Protein AF-A0AAN7KIW9-F1 (afdb_monomer)

Foldseek 3Di:
DVVVVVVVVVVVVVVVVVVVVVVVVVVVVLVVVVFADDLVRVLVLLLLLLVQLLLLVVCCVLVPPVVCSVVSNVVSCVQPVPSLVSLLVLLVLLLVVVVDPDDDPVVVVVVSRPPNPPPGPDRDTVVSVVVSVVSVVVCVVSVSVVVSVVSQVVVVVVVVVPPDDDDDDDDDDDDDDPPFDDDDPSLQSVLSSLLSVLLNLLSLCCVLVHPVVVSVVSNVVSSVCNPDDDTPVSSVVSVVSVVVCVVSVSVVVSVVSSVVVSPDDVVVVVVVVVVVVVVVVDPAAQWAKEWEAEPVQRFIDIDTDRDPQLVVQQAQDFQQDKTQQVSVDPLRAAWIKGFNWAAFPVGATEAHPQNDQAKDWDWDADPHPSHPQPPHDHPDIDTDIHGYGGHDSRTRYIYIYTPDGHDHDDPRHRVHHDDDLDDDQEPVSLCVVVVHDPPDDSPVVQQVNWDWDQDPVRDTDTDTHHRPPDDDPVNVVVVVVVVVVVVVVVVVVVVVVVVVVVVVVVVVVVVVVVVVVVVVVVVVVVVVVPDDPPDD

Organism: Trapa natans (NCBI:txid22666)

Secondary structure (DSSP, 8-state):
-HHHHHHHHHHHHHHHHHHHHHHHHHHHHHHHHHHBPPHHHHHHHHHHHHHHHHHHHHHHHTTTTTTTHHHHHHHHHTT-S-HHHHHHHHHHHHHHHHH--S--HHHHHHHHHHSSSSS--S--BHHHHHHHHHHHHHHHHTTHHHHHHHHHHHHHHHHHTTS-----------S-----PPPPHHHHHHHHHHHHHHHHHHHHHHHTTSSHHHHHHHHHHHHHHTTSPP-HHHHHHHHHHHHHHHHHTHHHHHHHHHHHHHT--HHHHHHHHHHHHHHHSS--PPPEEEEEEETTTTEEEEEEE--HHHHHTTTTPBTT-EEEGGGG-GGGTT-EEEEEEEEETT-PBB-TT---SSEEEEEEETTSTT---TTS-TT-EEEEEEE-SB--TTEEEEEEEEEE--SSPPTTTTSPPPPPS----BHHHHHHHTT--SSS-HHHHHGGG-EEEE-TTS-EEEE-PPPBT---HHHHHHHHHHHHHHHHHHHHHHHHHHHHHHHHHHHHHHHHHHHHHHHHHHHHHHHHHTS-----

pLDDT: mean 81.18, std 17.7, range [27.47, 98.38]

InterPro domains:
  IPR001377 Small ribosomal subunit protein eS6 [PF01092] (288-415)
  IPR001377 Small ribosomal subunit protein eS6 [PTHR11502] (288-527)
  IPR001377 Small ribosomal subunit protein eS6 [SM01405] (288-415)
  IPR018282 Small ribosomal subunit protein eS6, conserved site [PS00578] (339-350)
  IPR020924 Small ribosomal subunit protein eS6, archaea [MF_00512] (31-404)

Sequence (536 aa):
MEDTATLRMEAETAREDASSAMEKLYELQAMNQRATLTPEEKEEVVLKRCWLARYWNPCVEHGIHGEIAQAKSNYWSSFAPCPLEVVLAAGQKVKENNSSNYDNPKRRRERLQSNLTESSSGEMNIESMLQVEKGLRELVSLKVEDAILSAMAQQRQRNTKRSDVPVDEVKLANEGLTEVQELSEEEAEDVNFKQAWLAYFWSRAKNLGLEDDIAEERVMFWIDQTDQPLTSHDAVAVERGLLEMRKLGIETQLWQESRRELGRDPANSKRKQEQHSVRVASSGQPNMKFNIANPTTGCQKKLEIDDDQKLRAFFDKRISQEVSGDALGEEFKGYVFKIMGGCDKQGFPMKQGVLTPGRVRLLLHRGTPCFRGYGRRDGERRRKSVRGCIVSQDLSVLNLVIVKKGENDLPGLTDVEKPRMRGPKRASKIRKLFNLSKEDDVRKYVNTYRRTFTNKSGKKVSKAPKIQRLVTPLTLQRKRGRIAEKKKRIAKSNADAAEYQKLLATRLKEQRERRSESLAKKRSRLSAASKPSVAA

Solvent-accessible surface area (backbone atoms only — not comparable to full-atom values): 30550 Å² total; per-residue (Å²): 117,66,71,65,51,53,56,48,50,52,54,48,52,53,49,54,50,51,51,55,52,50,50,52,50,51,50,51,50,52,50,48,58,69,48,48,55,52,73,70,55,46,51,50,46,51,49,53,32,13,52,50,16,60,60,26,45,56,21,52,79,71,57,44,62,64,94,49,19,57,64,49,20,56,58,29,29,75,75,24,80,57,30,62,62,55,33,40,52,47,20,49,50,50,48,52,59,74,68,58,89,83,73,59,76,69,62,60,58,56,61,68,61,66,80,73,66,83,82,59,97,63,90,68,39,52,66,57,46,53,53,46,55,50,49,54,52,49,42,62,73,69,40,46,70,65,51,49,56,52,48,55,54,51,52,50,57,52,54,62,73,67,63,87,68,85,92,78,88,85,79,88,75,93,75,96,70,84,74,85,54,81,62,52,71,73,54,47,50,52,41,50,41,48,39,17,47,51,25,37,55,28,44,52,30,38,75,70,65,43,61,51,88,53,19,52,59,48,25,52,52,39,51,65,52,72,80,49,86,86,46,57,66,49,52,54,50,45,55,51,49,54,52,46,43,61,74,72,36,47,72,61,50,54,55,52,55,66,53,55,67,77,67,60,54,64,70,57,47,49,53,46,49,49,53,43,50,61,48,66,74,41,95,72,78,87,63,38,30,37,42,40,32,29,77,87,28,64,22,61,42,78,47,79,53,77,56,64,76,41,51,54,76,51,44,77,37,43,53,70,42,76,39,71,25,51,60,75,34,80,72,32,30,69,20,32,32,28,33,75,38,36,24,32,72,86,64,37,41,40,37,82,88,37,94,34,61,58,72,48,77,43,79,42,44,64,72,39,90,99,33,75,54,79,96,57,65,87,90,50,68,48,78,42,73,32,24,18,21,26,36,51,88,68,40,34,33,39,32,33,33,55,78,40,83,34,80,52,82,42,85,63,28,68,71,44,72,53,79,78,93,71,73,68,47,39,43,71,52,40,26,65,73,70,73,48,60,88,86,55,72,64,70,67,66,50,58,79,65,40,48,72,47,67,44,97,84,69,51,78,45,76,50,70,79,78,66,38,86,61,91,44,72,68,58,50,48,53,54,51,48,55,53,49,51,55,52,50,52,52,53,49,54,53,48,55,50,52,51,50,51,53,53,50,51,50,54,54,48,55,50,51,50,55,51,51,51,52,51,51,55,50,50,53,53,52,57,62,70,68,56,77,83,83,83,130

Nearest PDB structures (foldseek):
  8b2l-assembly1_k1  TM=9.674E-01  e=1.181E-34  Nicotiana tabacum
  7qiz-assembly1_FA  TM=9.636E-01  e=2.828E-34  Solanum lycopersicum
  4v7e-assembly1_BG  TM=9.197E-01  e=1.016E-30  Triticum aestivum
  8jiw-assembly1_BG  TM=9.493E-01  e=2.116E-27  Triticum aestivum
  6zj3-assembly1_SG  TM=8.984E-01  e=2.946E-22  Euglena gracilis

Mean predicted aligned error: 19.58 Å

Radius of gyration: 40.55 Å; Cα contacts (8 Å, |Δi|>4): 531; chains: 1; bounding box: 108×101×131 Å

Structure (mmCIF, N/CA/C/O backbone):
data_AF-A0AAN7KIW9-F1
#
_entry.id   AF-A0AAN7KIW9-F1
#
loop_
_atom_site.group_PDB
_atom_site.id
_atom_site.type_symbol
_atom_site.label_atom_id
_atom_site.label_alt_id
_atom_site.label_comp_id
_atom_site.label_asym_id
_atom_site.label_entity_id
_atom_site.label_seq_id
_atom_site.pdbx_PDB_ins_code
_atom_site.Cartn_x
_atom_site.Cartn_y
_atom_site.Cartn_z
_atom_site.occupancy
_atom_site.B_iso_or_equiv
_atom_site.auth_seq_id
_atom_site.auth_comp_id
_atom_site.auth_asym_id
_atom_site.auth_atom_id
_atom_site.pdbx_PDB_model_num
ATOM 1 N N . MET A 1 1 ? -26.443 47.486 55.189 1.00 54.91 1 MET A N 1
ATOM 2 C CA . MET A 1 1 ? -26.699 46.260 54.392 1.00 54.91 1 MET A CA 1
ATOM 3 C C . MET A 1 1 ? -25.921 46.255 53.077 1.00 54.91 1 MET A C 1
ATOM 5 O O . MET A 1 1 ? -25.578 45.171 52.622 1.00 54.91 1 MET A O 1
ATOM 9 N N . GLU A 1 2 ? -25.593 47.414 52.494 1.00 55.94 2 GLU A N 1
ATOM 10 C CA . GLU A 1 2 ? -24.757 47.496 51.281 1.00 55.94 2 GLU A CA 1
ATOM 11 C C . GLU A 1 2 ? -23.303 47.048 51.517 1.00 55.94 2 GLU A C 1
ATOM 13 O O . GLU A 1 2 ? -22.816 46.212 50.761 1.00 55.94 2 GLU A O 1
ATOM 18 N N . ASP A 1 3 ? -22.671 47.445 52.628 1.00 58.62 3 ASP A N 1
ATOM 19 C CA . ASP A 1 3 ? -21.275 47.064 52.939 1.00 58.62 3 ASP A CA 1
ATOM 20 C C . ASP A 1 3 ? -21.044 45.551 53.085 1.00 58.62 3 ASP A C 1
ATOM 22 O O . ASP A 1 3 ? -19.966 45.028 52.823 1.00 58.62 3 ASP A O 1
ATOM 26 N N . THR A 1 4 ? -22.065 44.799 53.500 1.00 66.38 4 THR A N 1
ATOM 27 C CA . THR A 1 4 ? -21.953 43.339 53.630 1.00 66.38 4 THR A CA 1
ATOM 28 C C . THR A 1 4 ? -22.071 42.615 52.292 1.00 66.38 4 THR A C 1
ATOM 30 O O . THR A 1 4 ? -21.609 41.483 52.170 1.00 66.38 4 THR A O 1
ATOM 33 N N . ALA A 1 5 ? -22.716 43.236 51.302 1.00 70.62 5 ALA A N 1
ATOM 34 C CA . ALA A 1 5 ? -22.863 42.672 49.966 1.00 70.62 5 ALA A CA 1
ATOM 35 C C . ALA A 1 5 ? -21.614 42.939 49.116 1.00 70.62 5 ALA A C 1
ATOM 37 O O . ALA A 1 5 ? -21.150 42.032 48.428 1.00 70.62 5 ALA A O 1
ATOM 38 N N . THR A 1 6 ? -21.024 44.133 49.236 1.00 73.19 6 THR A N 1
ATOM 39 C CA . THR A 1 6 ? -19.753 44.483 48.586 1.00 73.19 6 THR A CA 1
ATOM 40 C C . THR A 1 6 ? -18.612 43.597 49.081 1.00 73.19 6 THR A C 1
ATOM 42 O O . THR A 1 6 ? -17.938 42.978 48.265 1.00 73.19 6 THR A O 1
ATOM 45 N N . LEU A 1 7 ? -18.487 43.393 50.399 1.00 74.19 7 LEU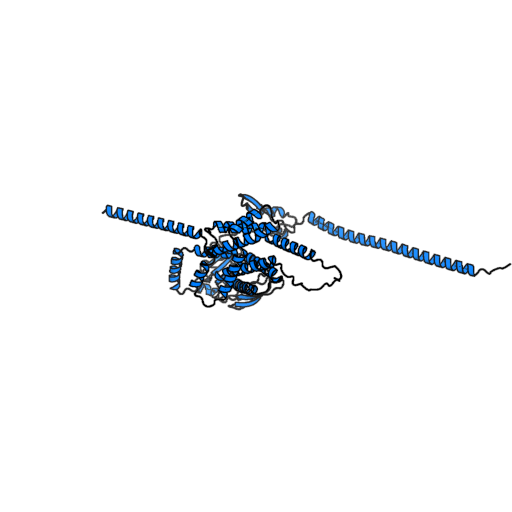 A N 1
ATOM 46 C CA . LEU A 1 7 ? -17.485 42.484 50.975 1.00 74.19 7 LEU A CA 1
ATOM 47 C C . LEU A 1 7 ? -17.662 41.019 50.534 1.00 74.19 7 LEU A C 1
ATOM 49 O O . LEU A 1 7 ? -16.682 40.285 50.414 1.00 74.19 7 LEU A O 1
ATOM 53 N N . ARG A 1 8 ? -18.900 40.565 50.287 1.00 73.44 8 ARG A N 1
ATOM 54 C CA . ARG A 1 8 ? -19.163 39.215 49.753 1.00 73.44 8 ARG A CA 1
ATOM 55 C C . ARG A 1 8 ? -18.755 39.091 48.290 1.00 73.44 8 ARG A C 1
ATOM 57 O O . ARG A 1 8 ? -18.121 38.099 47.947 1.00 73.44 8 ARG A O 1
ATOM 64 N N . MET A 1 9 ? -19.071 40.091 47.468 1.00 78.31 9 MET A N 1
ATOM 65 C CA . MET A 1 9 ? -18.618 40.150 46.076 1.00 78.31 9 MET A CA 1
ATOM 66 C C . MET A 1 9 ? -17.090 40.175 45.987 1.00 78.31 9 MET A C 1
ATOM 68 O O . MET A 1 9 ? -16.518 39.402 45.228 1.00 78.31 9 MET A O 1
ATOM 72 N N . GLU A 1 10 ? -16.424 40.995 46.804 1.00 79.06 10 GLU A N 1
ATOM 73 C CA . GLU A 1 10 ? -14.958 41.065 46.852 1.00 79.06 10 GLU A CA 1
ATOM 74 C C . GLU A 1 10 ? -14.329 39.728 47.285 1.00 79.06 10 GLU A C 1
ATOM 76 O O . GLU A 1 10 ? -13.320 39.291 46.724 1.00 79.06 10 GLU A O 1
ATOM 81 N N . ALA A 1 11 ? -14.948 39.028 48.242 1.00 74.81 11 ALA A N 1
ATOM 82 C CA . ALA A 1 11 ? -14.513 37.699 48.667 1.00 74.81 11 ALA A CA 1
ATOM 83 C C . ALA A 1 11 ? -14.735 36.616 47.591 1.00 74.81 11 ALA A C 1
ATOM 85 O O . ALA A 1 11 ? -13.940 35.677 47.498 1.00 74.81 11 ALA A O 1
ATOM 86 N N . GLU A 1 12 ? -15.792 36.725 46.782 1.00 75.31 12 GLU A N 1
ATOM 87 C CA . GLU A 1 12 ? -16.036 35.843 45.634 1.00 75.31 12 GLU A CA 1
ATOM 88 C C . GLU A 1 12 ? -15.022 36.093 44.515 1.00 75.31 12 GLU A C 1
ATOM 90 O O . GLU A 1 12 ? -14.391 35.138 44.063 1.00 75.31 12 GLU A O 1
ATOM 95 N N . THR A 1 13 ? -14.751 37.353 44.163 1.00 77.19 13 THR A N 1
ATOM 96 C CA . THR A 1 13 ? -13.719 37.691 43.169 1.00 77.19 13 THR A CA 1
ATOM 97 C C . THR A 1 13 ? -12.329 37.236 43.615 1.00 77.19 13 THR A C 1
ATOM 99 O O . THR A 1 13 ? -11.597 36.633 42.837 1.00 77.19 13 THR A O 1
ATOM 102 N N . ALA A 1 14 ? -11.988 37.399 44.900 1.00 77.25 14 ALA A N 1
ATOM 103 C CA . ALA A 1 14 ? -10.716 36.919 45.439 1.00 77.25 14 ALA A CA 1
ATOM 104 C C . ALA A 1 14 ? -10.601 35.381 45.412 1.00 77.25 14 ALA A C 1
ATOM 106 O O . ALA A 1 14 ? -9.507 34.839 45.233 1.00 77.25 14 ALA A O 1
ATOM 107 N N . ARG A 1 15 ? -11.718 34.655 45.571 1.00 77.81 15 ARG A N 1
ATOM 108 C CA . ARG A 1 15 ? -11.756 33.189 45.429 1.00 77.81 15 ARG A CA 1
ATOM 109 C C . ARG A 1 15 ? -11.588 32.745 43.982 1.00 77.81 15 ARG A C 1
ATOM 111 O O . ARG A 1 15 ? -10.869 31.776 43.740 1.00 77.81 15 ARG A O 1
ATOM 118 N N . GLU A 1 16 ? -12.227 33.429 43.040 1.00 73.88 16 GLU A N 1
ATOM 119 C CA . GLU A 1 16 ? -12.075 33.157 41.608 1.00 73.88 16 GLU A CA 1
ATOM 120 C C . GLU A 1 16 ? -10.639 33.428 41.140 1.00 73.88 16 GLU A C 1
ATOM 122 O O . GLU A 1 16 ? -10.037 32.578 40.477 1.00 73.88 16 GLU A O 1
ATOM 127 N N . ASP A 1 17 ? -10.036 34.532 41.586 1.00 76.31 17 ASP A N 1
ATOM 128 C CA . ASP A 1 17 ? -8.637 34.870 41.312 1.00 76.31 17 ASP A CA 1
ATOM 129 C C . ASP A 1 17 ? -7.666 33.846 41.915 1.00 76.31 17 ASP A C 1
ATOM 131 O O . ASP A 1 17 ? -6.726 33.403 41.247 1.00 76.31 17 ASP A O 1
ATOM 135 N N . ALA A 1 18 ? -7.914 33.397 43.151 1.00 74.88 18 ALA A N 1
ATOM 136 C CA . ALA A 1 18 ? -7.132 32.334 43.780 1.00 74.88 18 ALA A CA 1
ATOM 137 C C . ALA A 1 18 ? -7.265 30.997 43.029 1.00 74.88 18 ALA A C 1
ATOM 139 O O . ALA A 1 18 ? -6.275 30.280 42.865 1.00 74.88 18 ALA A O 1
ATOM 140 N N . SER A 1 19 ? -8.460 30.667 42.525 1.00 71.94 19 SER A N 1
ATOM 141 C CA . SER A 1 19 ? -8.689 29.471 41.705 1.00 71.94 19 SER A CA 1
ATOM 142 C C . SER A 1 19 ? -7.945 29.554 40.368 1.00 71.94 19 SER A C 1
ATOM 144 O O . SER A 1 19 ? -7.261 28.605 39.987 1.00 71.94 19 SER A O 1
ATOM 146 N N . SER A 1 20 ? -7.987 30.710 39.701 1.00 74.38 20 SER A N 1
ATOM 147 C CA . SER A 1 20 ? -7.245 30.982 38.461 1.00 74.38 20 SER A CA 1
ATOM 148 C C . SER A 1 20 ? -5.727 30.899 38.664 1.00 74.38 20 SER A C 1
ATOM 150 O O . SER A 1 20 ? -5.002 30.336 37.840 1.00 74.38 20 SER A O 1
ATOM 152 N N . ALA A 1 21 ? -5.219 31.415 39.787 1.00 75.62 21 ALA A N 1
ATOM 153 C CA . ALA A 1 21 ? -3.806 31.320 40.141 1.00 75.62 21 ALA A CA 1
ATOM 154 C C . ALA A 1 21 ? -3.370 29.870 40.417 1.00 75.62 21 ALA A C 1
ATOM 156 O O . ALA A 1 21 ? -2.295 29.459 39.976 1.00 75.62 21 ALA A O 1
ATOM 157 N N . MET A 1 22 ? -4.207 29.076 41.096 1.00 71.94 22 MET A N 1
ATOM 158 C CA . MET A 1 22 ? -3.947 27.651 41.326 1.00 71.94 22 MET A CA 1
ATOM 159 C C . MET A 1 22 ? -3.959 26.839 40.028 1.00 71.94 22 MET A C 1
ATOM 161 O O . MET A 1 22 ? -3.089 25.988 39.853 1.00 71.94 22 MET A O 1
ATOM 165 N N . GLU A 1 23 ? -4.874 27.120 39.097 1.00 71.12 23 GLU A N 1
ATOM 166 C CA . GLU A 1 23 ? -4.879 26.489 37.771 1.00 71.12 23 GLU A CA 1
ATOM 167 C C . GLU A 1 23 ? -3.601 26.815 36.989 1.00 71.12 23 GLU A C 1
ATOM 169 O O . GLU A 1 23 ? -2.950 25.906 36.477 1.00 71.12 23 GLU A O 1
ATOM 174 N N . LYS A 1 24 ? -3.156 28.079 36.985 1.00 73.31 24 LYS A N 1
ATOM 175 C CA . LYS A 1 24 ? -1.891 28.484 36.343 1.00 73.31 24 LYS A CA 1
ATOM 176 C C . LYS A 1 24 ? -0.666 27.829 36.982 1.00 73.31 24 LYS A C 1
ATOM 178 O O . LYS A 1 24 ? 0.245 27.409 36.272 1.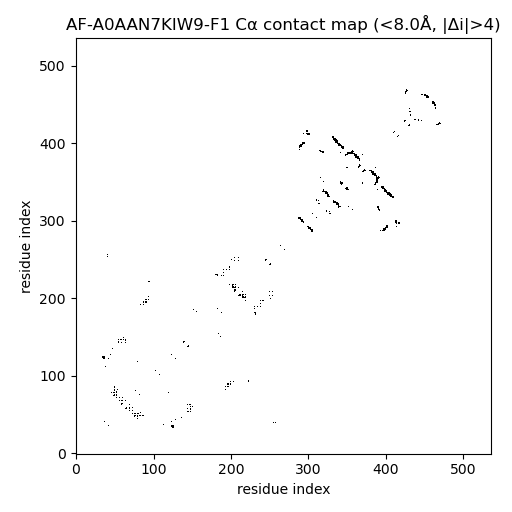00 73.31 24 LYS A O 1
ATOM 183 N N . LEU A 1 25 ? -0.624 27.720 38.312 1.00 72.19 25 LEU A N 1
ATOM 184 C CA . LEU A 1 25 ? 0.446 27.000 39.011 1.00 72.19 25 LEU A CA 1
ATOM 185 C C . LEU A 1 25 ? 0.433 25.510 38.667 1.00 72.19 25 LEU A C 1
ATOM 187 O O . LEU A 1 25 ? 1.495 24.932 38.443 1.00 72.19 25 LEU A O 1
ATOM 191 N N . TYR A 1 26 ? -0.750 24.903 38.576 1.00 71.25 26 TYR A N 1
ATOM 192 C CA . TYR A 1 26 ? -0.913 23.512 38.175 1.00 71.25 26 TYR A CA 1
ATOM 193 C C . TYR A 1 26 ? -0.448 23.279 36.729 1.00 71.25 26 TYR A C 1
ATOM 195 O O . TYR A 1 26 ? 0.286 22.328 36.458 1.00 71.25 26 TYR A O 1
ATOM 203 N N . GLU A 1 27 ? -0.790 24.183 35.808 1.00 66.12 27 GLU A N 1
ATOM 204 C CA . GLU A 1 27 ? -0.314 24.162 34.423 1.00 66.12 27 GLU A CA 1
ATOM 205 C C . GLU A 1 27 ? 1.207 24.317 34.335 1.00 66.12 27 GLU A C 1
ATOM 207 O O . GLU A 1 27 ? 1.858 23.542 33.634 1.00 66.12 27 GLU A O 1
ATOM 212 N N . LEU A 1 28 ? 1.797 25.260 35.075 1.00 68.75 28 LEU A N 1
ATOM 213 C CA . LEU A 1 28 ? 3.250 25.447 35.130 1.00 68.75 28 LEU A CA 1
ATOM 214 C C . LEU A 1 28 ? 3.961 24.228 35.727 1.00 68.75 28 LEU A C 1
ATOM 216 O O . LEU A 1 28 ? 4.994 23.803 35.207 1.00 68.75 28 LEU A O 1
ATOM 220 N N . GLN A 1 29 ? 3.401 23.616 36.773 1.00 69.00 29 GLN A N 1
ATOM 221 C CA . GLN A 1 29 ? 3.912 22.369 37.346 1.00 69.00 29 GLN A CA 1
ATOM 222 C C . GLN A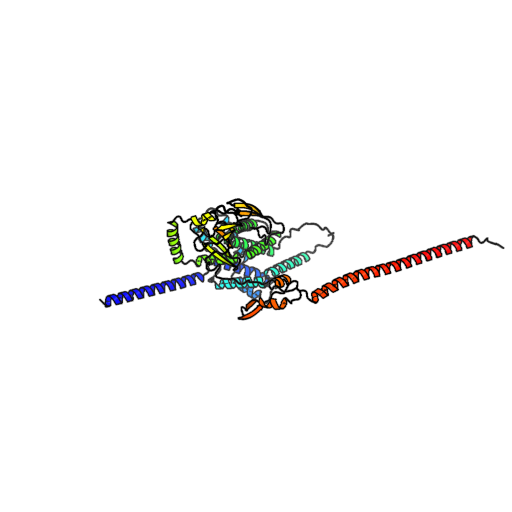 1 29 ? 3.812 21.209 36.350 1.00 69.00 29 GLN A C 1
ATOM 224 O O . GLN A 1 29 ? 4.780 20.469 36.194 1.00 69.00 29 GLN A O 1
ATOM 229 N N . ALA A 1 30 ? 2.703 21.079 35.618 1.00 64.06 30 ALA A N 1
ATOM 230 C CA . ALA A 1 30 ? 2.546 20.076 34.568 1.00 64.06 30 ALA A CA 1
ATOM 231 C C . ALA A 1 30 ? 3.510 20.317 33.392 1.00 64.06 30 ALA A C 1
ATOM 233 O O . ALA A 1 30 ? 4.071 19.367 32.845 1.00 64.06 30 ALA A O 1
ATOM 234 N N . MET A 1 31 ? 3.757 21.575 33.013 1.00 62.75 31 MET A N 1
ATOM 235 C CA . MET A 1 31 ? 4.763 21.935 32.008 1.00 62.75 31 MET A CA 1
ATOM 236 C C . MET A 1 31 ? 6.184 21.598 32.478 1.00 62.75 31 MET A C 1
ATOM 238 O O . MET A 1 31 ? 6.961 21.059 31.694 1.00 62.75 31 MET A O 1
ATOM 242 N N . ASN A 1 32 ? 6.513 21.833 33.750 1.00 67.38 32 ASN A N 1
ATOM 243 C CA . ASN A 1 32 ? 7.821 21.508 34.324 1.00 67.38 32 ASN A CA 1
ATOM 244 C C . ASN A 1 32 ? 8.023 19.982 34.486 1.00 67.38 32 ASN A C 1
ATOM 246 O O . ASN A 1 32 ? 9.063 19.431 34.127 1.00 67.38 32 ASN A O 1
ATOM 250 N N . GLN A 1 33 ? 6.982 19.250 34.892 1.00 64.38 33 GLN A N 1
ATOM 251 C CA . GLN A 1 33 ? 6.971 17.778 34.888 1.00 64.38 33 GLN A CA 1
ATOM 252 C C . GLN A 1 33 ? 7.122 17.204 33.471 1.00 64.38 33 GLN A C 1
ATOM 254 O O . GLN A 1 33 ? 7.782 16.190 33.272 1.00 64.38 33 GLN A O 1
ATOM 259 N N . ARG A 1 34 ? 6.569 17.876 32.454 1.00 66.69 34 ARG A N 1
ATOM 260 C CA . ARG A 1 34 ? 6.815 17.535 31.045 1.00 66.69 34 ARG A CA 1
ATOM 261 C C . ARG A 1 34 ? 8.198 17.939 30.556 1.00 66.69 34 ARG A C 1
ATOM 263 O O . ARG A 1 34 ? 8.587 17.404 29.530 1.00 66.69 34 ARG A O 1
ATOM 270 N N . ALA A 1 35 ? 8.910 18.846 31.221 1.00 68.69 35 ALA A N 1
ATOM 271 C CA . ALA A 1 35 ? 10.251 19.299 30.840 1.00 68.69 35 ALA A CA 1
ATOM 272 C C . ALA A 1 35 ? 11.379 18.454 31.465 1.00 68.69 35 ALA A C 1
ATOM 274 O O . ALA A 1 35 ? 12.489 18.387 30.933 1.00 68.69 35 ALA A O 1
ATOM 275 N N . THR A 1 36 ? 11.083 17.788 32.578 1.00 74.81 36 THR A N 1
ATOM 276 C CA . THR A 1 36 ? 12.007 16.909 33.297 1.00 74.81 36 THR A CA 1
ATOM 277 C C . THR A 1 36 ? 11.972 15.485 32.727 1.00 74.81 36 THR A C 1
ATOM 279 O O . THR A 1 36 ? 10.955 15.024 32.198 1.00 74.81 36 THR A O 1
ATOM 282 N N . LEU A 1 37 ? 13.121 14.801 32.745 1.00 75.81 37 LEU A N 1
ATOM 283 C CA . LEU A 1 37 ? 13.220 13.395 32.342 1.00 75.81 37 LEU A CA 1
ATOM 284 C C . LEU A 1 37 ? 12.885 12.485 33.529 1.00 75.81 37 LEU A C 1
ATOM 286 O O . LEU A 1 37 ? 13.367 12.708 34.645 1.00 75.81 37 LEU A O 1
ATOM 290 N N . THR A 1 38 ? 12.096 11.442 33.281 1.00 79.06 38 THR A N 1
ATOM 291 C CA . THR A 1 38 ? 11.856 10.359 34.248 1.00 79.06 38 THR A CA 1
ATOM 292 C C . THR A 1 38 ? 13.157 9.585 34.512 1.00 79.06 38 THR A C 1
ATOM 294 O O . THR A 1 38 ? 14.059 9.611 33.672 1.00 79.06 38 THR A O 1
ATOM 297 N N . PRO A 1 39 ? 13.310 8.888 35.655 1.00 77.19 39 PRO A N 1
ATOM 298 C CA . PRO A 1 39 ? 14.520 8.104 35.931 1.00 77.19 39 PRO A CA 1
ATOM 299 C C . PRO A 1 39 ? 14.837 7.089 34.820 1.00 77.19 39 PRO A C 1
ATOM 301 O O . PRO A 1 39 ? 15.986 6.957 34.419 1.00 77.19 39 PRO A O 1
ATOM 304 N N . GLU A 1 40 ? 13.817 6.458 34.243 1.00 77.75 40 GLU A N 1
ATOM 305 C CA . GLU A 1 40 ? 13.970 5.499 33.143 1.00 77.75 40 GLU A CA 1
ATOM 306 C C . GLU A 1 40 ? 14.420 6.180 31.836 1.00 77.75 40 GLU A C 1
ATOM 308 O O . GLU A 1 40 ? 15.229 5.643 31.083 1.00 77.75 40 GLU A O 1
ATOM 313 N N . GLU A 1 41 ? 13.920 7.387 31.549 1.00 79.88 41 GLU A N 1
ATOM 314 C CA . GLU A 1 41 ? 14.404 8.193 30.420 1.00 79.88 41 GLU A CA 1
ATOM 315 C C . GLU A 1 41 ? 15.850 8.661 30.634 1.00 79.88 41 GLU A C 1
ATOM 317 O O . GLU A 1 41 ? 16.616 8.739 29.675 1.00 79.88 41 GLU A O 1
ATOM 322 N N . LYS A 1 42 ? 16.249 8.952 31.878 1.00 83.50 42 LYS A N 1
ATOM 323 C CA . LYS A 1 42 ? 17.639 9.294 32.203 1.00 83.50 42 LYS A CA 1
ATOM 324 C C . LYS A 1 42 ? 18.572 8.117 31.926 1.00 83.50 42 LYS A C 1
ATOM 326 O O . LYS A 1 42 ? 19.590 8.316 31.269 1.00 83.50 42 LYS A O 1
ATOM 331 N N . GLU A 1 43 ? 18.208 6.903 32.336 1.00 83.06 43 GLU A N 1
ATOM 332 C CA . GLU A 1 43 ? 18.979 5.693 32.010 1.00 83.06 43 GLU A CA 1
ATOM 333 C C . GLU A 1 43 ? 19.145 5.507 30.496 1.00 83.06 43 GLU A C 1
ATOM 335 O O . GLU A 1 43 ? 20.251 5.261 30.017 1.00 83.06 43 GLU A O 1
ATOM 340 N N . GLU A 1 44 ? 18.077 5.702 29.718 1.00 86.38 44 GLU A N 1
ATOM 341 C CA . GLU A 1 44 ? 18.139 5.608 28.255 1.00 86.38 44 GLU A CA 1
ATOM 342 C C . GLU A 1 44 ? 19.123 6.603 27.642 1.00 86.38 44 GLU A C 1
ATOM 344 O O . GLU A 1 44 ? 19.900 6.256 26.752 1.00 86.38 44 GLU A O 1
ATOM 349 N N . VAL A 1 45 ? 19.102 7.847 28.125 1.00 87.50 45 VAL A N 1
ATOM 350 C CA . VAL A 1 45 ? 20.019 8.896 27.675 1.00 87.50 45 VAL A CA 1
ATOM 351 C C . VAL A 1 45 ? 21.463 8.525 28.012 1.00 87.50 45 VAL A C 1
ATOM 353 O O . VAL A 1 45 ? 22.340 8.729 27.172 1.00 87.50 45 VAL A O 1
ATOM 356 N N . VAL A 1 46 ? 21.725 7.958 29.195 1.00 88.56 46 VAL A N 1
ATOM 357 C CA . VAL A 1 46 ? 23.063 7.469 29.574 1.00 88.56 46 VAL A CA 1
ATOM 358 C C . VAL A 1 46 ? 23.520 6.358 28.629 1.00 88.56 46 VAL A C 1
ATOM 360 O O . VAL A 1 46 ? 24.612 6.450 28.069 1.00 88.56 46 VAL A O 1
ATOM 363 N N . LEU A 1 47 ? 22.682 5.351 28.373 1.00 90.06 47 LEU A N 1
ATOM 364 C CA . LEU A 1 47 ? 23.027 4.250 27.470 1.00 90.06 47 LEU A CA 1
ATOM 365 C C . LEU A 1 47 ? 23.295 4.761 26.050 1.00 90.06 47 LEU A C 1
ATOM 367 O O . LEU A 1 47 ? 24.321 4.443 25.452 1.00 90.06 47 LEU A O 1
ATOM 371 N N . LYS A 1 48 ? 22.433 5.629 25.514 1.00 92.06 48 LYS A N 1
ATOM 372 C CA . LYS A 1 48 ? 22.620 6.220 24.181 1.00 92.06 48 LYS A CA 1
ATOM 373 C C . LYS A 1 48 ? 23.872 7.103 24.080 1.00 92.06 48 LYS A C 1
ATOM 375 O O . LYS A 1 48 ? 24.498 7.135 23.021 1.00 92.06 48 LYS A O 1
ATOM 380 N N . ARG A 1 49 ? 24.292 7.770 25.162 1.00 91.12 49 ARG A N 1
ATOM 381 C CA . ARG A 1 49 ? 25.608 8.439 25.237 1.00 91.12 49 ARG A CA 1
ATOM 382 C C . ARG A 1 49 ? 26.755 7.435 25.187 1.00 91.12 49 ARG A C 1
ATOM 384 O O . ARG A 1 49 ? 27.712 7.676 24.459 1.00 91.12 49 ARG A O 1
ATOM 391 N N . CYS A 1 50 ? 26.630 6.304 25.884 1.00 91.56 50 CYS A N 1
ATOM 392 C CA . CYS A 1 50 ? 27.615 5.223 25.837 1.00 91.56 50 CYS A CA 1
ATOM 393 C C . CYS A 1 50 ? 27.750 4.641 24.423 1.00 91.56 50 CYS A C 1
ATOM 395 O O . CYS A 1 50 ? 28.867 4.443 23.956 1.00 91.56 50 CYS A O 1
ATOM 397 N N . TRP A 1 51 ? 26.634 4.453 23.706 1.00 93.75 51 TRP A N 1
ATOM 398 C CA . TRP A 1 51 ? 26.644 4.070 22.288 1.00 93.75 51 TRP A CA 1
ATOM 399 C C . TRP A 1 51 ? 27.451 5.075 21.463 1.00 93.75 51 TRP A C 1
ATOM 401 O O . TRP A 1 51 ? 28.408 4.712 20.788 1.00 93.75 51 TRP A O 1
ATOM 411 N N . LEU A 1 52 ? 27.126 6.366 21.569 1.00 92.25 52 LEU A N 1
ATOM 412 C CA . LEU A 1 52 ? 27.831 7.414 20.831 1.00 92.25 52 LEU A CA 1
ATOM 413 C C . LEU A 1 52 ? 29.332 7.447 21.147 1.00 92.25 52 LEU A C 1
ATOM 415 O O . LEU A 1 52 ? 30.134 7.498 20.217 1.00 92.25 52 LEU A O 1
ATOM 419 N N . ALA A 1 53 ? 29.717 7.367 22.420 1.00 90.81 53 ALA A N 1
ATOM 420 C CA . ALA A 1 53 ? 31.121 7.319 22.823 1.00 90.81 53 ALA A CA 1
ATOM 421 C C . ALA A 1 53 ? 31.836 6.078 22.253 1.00 90.81 53 ALA A C 1
ATOM 423 O O . ALA A 1 53 ? 32.896 6.212 21.641 1.00 90.81 53 ALA A O 1
ATOM 424 N N . ARG A 1 54 ? 31.227 4.884 22.356 1.00 90.31 54 ARG A N 1
ATOM 425 C CA . ARG A 1 54 ? 31.829 3.619 21.895 1.00 90.31 54 ARG A CA 1
ATOM 426 C C . ARG A 1 54 ? 32.132 3.607 20.400 1.00 90.31 54 ARG A C 1
ATOM 428 O O . ARG A 1 54 ? 33.162 3.058 20.034 1.00 90.31 54 ARG A O 1
ATOM 435 N N . TYR A 1 55 ? 31.284 4.199 19.556 1.00 91.50 55 TYR A N 1
ATOM 436 C CA . TYR A 1 55 ? 31.503 4.208 18.101 1.00 91.50 55 TYR A CA 1
ATOM 437 C C . TYR A 1 55 ? 32.331 5.398 17.609 1.00 91.50 55 TYR A C 1
ATOM 439 O O . TYR A 1 55 ? 33.014 5.279 16.595 1.00 91.50 55 TYR A O 1
ATOM 447 N N . TRP A 1 56 ? 32.330 6.539 18.303 1.00 92.75 56 TRP A N 1
ATOM 448 C CA . TRP A 1 56 ? 33.216 7.644 17.920 1.00 92.75 56 TRP A CA 1
ATOM 449 C C . TRP A 1 56 ? 34.683 7.401 18.307 1.00 92.75 56 TRP A C 1
ATOM 451 O O . TRP A 1 56 ? 35.557 7.915 17.613 1.00 92.75 56 TRP A O 1
ATOM 461 N N . ASN A 1 57 ? 34.973 6.596 19.336 1.00 89.56 57 ASN A N 1
ATOM 462 C CA . ASN A 1 57 ? 36.351 6.313 19.766 1.00 89.56 57 ASN A CA 1
ATOM 463 C C . ASN A 1 57 ? 37.178 5.543 18.702 1.00 89.56 57 ASN A C 1
ATOM 465 O O . ASN A 1 57 ? 38.196 6.083 18.265 1.00 89.56 57 ASN A O 1
ATOM 469 N N . PRO A 1 58 ? 36.724 4.395 18.150 1.00 87.75 58 PRO A N 1
ATOM 470 C CA . PRO A 1 58 ? 37.438 3.680 17.082 1.00 87.75 58 PRO A CA 1
ATOM 471 C C . PRO A 1 58 ? 37.592 4.492 15.792 1.00 87.75 58 PRO A C 1
ATOM 473 O O . PRO A 1 58 ? 38.487 4.241 14.987 1.00 87.75 58 PRO A O 1
ATOM 476 N N . CYS A 1 59 ? 36.734 5.494 15.562 1.00 89.94 59 CYS A N 1
ATOM 477 C CA . CYS A 1 59 ? 36.874 6.365 14.395 1.00 89.94 59 CYS A CA 1
ATOM 478 C C . CYS A 1 59 ? 38.176 7.168 14.420 1.00 89.94 59 CYS A C 1
ATOM 480 O O . CYS A 1 59 ? 38.747 7.421 13.360 1.00 89.94 59 CYS A O 1
ATOM 482 N N . VAL A 1 60 ? 38.643 7.557 15.609 1.00 89.31 60 VAL A N 1
ATOM 483 C CA . VAL A 1 60 ? 39.913 8.272 15.781 1.00 89.31 60 VAL A CA 1
ATOM 484 C C . VAL A 1 60 ? 41.081 7.350 15.433 1.00 89.31 60 VAL A C 1
ATOM 486 O O . VAL A 1 60 ? 41.955 7.734 14.660 1.00 89.31 60 VAL A O 1
ATOM 489 N N . GLU A 1 61 ? 41.050 6.114 15.929 1.00 85.62 61 GLU A N 1
ATOM 490 C CA . GLU A 1 61 ? 42.108 5.113 15.737 1.00 85.62 61 GLU A CA 1
ATOM 491 C C . GLU A 1 61 ? 42.211 4.637 14.282 1.00 85.62 61 GLU A C 1
ATOM 493 O O . GLU A 1 61 ? 43.304 4.531 13.725 1.00 85.62 61 GLU A O 1
ATOM 498 N N . HIS A 1 62 ? 41.071 4.407 13.626 1.00 86.69 62 HIS A N 1
ATOM 499 C CA . HIS A 1 62 ? 41.020 3.947 12.237 1.00 86.69 62 HIS A CA 1
ATOM 500 C C . HIS A 1 62 ? 41.030 5.086 11.200 1.00 86.69 62 HIS A C 1
ATOM 502 O O . HIS A 1 62 ? 40.977 4.819 9.997 1.00 86.69 62 HIS A O 1
ATOM 508 N N . GLY A 1 63 ? 41.074 6.353 11.630 1.00 85.56 63 GLY A N 1
ATOM 509 C CA . GLY A 1 63 ? 41.057 7.517 10.734 1.00 85.56 63 GLY A CA 1
ATOM 510 C C . GLY A 1 63 ? 39.742 7.700 9.960 1.00 85.56 63 GLY A C 1
ATOM 511 O O . GLY A 1 63 ? 39.730 8.259 8.861 1.00 85.56 63 GLY A O 1
ATOM 512 N N . ILE A 1 64 ? 38.624 7.224 10.509 1.00 86.75 64 ILE A N 1
ATOM 513 C CA . ILE A 1 64 ? 37.290 7.337 9.911 1.00 86.75 64 ILE A CA 1
ATOM 514 C C . ILE A 1 64 ? 36.736 8.731 10.230 1.00 86.75 64 ILE A C 1
ATOM 516 O O . ILE A 1 64 ? 36.604 9.096 11.392 1.00 86.75 64 ILE A O 1
ATOM 520 N N . HIS A 1 65 ? 36.378 9.517 9.207 1.00 85.75 65 HIS A N 1
ATOM 521 C CA . HIS A 1 65 ? 35.871 10.896 9.368 1.00 85.75 65 HIS A CA 1
ATOM 522 C C . HIS A 1 65 ? 36.799 11.799 10.210 1.00 85.75 65 HIS A C 1
ATOM 524 O O . HIS A 1 65 ? 36.351 12.486 11.131 1.00 85.75 65 HIS A O 1
ATOM 530 N N . GLY A 1 66 ? 38.097 11.808 9.879 1.00 83.00 66 GLY A N 1
ATOM 531 C CA . GLY A 1 66 ? 39.162 12.443 10.673 1.00 83.00 66 GLY A CA 1
ATOM 532 C C . GLY A 1 66 ? 38.975 13.928 11.020 1.00 83.00 66 GLY A C 1
ATOM 533 O O . GLY A 1 66 ? 39.477 14.371 12.046 1.00 83.00 66 GLY A O 1
ATOM 534 N N . GLU A 1 67 ? 38.207 14.692 10.238 1.00 85.81 67 GLU A N 1
ATOM 535 C CA . GLU A 1 67 ? 37.907 16.106 10.530 1.00 85.81 67 GLU A CA 1
ATOM 536 C C . GLU A 1 67 ? 36.998 16.296 11.759 1.00 85.81 67 GLU A C 1
ATOM 538 O O . GLU A 1 67 ? 37.031 17.340 12.407 1.00 85.81 67 GLU A O 1
ATOM 543 N N . ILE A 1 68 ? 36.163 15.301 12.077 1.00 89.56 68 ILE A N 1
ATOM 544 C CA . ILE A 1 68 ? 35.081 15.416 13.068 1.00 89.56 68 ILE A CA 1
ATOM 545 C C . ILE A 1 68 ? 35.252 14.405 14.213 1.00 89.56 68 ILE A C 1
ATOM 547 O O . ILE A 1 68 ? 34.848 14.689 15.344 1.00 89.56 68 ILE A O 1
ATOM 551 N N . ALA A 1 69 ? 35.861 13.245 13.945 1.00 89.44 69 ALA A N 1
ATOM 552 C CA . ALA A 1 69 ? 35.943 12.125 14.881 1.00 89.44 69 ALA A CA 1
ATOM 553 C C . ALA A 1 69 ? 36.544 12.508 16.240 1.00 89.44 69 ALA A C 1
ATOM 555 O O . ALA A 1 69 ? 35.935 12.214 17.266 1.00 89.44 69 ALA A O 1
ATOM 556 N N . GLN A 1 70 ? 37.664 13.242 16.262 1.00 89.69 70 GLN A N 1
ATOM 557 C CA . GLN A 1 70 ? 38.321 13.652 17.509 1.00 89.69 70 GLN A CA 1
ATOM 558 C C . GLN A 1 70 ? 37.417 14.533 18.380 1.00 89.69 70 GLN A C 1
ATOM 560 O O . GLN A 1 70 ? 37.280 14.308 19.581 1.00 89.69 70 GLN A O 1
ATOM 565 N N . ALA A 1 71 ? 36.766 15.529 17.775 1.00 90.12 71 ALA A N 1
ATOM 566 C CA . ALA A 1 71 ? 35.885 16.438 18.500 1.00 90.12 71 ALA A CA 1
ATOM 567 C C . ALA A 1 71 ? 34.660 15.702 19.070 1.00 90.12 71 ALA A C 1
ATOM 569 O O . ALA A 1 71 ? 34.254 15.957 20.204 1.00 90.12 71 ALA A O 1
ATOM 570 N N . LYS A 1 72 ? 34.081 14.765 18.306 1.00 90.56 72 LYS A N 1
ATOM 571 C CA . LYS A 1 72 ? 32.916 13.975 18.737 1.00 90.56 72 LYS A CA 1
ATOM 572 C C . LYS A 1 72 ? 33.274 12.941 19.798 1.00 90.56 72 LYS A C 1
ATOM 574 O O . LYS A 1 72 ? 32.522 12.808 20.758 1.00 90.56 72 LYS A O 1
ATOM 579 N N . SER A 1 73 ? 34.401 12.250 19.647 1.00 89.12 73 SER A N 1
ATOM 580 C CA . SER A 1 73 ? 34.918 11.297 20.634 1.00 89.12 73 SER A CA 1
ATOM 581 C C . SER A 1 73 ? 35.153 11.981 21.982 1.00 89.12 73 SER A C 1
ATOM 583 O O . SER A 1 73 ? 34.613 11.524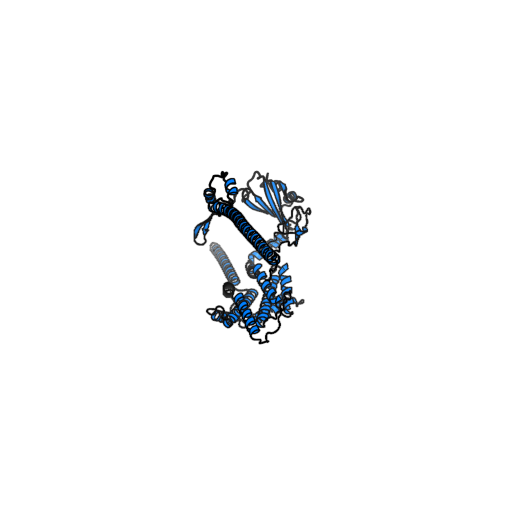 22.988 1.00 89.12 73 SER A O 1
ATOM 585 N N . ASN A 1 74 ? 35.830 13.137 21.997 1.00 90.00 74 ASN A N 1
ATOM 586 C CA . ASN A 1 74 ? 36.061 13.910 23.220 1.00 90.00 74 ASN A CA 1
ATOM 587 C C . ASN A 1 74 ? 34.744 14.365 23.872 1.00 90.00 74 ASN A C 1
ATOM 589 O O . ASN A 1 74 ? 34.578 14.253 25.084 1.00 90.00 74 ASN A O 1
ATOM 593 N N . TYR A 1 75 ? 33.796 14.853 23.065 1.00 90.50 75 TYR A N 1
ATOM 594 C CA . TYR A 1 75 ? 32.504 15.332 23.555 1.00 90.50 75 TYR A CA 1
ATOM 595 C C . TYR A 1 75 ? 31.643 14.214 24.154 1.00 90.50 75 TYR A C 1
ATOM 597 O O . TYR A 1 75 ? 31.072 14.390 25.221 1.00 90.50 75 TYR A O 1
ATOM 605 N N . TRP A 1 76 ? 31.518 13.057 23.499 1.00 90.75 76 TRP A N 1
ATOM 606 C CA . TRP A 1 76 ? 30.680 11.975 24.032 1.00 90.75 76 TRP A CA 1
ATOM 607 C C . TRP A 1 76 ? 31.356 11.225 25.182 1.00 90.75 76 TRP A C 1
ATOM 609 O O . TRP A 1 76 ? 30.674 10.866 26.142 1.00 90.75 76 TRP A O 1
ATOM 619 N N . SER A 1 77 ? 32.683 11.080 25.145 1.00 88.12 77 SER A N 1
ATOM 620 C CA . SER A 1 77 ? 33.453 10.467 26.234 1.00 88.12 77 SER A CA 1
ATOM 621 C C . SER A 1 77 ? 33.421 11.299 27.519 1.00 88.12 77 SER A C 1
ATOM 623 O O . SER A 1 77 ? 33.434 10.722 28.602 1.00 88.12 77 SER A O 1
ATOM 625 N N . SER A 1 78 ? 33.272 12.632 27.446 1.00 87.44 78 SER A N 1
ATOM 626 C CA . SER A 1 78 ? 33.102 13.451 28.659 1.00 87.44 78 SER A CA 1
ATOM 627 C C . SER A 1 78 ? 31.799 13.161 29.411 1.00 87.44 78 SER A C 1
ATOM 629 O O . SER A 1 78 ? 31.714 13.435 30.603 1.00 87.44 78 SER A O 1
ATOM 631 N N . PHE A 1 79 ? 30.776 12.624 28.735 1.00 82.50 79 PHE A N 1
ATOM 632 C CA . PHE A 1 79 ? 29.511 12.232 29.371 1.00 82.50 79 PHE A CA 1
ATOM 633 C C . PHE A 1 79 ? 29.428 10.741 29.715 1.00 82.50 79 PHE A C 1
ATOM 635 O O . PHE A 1 79 ? 28.552 10.354 30.484 1.00 82.50 79 PHE A O 1
ATOM 642 N N . ALA A 1 80 ? 30.276 9.910 29.110 1.00 83.50 80 ALA A N 1
ATOM 643 C CA . ALA A 1 80 ? 30.285 8.462 29.277 1.00 83.50 80 ALA A CA 1
ATOM 644 C C . ALA A 1 80 ? 31.732 7.942 29.176 1.00 83.50 80 ALA A C 1
ATOM 646 O O . ALA A 1 80 ? 32.126 7.456 28.114 1.00 83.50 80 ALA A O 1
ATOM 647 N N . PRO A 1 81 ? 32.532 8.057 30.255 1.00 76.75 81 PRO A N 1
ATOM 648 C CA . PRO A 1 81 ? 33.948 7.684 30.231 1.00 76.75 81 PRO A CA 1
ATOM 649 C C . PRO A 1 81 ? 34.168 6.168 30.099 1.00 76.75 81 PRO A C 1
ATOM 651 O O . PRO A 1 81 ? 35.135 5.755 29.468 1.00 76.75 81 PRO A O 1
ATOM 654 N N . CYS A 1 82 ? 33.246 5.346 30.617 1.00 84.94 82 CYS A N 1
ATOM 655 C CA . CYS A 1 82 ? 33.296 3.879 30.539 1.00 84.94 82 CYS A CA 1
ATOM 656 C C . CYS A 1 82 ? 32.052 3.316 29.821 1.00 84.94 82 CYS A C 1
ATOM 658 O O . CYS A 1 82 ? 31.158 2.764 30.466 1.00 84.94 82 CYS A O 1
ATOM 660 N N . PRO A 1 83 ? 31.936 3.464 28.487 1.00 87.75 83 PRO A N 1
ATOM 661 C CA . PRO A 1 83 ? 30.711 3.115 27.771 1.00 87.75 83 PRO A CA 1
ATOM 662 C C . PRO A 1 83 ? 30.407 1.610 27.775 1.00 87.75 83 PRO A C 1
ATOM 664 O O . PRO A 1 83 ? 29.242 1.227 27.866 1.00 87.75 83 PRO A O 1
ATOM 667 N N . LEU A 1 84 ? 31.437 0.761 27.691 1.00 86.19 84 LEU A N 1
ATOM 668 C CA . LEU A 1 84 ? 31.285 -0.695 27.661 1.00 86.19 84 LEU A CA 1
ATOM 669 C C . LEU A 1 84 ? 30.740 -1.224 28.995 1.00 86.19 84 LEU A C 1
ATOM 671 O O . LEU A 1 84 ? 29.707 -1.887 29.021 1.00 86.19 84 LEU A O 1
ATOM 675 N N . GLU A 1 85 ? 31.385 -0.862 30.103 1.00 86.62 85 GLU A N 1
ATOM 676 C CA . GLU A 1 85 ? 31.026 -1.318 31.451 1.00 86.62 85 GLU A CA 1
ATOM 677 C C . GLU A 1 85 ? 29.594 -0.930 31.836 1.00 86.62 85 GLU A C 1
ATOM 679 O O . GLU A 1 85 ? 28.848 -1.755 32.361 1.00 86.62 85 GLU A O 1
ATOM 684 N N . VAL A 1 86 ? 29.176 0.302 31.523 1.00 86.69 86 VAL A N 1
ATOM 685 C CA . VAL A 1 86 ? 27.830 0.800 31.847 1.00 86.69 86 VAL A CA 1
ATOM 686 C C . VAL A 1 86 ? 26.745 0.005 31.118 1.00 86.69 86 VAL A C 1
ATOM 688 O O . VAL A 1 86 ? 25.728 -0.352 31.719 1.00 86.69 86 VAL A O 1
ATOM 691 N N . VAL A 1 87 ? 26.948 -0.300 29.833 1.00 87.88 87 VAL A N 1
ATOM 692 C CA . VAL A 1 87 ? 25.966 -1.050 29.035 1.00 87.88 87 VAL A CA 1
ATOM 693 C C . VAL A 1 87 ? 25.939 -2.524 29.439 1.00 87.88 87 VAL A C 1
ATOM 695 O O . VAL A 1 87 ? 24.853 -3.087 29.585 1.00 87.88 87 VAL A O 1
ATOM 698 N N . LEU A 1 88 ? 27.097 -3.137 29.704 1.00 87.44 88 LEU A N 1
ATOM 699 C CA . LEU A 1 88 ? 27.163 -4.509 30.216 1.00 87.44 88 LEU A CA 1
ATOM 700 C C . LEU A 1 88 ? 26.492 -4.633 31.591 1.00 87.44 88 LEU A C 1
ATOM 702 O O . LEU A 1 88 ? 25.691 -5.543 31.799 1.00 87.44 88 LEU A O 1
ATOM 706 N N . ALA A 1 89 ? 26.722 -3.678 32.497 1.00 86.25 89 ALA A N 1
ATOM 707 C CA . ALA A 1 89 ? 26.054 -3.635 33.796 1.00 86.25 89 ALA A CA 1
ATOM 708 C C . ALA A 1 89 ? 24.528 -3.499 33.657 1.00 86.25 89 ALA A C 1
ATOM 710 O O . ALA A 1 89 ? 23.777 -4.133 34.399 1.00 86.25 89 ALA A O 1
ATOM 711 N N . ALA A 1 90 ? 24.044 -2.714 32.688 1.00 85.38 90 ALA A N 1
ATOM 712 C CA . ALA A 1 90 ? 22.614 -2.610 32.400 1.00 85.38 90 ALA A CA 1
ATOM 713 C C . ALA A 1 90 ? 22.022 -3.935 31.882 1.00 85.38 90 ALA A C 1
ATOM 715 O O . ALA A 1 90 ? 20.931 -4.323 32.307 1.00 85.38 90 ALA A O 1
ATOM 716 N N . GLY A 1 91 ? 22.749 -4.660 31.025 1.00 84.94 91 GLY A N 1
ATOM 717 C CA . GLY A 1 91 ? 22.371 -6.003 30.574 1.00 84.94 91 GLY A CA 1
ATOM 718 C C . GLY A 1 91 ? 22.342 -7.027 31.716 1.00 84.94 91 GLY A C 1
ATOM 719 O O . GLY A 1 91 ? 21.367 -7.765 31.867 1.00 84.94 91 GLY A O 1
ATOM 720 N N . GLN A 1 92 ? 23.353 -7.014 32.585 1.00 84.25 92 GLN A N 1
ATOM 721 C CA . GLN A 1 92 ? 23.437 -7.907 33.743 1.00 84.25 92 GLN A CA 1
ATOM 722 C C . GLN A 1 92 ? 22.289 -7.672 34.737 1.00 84.25 92 GLN A C 1
ATOM 724 O O . GLN A 1 92 ? 21.663 -8.623 35.206 1.00 84.25 92 GLN A O 1
ATOM 729 N N . LYS A 1 93 ? 21.917 -6.408 34.981 1.00 84.25 93 LYS A N 1
ATOM 730 C CA . LYS A 1 93 ? 20.749 -6.058 35.810 1.00 84.25 93 LYS A CA 1
ATOM 731 C C . LYS A 1 93 ? 19.451 -6.670 35.284 1.00 84.25 93 LYS A C 1
ATOM 733 O O . LYS A 1 93 ? 18.593 -7.070 36.068 1.00 84.25 93 LYS A O 1
ATOM 738 N N . VAL A 1 94 ? 19.277 -6.756 33.964 1.00 84.81 94 VAL A N 1
ATOM 739 C CA . VAL A 1 94 ? 18.095 -7.395 33.361 1.00 84.81 94 VAL A CA 1
ATOM 740 C C . VAL A 1 94 ? 18.061 -8.893 33.657 1.00 84.81 94 VAL A C 1
ATOM 742 O O . VAL A 1 94 ? 17.004 -9.426 34.005 1.00 84.81 94 VAL A O 1
ATOM 745 N N . LYS A 1 95 ? 19.211 -9.559 33.570 1.00 82.62 95 LYS A N 1
ATOM 746 C CA . LYS A 1 95 ? 19.363 -10.984 33.878 1.00 82.62 95 LYS A CA 1
ATOM 747 C C . LYS A 1 95 ? 19.078 -11.298 35.349 1.00 82.62 95 LYS A C 1
ATOM 749 O O . LYS A 1 95 ? 18.299 -12.204 35.651 1.00 82.62 95 LYS A O 1
ATOM 754 N N . GLU A 1 96 ? 19.635 -10.509 36.263 1.00 80.31 96 GLU A N 1
ATOM 755 C CA . GLU A 1 96 ? 19.390 -10.631 37.707 1.00 80.31 96 GLU A CA 1
ATOM 756 C C . GLU A 1 96 ? 17.917 -10.388 38.053 1.00 80.31 96 GLU A C 1
ATOM 758 O O . GLU A 1 96 ? 17.307 -11.150 38.809 1.00 80.31 96 GLU A O 1
ATOM 763 N N . ASN A 1 97 ? 17.307 -9.375 37.429 1.00 73.94 97 ASN A N 1
ATOM 764 C CA . ASN A 1 97 ? 15.895 -9.069 37.620 1.00 73.94 97 ASN A CA 1
ATOM 765 C C . ASN A 1 97 ? 14.984 -10.216 37.175 1.00 73.94 97 ASN A C 1
ATOM 767 O O . ASN A 1 97 ? 13.976 -10.443 37.838 1.00 73.94 97 ASN A O 1
ATOM 771 N N . ASN A 1 98 ? 15.308 -10.939 36.102 1.00 68.19 98 ASN A N 1
ATOM 772 C CA . ASN A 1 98 ? 14.520 -12.095 35.662 1.00 68.19 98 ASN A CA 1
ATOM 773 C C . ASN A 1 98 ? 14.764 -13.363 36.499 1.00 68.19 98 ASN A C 1
ATOM 775 O O . ASN A 1 98 ? 13.905 -14.240 36.510 1.00 68.19 98 ASN A O 1
ATOM 779 N N . SER A 1 99 ? 15.881 -13.446 37.228 1.00 61.28 99 SER A N 1
ATOM 780 C CA . SER A 1 99 ? 16.225 -14.600 38.074 1.00 61.28 99 SER A CA 1
ATOM 781 C C . SER A 1 99 ? 15.629 -14.522 39.492 1.00 61.28 99 SER A C 1
ATOM 783 O O . SER A 1 99 ? 15.405 -15.551 40.129 1.00 61.28 99 SER A O 1
ATOM 785 N N . SER A 1 100 ? 15.334 -13.319 40.007 1.00 53.50 100 SER A N 1
ATOM 786 C CA . SER A 1 100 ? 14.742 -13.134 41.343 1.00 53.50 100 SER A CA 1
ATOM 787 C C . SER A 1 100 ? 13.219 -13.328 41.338 1.00 53.50 100 SER A C 1
ATOM 789 O O . SER A 1 100 ? 12.458 -12.430 40.972 1.00 53.50 100 SER A O 1
ATOM 791 N N . ASN A 1 101 ? 12.767 -14.505 41.783 1.00 45.28 101 ASN A N 1
ATOM 792 C CA . ASN A 1 101 ? 11.346 -14.874 41.888 1.00 45.28 101 ASN A CA 1
ATOM 793 C C . ASN A 1 101 ? 10.688 -14.503 43.242 1.00 45.28 101 ASN A C 1
ATOM 795 O O . ASN A 1 101 ? 9.521 -14.821 43.463 1.00 45.28 101 ASN A O 1
ATOM 799 N N . TYR A 1 102 ? 11.403 -13.823 44.150 1.00 43.78 102 TYR A N 1
ATOM 800 C CA . TYR A 1 102 ? 10.932 -13.511 45.511 1.00 43.78 102 TYR A CA 1
ATOM 801 C C . TYR A 1 102 ? 11.272 -12.079 45.955 1.00 43.78 102 TYR A C 1
ATOM 803 O O . TYR A 1 102 ? 11.875 -11.884 47.008 1.00 43.78 102 TYR A O 1
ATOM 811 N N . ASP A 1 103 ? 10.882 -11.054 45.193 1.00 38.06 103 ASP A N 1
ATOM 812 C CA . ASP A 1 103 ? 10.987 -9.676 45.693 1.00 38.06 103 ASP A CA 1
ATOM 813 C C . ASP A 1 103 ? 9.749 -8.818 45.379 1.00 38.06 103 ASP A C 1
ATOM 815 O O . ASP A 1 103 ? 9.159 -8.867 44.297 1.00 38.06 103 ASP A O 1
ATOM 819 N N . ASN A 1 104 ? 9.333 -8.033 46.376 1.00 40.56 104 ASN A N 1
ATOM 820 C CA . ASN A 1 104 ? 8.119 -7.213 46.368 1.00 40.56 104 ASN A CA 1
ATOM 821 C C . ASN A 1 104 ? 8.218 -6.103 45.286 1.00 40.56 104 ASN A C 1
ATOM 823 O O . ASN A 1 104 ? 9.210 -5.365 45.282 1.00 40.56 104 ASN A O 1
ATOM 827 N N . PRO A 1 105 ? 7.206 -5.903 44.408 1.00 47.50 105 PRO A N 1
ATOM 828 C CA . PRO A 1 105 ? 7.266 -4.956 43.283 1.00 47.50 105 PRO A CA 1
ATOM 829 C C . PRO A 1 105 ? 7.665 -3.516 43.644 1.00 47.50 105 PRO A C 1
ATOM 831 O O . PRO A 1 105 ? 8.238 -2.810 42.817 1.00 47.50 105 PRO A O 1
ATOM 834 N N . LYS A 1 106 ? 7.385 -3.072 44.879 1.00 39.50 106 LYS A N 1
ATOM 835 C CA . LYS A 1 106 ? 7.768 -1.739 45.376 1.00 39.50 106 LYS A CA 1
ATOM 836 C C . LYS A 1 106 ? 9.270 -1.604 45.662 1.00 39.50 106 LYS A C 1
ATOM 838 O O . LYS A 1 106 ? 9.866 -0.628 45.222 1.00 39.50 106 LYS A O 1
ATOM 843 N N . ARG A 1 107 ? 9.902 -2.602 46.295 1.00 38.97 107 ARG A N 1
ATOM 844 C CA . ARG A 1 107 ? 11.361 -2.606 46.549 1.00 38.97 107 ARG A CA 1
ATOM 845 C C . ARG A 1 107 ? 12.175 -2.778 45.263 1.00 38.97 107 ARG A C 1
ATOM 847 O O . ARG A 1 107 ? 13.279 -2.250 45.156 1.00 38.97 107 ARG A O 1
ATOM 854 N N . ARG A 1 108 ? 11.599 -3.458 44.264 1.00 43.03 108 ARG A N 1
ATOM 855 C CA . ARG A 1 108 ? 12.165 -3.613 42.912 1.00 43.03 108 ARG A CA 1
ATOM 856 C C . ARG A 1 108 ? 12.341 -2.261 42.201 1.00 43.03 108 ARG A C 1
ATOM 858 O O . ARG A 1 108 ? 13.320 -2.077 41.494 1.00 43.03 108 ARG A O 1
ATOM 865 N N . ARG A 1 109 ? 11.435 -1.302 42.441 1.00 38.69 109 ARG A N 1
ATOM 866 C CA . ARG A 1 109 ? 11.474 0.067 41.886 1.00 38.69 109 ARG A CA 1
ATOM 867 C C . ARG A 1 109 ? 12.507 0.974 42.562 1.00 38.69 109 ARG A C 1
ATOM 869 O O . ARG A 1 109 ? 13.105 1.802 41.889 1.00 38.69 109 ARG A O 1
ATOM 876 N N . GLU A 1 110 ? 12.733 0.793 43.861 1.00 37.19 110 GLU A N 1
ATOM 877 C CA . GLU A 1 110 ? 13.689 1.590 44.646 1.00 37.19 110 GLU A CA 1
ATOM 878 C C . GLU A 1 110 ? 15.149 1.156 44.411 1.00 37.19 110 GLU A C 1
ATOM 880 O O . GLU A 1 110 ? 16.024 2.008 44.302 1.00 37.19 110 GLU A O 1
ATOM 885 N N . ARG A 1 111 ? 15.429 -0.147 44.220 1.00 39.19 111 ARG A N 1
ATOM 886 C CA . ARG A 1 111 ? 16.786 -0.638 43.870 1.00 39.19 111 ARG A CA 1
ATOM 887 C C . ARG A 1 111 ? 17.235 -0.270 42.451 1.00 39.19 111 ARG A C 1
ATOM 889 O O . ARG A 1 111 ? 18.430 -0.136 42.205 1.00 39.19 111 ARG A O 1
ATOM 896 N N . LEU A 1 112 ? 16.289 -0.088 41.523 1.00 39.50 112 LEU A N 1
ATOM 897 C CA . LEU A 1 112 ? 16.573 0.403 40.167 1.00 39.50 112 LEU A CA 1
ATOM 898 C C . LEU A 1 112 ? 17.140 1.835 40.185 1.00 39.50 112 LEU A C 1
ATOM 900 O O . LEU A 1 112 ? 17.908 2.194 39.303 1.00 39.50 112 LEU A O 1
ATOM 904 N N . GLN A 1 113 ? 16.829 2.626 41.216 1.00 45.06 113 GLN A N 1
ATOM 905 C CA . GLN A 1 113 ? 17.164 4.051 41.288 1.00 45.06 113 GLN A CA 1
ATOM 906 C C . GLN A 1 113 ? 18.518 4.362 41.943 1.00 45.06 113 GLN A C 1
ATOM 908 O O . GLN A 1 113 ? 19.038 5.459 41.741 1.00 45.06 113 GLN A O 1
ATOM 913 N N . SER A 1 114 ? 19.106 3.443 42.718 1.00 40.25 114 SER A N 1
ATOM 914 C CA . SER A 1 114 ? 20.291 3.759 43.533 1.00 40.25 114 SER A CA 1
ATOM 915 C C . SER A 1 114 ? 21.634 3.513 42.834 1.00 40.25 114 SER A C 1
ATOM 917 O O . SER A 1 114 ? 22.598 4.197 43.140 1.00 40.25 114 SER A O 1
ATOM 919 N N . ASN A 1 115 ? 21.720 2.589 41.866 1.00 40.50 115 ASN A N 1
ATOM 920 C CA . ASN A 1 115 ? 23.024 2.054 41.425 1.00 40.50 115 ASN A CA 1
ATOM 921 C C . ASN A 1 115 ? 23.472 2.478 40.009 1.00 40.50 115 ASN A C 1
ATOM 923 O O . ASN A 1 115 ? 24.368 1.849 39.455 1.00 40.50 115 ASN A O 1
ATOM 927 N N . LEU A 1 116 ? 22.821 3.444 39.351 1.00 42.88 116 LEU A N 1
ATOM 928 C CA . LEU A 1 116 ? 23.295 3.998 38.061 1.00 42.88 116 LEU A CA 1
ATOM 929 C C . LEU A 1 116 ? 23.466 5.528 38.093 1.00 42.88 116 LEU A C 1
ATOM 931 O O . LEU A 1 116 ? 24.035 6.118 37.179 1.00 42.88 116 LEU A O 1
ATOM 935 N N . THR A 1 117 ? 22.961 6.168 39.146 1.00 44.53 117 THR A N 1
ATOM 936 C CA . THR A 1 117 ? 22.738 7.616 39.217 1.00 44.53 117 THR A CA 1
ATOM 937 C C . THR A 1 117 ? 23.889 8.371 39.889 1.00 44.53 117 THR A C 1
ATOM 939 O O . THR A 1 117 ? 23.886 9.598 39.888 1.00 44.53 117 THR A O 1
ATOM 942 N N . GLU A 1 118 ? 24.895 7.668 40.422 1.00 42.91 118 GLU A N 1
ATOM 943 C CA . GLU A 1 118 ? 26.010 8.273 41.171 1.00 42.91 118 GLU A CA 1
ATOM 944 C C . GLU A 1 118 ? 27.255 8.611 40.329 1.00 42.91 118 GLU A C 1
ATOM 946 O O . GLU A 1 118 ? 28.193 9.201 40.855 1.00 42.91 118 GLU A O 1
ATOM 951 N N . SER A 1 119 ? 27.281 8.322 39.021 1.00 42.47 119 SER A N 1
ATOM 952 C CA . SER A 1 119 ? 28.507 8.495 38.208 1.00 42.47 119 SER A CA 1
ATOM 953 C C . SER A 1 119 ? 28.415 9.506 37.056 1.00 42.47 119 SER A C 1
ATOM 955 O O . SER A 1 119 ? 29.317 9.574 36.229 1.00 42.47 119 SER A O 1
ATOM 957 N N . SER A 1 120 ? 27.365 10.328 36.980 1.00 43.72 120 SER A N 1
ATOM 958 C CA . SER A 1 120 ? 27.225 11.349 35.928 1.00 43.72 120 SER A CA 1
ATOM 959 C C . SER A 1 120 ? 26.644 12.636 36.517 1.00 43.72 120 SER A C 1
ATOM 961 O O . SER A 1 120 ? 25.431 12.849 36.517 1.00 43.72 120 SER A O 1
ATOM 963 N N . SER A 1 121 ? 27.514 13.508 37.030 1.00 40.91 121 SER A N 1
ATOM 964 C CA . SER A 1 121 ? 27.139 14.816 37.568 1.00 40.91 121 SER A CA 1
ATOM 965 C C . SER A 1 121 ? 26.711 15.774 36.447 1.00 40.91 121 SER A C 1
ATOM 967 O O . SER A 1 121 ? 27.537 16.419 35.802 1.00 40.91 121 SER A O 1
ATOM 969 N N . GLY A 1 122 ? 25.407 15.874 36.207 1.00 52.19 122 GLY A N 1
ATOM 970 C CA . GLY A 1 122 ? 24.815 16.904 35.357 1.00 52.19 122 GLY A CA 1
ATOM 971 C C . GLY A 1 122 ? 23.307 16.724 35.251 1.00 52.19 122 GLY A C 1
ATOM 972 O O . GLY A 1 122 ? 22.834 15.621 34.983 1.00 52.19 122 GLY A O 1
ATOM 973 N N . GLU A 1 123 ? 22.539 17.792 35.468 1.00 51.97 123 GLU A N 1
ATOM 974 C CA . GLU A 1 123 ? 21.082 17.761 35.332 1.00 51.97 123 GLU A CA 1
ATOM 975 C C . GLU A 1 123 ? 20.675 17.261 33.936 1.00 51.97 123 GLU A C 1
ATOM 977 O O . GLU A 1 123 ? 20.965 17.861 32.899 1.00 51.97 123 GLU A O 1
ATOM 982 N N . MET A 1 124 ? 20.024 16.099 33.899 1.00 65.62 124 MET A N 1
ATOM 983 C CA . MET A 1 124 ? 19.561 15.486 32.660 1.00 65.62 124 MET A CA 1
ATOM 984 C C . MET A 1 124 ? 18.188 16.049 32.291 1.00 65.62 124 MET A C 1
ATOM 986 O O . MET A 1 124 ? 17.161 15.582 32.788 1.00 65.62 124 MET A O 1
ATOM 990 N N . ASN A 1 125 ? 18.194 17.040 31.400 1.00 73.00 125 ASN A N 1
ATOM 991 C CA . ASN A 1 125 ? 16.996 17.703 30.880 1.00 73.00 125 ASN A CA 1
ATOM 992 C C . ASN A 1 125 ? 16.642 17.185 29.472 1.00 73.00 125 ASN A C 1
ATOM 994 O O . ASN A 1 125 ? 17.439 16.501 28.829 1.00 73.00 125 ASN A O 1
ATOM 998 N N . ILE A 1 126 ? 15.458 17.523 28.949 1.00 73.75 126 ILE A N 1
ATOM 999 C CA . ILE A 1 126 ? 15.025 17.106 27.595 1.00 73.75 126 ILE A CA 1
ATOM 1000 C C . ILE A 1 126 ? 15.999 17.532 26.498 1.00 73.75 126 ILE A C 1
ATOM 1002 O O . ILE A 1 126 ? 16.152 16.831 25.499 1.00 73.75 126 ILE A O 1
ATOM 1006 N N . GLU A 1 127 ? 16.698 18.647 26.687 1.00 75.44 127 GLU A N 1
ATOM 1007 C CA . GLU A 1 127 ? 17.743 19.077 25.765 1.00 75.44 127 GLU A CA 1
ATOM 1008 C C . GLU A 1 127 ? 18.852 18.024 25.622 1.00 75.44 127 GLU A C 1
ATOM 1010 O O . GLU A 1 127 ? 19.250 17.707 24.501 1.00 75.44 127 GLU A O 1
ATOM 1015 N N . SER A 1 128 ? 19.264 17.392 26.725 1.00 81.19 128 SER A N 1
ATOM 1016 C CA . SER A 1 128 ? 20.230 16.290 26.723 1.00 81.19 128 SER A CA 1
ATOM 1017 C C . SER A 1 128 ? 19.743 15.108 25.881 1.00 81.19 128 SER A C 1
ATOM 1019 O O . SER A 1 128 ? 20.522 14.527 25.127 1.00 81.19 128 SER A O 1
ATOM 1021 N N . MET A 1 129 ? 18.447 14.782 25.942 1.00 83.19 129 MET A N 1
ATOM 1022 C CA . MET A 1 129 ? 17.846 13.738 25.102 1.00 83.19 129 MET A CA 1
ATOM 1023 C C . MET A 1 129 ? 17.847 14.133 23.618 1.00 83.19 129 MET A C 1
ATOM 1025 O O . MET A 1 129 ? 18.223 13.339 22.757 1.00 83.19 129 MET A O 1
ATOM 1029 N N . LEU A 1 130 ? 17.488 15.378 23.295 1.00 83.75 130 LEU A N 1
ATOM 1030 C CA . LEU A 1 130 ? 17.498 15.873 21.914 1.00 83.75 130 LEU A CA 1
ATOM 1031 C C . LEU A 1 130 ? 18.908 15.902 21.309 1.00 83.75 130 LEU A C 1
ATOM 1033 O O . LEU A 1 130 ? 19.070 15.588 20.125 1.00 83.75 130 LEU A O 1
ATOM 1037 N N . GLN A 1 131 ? 19.920 16.258 22.104 1.00 85.50 131 GLN A N 1
ATOM 1038 C CA . GLN A 1 131 ? 21.328 16.230 21.704 1.00 85.50 131 GLN A CA 1
ATOM 1039 C C . GLN A 1 131 ? 21.779 14.803 21.374 1.00 85.50 131 GLN A C 1
ATOM 1041 O O . GLN A 1 131 ? 22.381 14.577 20.323 1.00 85.50 131 GLN A O 1
ATOM 1046 N N . VAL A 1 132 ? 21.424 13.835 22.219 1.00 88.81 132 VAL A N 1
ATOM 1047 C CA . VAL A 1 132 ? 21.717 12.411 22.006 1.00 88.81 132 VAL A CA 1
ATOM 1048 C C . VAL A 1 132 ? 21.024 11.875 20.753 1.00 88.81 132 VAL A C 1
ATOM 1050 O O . VAL A 1 132 ? 21.667 11.286 19.887 1.00 88.81 132 VAL A O 1
ATOM 1053 N N . GLU A 1 133 ? 19.738 12.164 20.578 1.00 88.00 133 GLU A N 1
ATOM 1054 C CA . GLU A 1 133 ? 18.971 11.794 19.384 1.00 88.00 133 GLU A CA 1
ATOM 1055 C C . GLU A 1 133 ? 19.548 12.406 18.096 1.00 88.00 133 GLU A C 1
ATOM 1057 O O . GLU A 1 133 ? 19.546 11.785 17.029 1.00 88.00 133 GLU A O 1
ATOM 1062 N N . LYS A 1 134 ? 20.058 13.641 18.171 1.00 86.50 134 LYS A N 1
ATOM 1063 C CA . LYS A 1 134 ? 20.769 14.283 17.059 1.00 86.50 134 LYS A CA 1
ATOM 1064 C C . LYS A 1 134 ? 22.087 13.563 16.761 1.00 86.50 134 LYS A C 1
ATOM 1066 O O . LYS A 1 134 ? 22.358 13.315 15.588 1.00 86.50 134 LYS A O 1
ATOM 1071 N N . GLY A 1 135 ? 22.851 13.197 17.790 1.00 88.56 135 GLY A N 1
ATOM 1072 C CA . GLY A 1 135 ? 24.098 12.441 17.660 1.00 88.56 135 GLY A CA 1
ATOM 1073 C C . GLY A 1 135 ? 23.896 11.063 17.027 1.00 88.56 135 GLY A C 1
ATOM 1074 O O . GLY A 1 135 ? 24.614 10.707 16.096 1.00 88.56 135 GLY A O 1
ATOM 1075 N N . LEU A 1 136 ? 22.877 10.311 17.454 1.00 89.38 136 LEU A N 1
ATOM 1076 C CA . LEU A 1 136 ? 22.571 8.991 16.884 1.00 89.38 136 LEU A CA 1
ATOM 1077 C C . LEU A 1 136 ? 22.166 9.092 15.409 1.00 89.38 136 LEU A C 1
ATOM 1079 O O . LEU A 1 136 ? 22.614 8.305 14.575 1.00 89.38 136 LEU A O 1
ATOM 1083 N N . ARG A 1 137 ? 21.364 10.105 15.047 1.00 88.44 137 ARG A N 1
ATOM 1084 C CA . ARG A 1 137 ? 21.023 10.374 13.639 1.00 88.44 137 ARG A CA 1
ATOM 1085 C C . ARG A 1 137 ? 22.246 10.729 12.798 1.00 88.44 137 ARG A C 1
ATOM 1087 O O . ARG A 1 137 ? 22.311 10.327 11.638 1.00 88.44 137 ARG A O 1
ATOM 1094 N N . GLU A 1 138 ? 23.189 11.480 13.358 1.00 90.25 138 GLU A N 1
ATOM 1095 C CA . GLU A 1 138 ? 24.449 11.837 12.702 1.00 90.25 138 GLU A CA 1
ATOM 1096 C C . GLU A 1 138 ? 25.313 10.592 12.444 1.00 90.25 138 GLU A C 1
ATOM 1098 O O . GLU A 1 138 ? 25.739 10.385 11.309 1.00 90.25 138 GLU A O 1
ATOM 1103 N N . LEU A 1 139 ? 25.461 9.712 13.441 1.00 89.56 139 LEU A N 1
ATOM 1104 C CA . LEU A 1 139 ? 26.178 8.434 13.332 1.00 89.56 139 LEU A CA 1
ATOM 1105 C C . LEU A 1 139 ? 25.607 7.566 12.195 1.00 89.56 139 LEU A C 1
ATOM 1107 O O . LEU A 1 139 ? 26.344 7.120 11.312 1.00 89.56 139 LEU A O 1
ATOM 1111 N N . VAL A 1 140 ? 24.279 7.404 12.156 1.00 86.81 140 VAL A N 1
ATOM 1112 C CA . VAL A 1 140 ? 23.582 6.645 11.100 1.00 86.81 140 VAL A CA 1
ATOM 1113 C C . VAL A 1 140 ? 23.730 7.312 9.730 1.00 86.81 140 VAL A C 1
ATOM 1115 O O . VAL A 1 140 ? 23.940 6.629 8.728 1.00 86.81 140 VAL A O 1
ATOM 1118 N N . SER A 1 141 ? 23.635 8.643 9.657 1.00 88.00 141 SER A N 1
ATOM 1119 C CA . SER A 1 141 ? 23.779 9.386 8.398 1.00 88.00 141 SER A CA 1
ATOM 1120 C C . SER A 1 141 ? 25.181 9.251 7.803 1.00 88.00 141 SER A C 1
ATOM 1122 O O . SER A 1 141 ? 25.321 9.184 6.582 1.00 88.00 141 SER A O 1
ATOM 1124 N N . LEU A 1 142 ? 26.203 9.220 8.658 1.00 89.88 142 LEU A N 1
ATOM 1125 C CA . LEU A 1 142 ? 27.608 9.078 8.278 1.00 89.88 142 LEU A CA 1
ATOM 1126 C C . LEU A 1 142 ? 28.046 7.614 8.125 1.00 89.88 142 LEU A C 1
ATOM 1128 O O . LEU A 1 142 ? 29.190 7.370 7.739 1.00 89.88 142 LEU A O 1
ATOM 1132 N N . LYS A 1 143 ? 27.139 6.661 8.394 1.00 90.69 143 LYS A N 1
ATOM 1133 C CA . LYS A 1 143 ? 27.374 5.209 8.341 1.00 90.69 143 LYS A CA 1
ATOM 1134 C C . LYS A 1 143 ? 28.624 4.782 9.111 1.00 90.69 143 LYS A C 1
ATOM 1136 O O . LYS A 1 143 ? 29.428 3.990 8.627 1.00 90.69 143 LYS A O 1
ATOM 1141 N N . VAL A 1 144 ? 28.786 5.348 10.303 1.00 88.69 144 VAL A N 1
ATOM 1142 C CA . VAL A 1 144 ? 29.973 5.138 11.139 1.00 88.69 144 VAL A CA 1
ATOM 1143 C C . VAL A 1 144 ? 30.134 3.661 11.521 1.00 88.69 144 VAL A C 1
ATOM 1145 O O . VAL A 1 144 ? 31.217 3.116 11.348 1.00 88.69 144 VAL A O 1
ATOM 1148 N N . GLU A 1 145 ? 29.052 2.992 11.932 1.00 86.06 145 GLU A N 1
ATOM 1149 C CA . GLU A 1 145 ? 29.033 1.548 12.240 1.00 86.06 145 GLU A CA 1
ATOM 1150 C C . GLU A 1 145 ? 29.547 0.688 11.063 1.00 86.06 145 GLU A C 1
ATOM 1152 O O . GLU A 1 145 ? 30.470 -0.106 11.237 1.00 86.06 145 GLU A O 1
ATOM 1157 N N . ASP A 1 146 ? 29.025 0.900 9.845 1.00 86.75 146 ASP A N 1
ATOM 1158 C CA . ASP A 1 146 ? 29.455 0.170 8.637 1.00 86.75 146 ASP A CA 1
ATOM 1159 C C . ASP A 1 146 ? 30.947 0.406 8.321 1.00 86.75 146 ASP A C 1
ATOM 1161 O O . ASP A 1 146 ? 31.650 -0.492 7.844 1.00 86.75 146 ASP A O 1
ATOM 1165 N N . ALA A 1 147 ? 31.430 1.631 8.557 1.00 88.00 147 ALA A N 1
ATOM 1166 C CA . ALA A 1 147 ? 32.816 2.012 8.315 1.00 88.00 147 ALA A CA 1
ATOM 1167 C C . ALA A 1 147 ? 33.775 1.355 9.319 1.00 88.00 147 ALA A C 1
ATOM 1169 O O . ALA A 1 147 ? 34.826 0.867 8.906 1.00 88.00 147 ALA A O 1
ATOM 1170 N N . ILE A 1 148 ? 33.396 1.280 10.599 1.00 87.31 148 ILE A N 1
ATOM 1171 C CA . ILE A 1 148 ? 34.182 0.608 11.646 1.00 87.31 148 ILE A CA 1
ATOM 1172 C C . ILE A 1 148 ? 34.231 -0.897 11.381 1.00 87.31 148 ILE A C 1
ATOM 1174 O O . ILE A 1 148 ? 35.314 -1.469 11.349 1.00 87.31 148 ILE A O 1
ATOM 1178 N N . LEU A 1 149 ? 33.094 -1.527 11.067 1.00 83.88 149 LEU A N 1
ATOM 1179 C CA . LEU A 1 149 ? 33.053 -2.944 10.677 1.00 83.88 149 LEU A CA 1
ATOM 1180 C C . LEU A 1 149 ? 33.961 -3.236 9.473 1.00 83.88 149 LEU A C 1
ATOM 1182 O O . LEU A 1 149 ? 34.673 -4.240 9.442 1.00 83.88 149 LEU A O 1
ATOM 1186 N N . SER A 1 150 ? 33.976 -2.337 8.486 1.00 85.31 150 SER A N 1
ATOM 1187 C CA . SER A 1 150 ? 34.864 -2.456 7.327 1.00 85.31 150 SER A CA 1
ATOM 1188 C C . SER A 1 150 ? 36.342 -2.290 7.704 1.00 85.31 150 SER A C 1
ATOM 1190 O O . SER A 1 150 ? 37.188 -2.986 7.141 1.00 85.31 150 SER A O 1
ATOM 1192 N N . ALA A 1 151 ? 36.663 -1.399 8.646 1.00 85.62 151 ALA A N 1
ATOM 1193 C CA . ALA A 1 151 ? 38.022 -1.192 9.144 1.00 85.62 151 ALA A CA 1
ATOM 1194 C C . ALA A 1 151 ? 38.529 -2.402 9.948 1.00 85.62 151 ALA A C 1
ATOM 1196 O O . ALA A 1 151 ? 39.613 -2.909 9.648 1.00 85.62 151 ALA A O 1
ATOM 1197 N N . MET A 1 152 ? 37.714 -2.942 10.862 1.00 82.06 152 MET A N 1
ATOM 1198 C CA . MET A 1 152 ? 38.027 -4.157 11.629 1.00 82.06 152 MET A CA 1
ATOM 1199 C C . MET A 1 152 ? 38.253 -5.361 10.699 1.00 82.06 152 MET A C 1
ATOM 1201 O O . MET A 1 152 ? 39.237 -6.092 10.833 1.00 82.06 152 MET A O 1
ATOM 1205 N N . ALA A 1 153 ? 37.429 -5.519 9.656 1.00 82.00 153 ALA A N 1
ATOM 1206 C CA . ALA A 1 153 ? 37.622 -6.564 8.647 1.00 82.00 153 ALA A CA 1
ATOM 1207 C C . ALA A 1 153 ? 38.937 -6.406 7.853 1.00 82.00 153 ALA A C 1
ATOM 1209 O O . ALA A 1 153 ? 39.610 -7.395 7.547 1.00 82.00 153 ALA A O 1
ATOM 1210 N N . GLN A 1 154 ? 39.339 -5.174 7.523 1.00 82.75 154 GLN A N 1
ATOM 1211 C CA . GLN A 1 154 ? 40.615 -4.905 6.848 1.00 82.75 154 GLN A CA 1
ATOM 1212 C C . GLN A 1 154 ? 41.821 -5.164 7.760 1.00 82.75 154 GLN A C 1
ATOM 1214 O O . GLN A 1 154 ? 42.838 -5.680 7.292 1.00 82.75 154 GLN A O 1
ATOM 1219 N N . GLN A 1 155 ? 41.716 -4.840 9.050 1.00 79.25 155 GLN A N 1
ATOM 1220 C CA . GLN A 1 155 ? 42.742 -5.127 10.054 1.00 79.25 155 GLN A CA 1
ATOM 1221 C C . GLN A 1 155 ? 42.940 -6.636 10.228 1.00 79.25 155 GLN A C 1
ATOM 1223 O O . GLN A 1 155 ? 44.079 -7.104 10.190 1.00 79.25 155 GLN A O 1
ATOM 1228 N N . ARG A 1 156 ? 41.853 -7.419 10.258 1.00 73.44 156 ARG A N 1
ATOM 1229 C CA . ARG A 1 156 ? 41.924 -8.890 10.235 1.00 73.44 156 ARG A CA 1
ATOM 1230 C C . ARG A 1 156 ? 42.673 -9.420 9.013 1.00 73.44 156 ARG A C 1
ATOM 1232 O O . ARG A 1 156 ? 43.619 -10.187 9.158 1.00 73.44 156 ARG A O 1
ATOM 1239 N N . GLN A 1 157 ? 42.331 -8.948 7.812 1.00 71.81 157 GLN A N 1
ATOM 1240 C CA . GLN A 1 157 ? 43.021 -9.362 6.581 1.00 71.81 157 GLN A CA 1
ATOM 1241 C C . GLN A 1 157 ? 44.513 -8.992 6.564 1.00 71.81 157 GLN A C 1
ATOM 1243 O O . GLN A 1 157 ? 45.314 -9.694 5.945 1.00 71.81 157 GLN A O 1
ATOM 1248 N N . ARG A 1 158 ? 44.902 -7.887 7.213 1.00 67.94 158 ARG A N 1
ATOM 1249 C CA . ARG A 1 158 ? 46.310 -7.483 7.358 1.00 67.94 158 ARG A CA 1
ATOM 1250 C C . ARG A 1 158 ? 47.063 -8.372 8.346 1.00 67.94 158 ARG A C 1
ATOM 1252 O O . ARG A 1 158 ? 48.210 -8.712 8.071 1.00 67.94 158 ARG A O 1
ATOM 1259 N N . ASN A 1 159 ? 46.419 -8.782 9.436 1.00 67.31 159 ASN A N 1
ATOM 1260 C CA . ASN A 1 159 ? 47.013 -9.667 10.437 1.00 67.31 159 ASN A CA 1
ATOM 1261 C C . ASN A 1 159 ? 47.214 -11.093 9.893 1.00 67.31 159 ASN A C 1
ATOM 1263 O O . ASN A 1 159 ? 48.289 -11.653 10.076 1.00 67.31 159 ASN A O 1
ATOM 1267 N N . THR A 1 160 ? 46.269 -11.630 9.110 1.00 64.50 160 THR A N 1
ATOM 1268 C CA . THR A 1 160 ? 46.430 -12.932 8.422 1.00 64.50 160 THR A CA 1
ATOM 1269 C C . THR A 1 160 ? 47.550 -12.921 7.375 1.00 64.50 160 THR A C 1
ATOM 1271 O O . THR A 1 160 ? 48.202 -13.931 7.150 1.00 64.50 160 THR A O 1
ATOM 1274 N N . LYS A 1 161 ? 47.820 -11.777 6.734 1.00 58.09 161 LYS A N 1
ATOM 1275 C CA . LYS A 1 161 ? 48.933 -11.642 5.776 1.00 58.09 161 LYS A CA 1
ATOM 1276 C C . LYS A 1 161 ? 50.311 -11.516 6.437 1.00 58.09 161 LYS A C 1
ATOM 1278 O O . LYS A 1 161 ? 51.304 -11.568 5.723 1.00 58.09 161 LYS A O 1
ATOM 1283 N N . ARG A 1 162 ? 50.379 -11.306 7.757 1.00 51.03 162 ARG A N 1
ATOM 1284 C CA . ARG A 1 162 ? 51.634 -11.213 8.526 1.00 51.03 162 ARG A CA 1
ATOM 1285 C C . ARG A 1 162 ? 52.074 -12.541 9.145 1.00 51.03 162 ARG A C 1
ATOM 1287 O O . ARG A 1 162 ? 53.216 -12.630 9.580 1.00 51.03 162 ARG A O 1
ATOM 1294 N N . SER A 1 163 ? 51.208 -13.554 9.204 1.00 48.28 163 SER A N 1
ATOM 1295 C CA . SER A 1 163 ? 51.615 -14.903 9.599 1.00 48.28 163 SER A CA 1
ATOM 1296 C C . SER A 1 163 ? 52.303 -15.589 8.415 1.00 48.28 163 SER A C 1
ATOM 1298 O O . SER A 1 163 ? 51.631 -16.155 7.554 1.00 48.28 163 SER A O 1
ATOM 1300 N N . ASP A 1 164 ? 53.633 -15.500 8.353 1.00 44.91 164 ASP A N 1
ATOM 1301 C CA . ASP A 1 164 ? 54.470 -16.245 7.408 1.00 44.91 164 ASP A CA 1
ATOM 1302 C C . ASP A 1 164 ? 54.372 -17.754 7.697 1.00 44.91 164 ASP A C 1
ATOM 1304 O O . ASP A 1 164 ? 55.083 -18.293 8.546 1.00 44.91 164 ASP A O 1
ATOM 1308 N N . VAL A 1 165 ? 53.489 -18.450 6.977 1.00 41.41 165 VAL A N 1
ATOM 1309 C CA . VAL A 1 165 ? 53.562 -19.906 6.795 1.00 41.41 165 VAL A CA 1
ATOM 1310 C C . VAL A 1 165 ? 53.861 -20.164 5.313 1.00 41.41 165 VAL A C 1
ATOM 1312 O O . VAL A 1 165 ? 53.117 -19.664 4.463 1.00 41.41 165 VAL A O 1
ATOM 1315 N N . PRO A 1 166 ? 54.949 -20.885 4.968 1.00 40.09 166 PRO A N 1
ATOM 1316 C CA . PRO A 1 166 ? 55.348 -21.103 3.582 1.00 40.09 166 PRO A CA 1
ATOM 1317 C C . PRO A 1 166 ? 54.272 -21.834 2.781 1.00 40.09 166 PRO A C 1
ATOM 1319 O O . PRO A 1 166 ? 53.713 -22.839 3.216 1.00 40.09 166 PRO A O 1
ATOM 1322 N N . VAL A 1 167 ? 54.012 -21.302 1.591 1.00 44.72 167 VAL A N 1
ATOM 1323 C CA . VAL A 1 167 ? 53.058 -21.811 0.610 1.00 44.72 167 VAL A CA 1
ATOM 1324 C C . VAL A 1 167 ? 53.608 -23.092 -0.007 1.00 44.72 167 VAL A C 1
ATOM 1326 O O . VAL A 1 167 ? 54.430 -23.019 -0.911 1.00 44.72 167 VAL A O 1
ATOM 1329 N N . ASP A 1 168 ? 53.123 -24.244 0.444 1.00 36.75 168 ASP A N 1
ATOM 1330 C CA . ASP A 1 168 ? 52.935 -25.400 -0.429 1.00 36.75 168 ASP A CA 1
ATOM 1331 C C . ASP A 1 168 ? 51.769 -26.267 0.073 1.00 36.75 168 ASP A C 1
ATOM 1333 O O . ASP A 1 168 ? 51.630 -26.537 1.260 1.00 36.75 168 ASP A O 1
ATOM 1337 N N . GLU A 1 169 ? 50.926 -26.665 -0.884 1.00 40.47 169 GLU A N 1
ATOM 1338 C CA . GLU A 1 169 ? 49.709 -27.487 -0.771 1.00 40.47 169 GLU A CA 1
ATOM 1339 C C . GLU A 1 169 ? 48.416 -26.838 -0.238 1.00 40.47 169 GLU A C 1
ATOM 1341 O O . GLU A 1 169 ? 47.917 -27.152 0.836 1.00 40.47 169 GLU A O 1
ATOM 1346 N N . VAL A 1 170 ? 47.726 -26.086 -1.107 1.00 35.75 170 VAL A N 1
ATOM 1347 C CA . VAL A 1 170 ? 46.249 -26.104 -1.117 1.00 35.75 170 VAL A CA 1
ATOM 1348 C C . VAL A 1 170 ? 45.761 -26.357 -2.542 1.00 35.75 170 VAL A C 1
ATOM 1350 O O . VAL A 1 170 ? 45.560 -25.445 -3.347 1.00 35.75 170 VAL A O 1
ATOM 1353 N N . LYS A 1 171 ? 45.576 -27.640 -2.871 1.00 33.59 171 LYS A N 1
ATOM 1354 C CA . LYS A 1 171 ? 44.744 -28.057 -4.002 1.00 33.59 171 LYS A CA 1
ATOM 1355 C C . LYS A 1 171 ? 43.272 -27.913 -3.612 1.00 33.59 171 LYS A C 1
ATOM 1357 O O . LYS A 1 171 ? 42.838 -28.432 -2.593 1.00 33.59 171 LYS A O 1
ATOM 1362 N N . LEU A 1 172 ? 42.543 -27.219 -4.484 1.00 37.69 172 LEU A N 1
ATOM 1363 C CA . LEU A 1 172 ? 41.089 -27.181 -4.666 1.00 37.69 172 LEU A CA 1
ATOM 1364 C C . LEU A 1 172 ? 40.274 -28.267 -3.937 1.00 37.69 172 LEU A C 1
ATOM 1366 O O . LEU A 1 172 ? 40.316 -29.434 -4.323 1.00 37.69 172 LEU A O 1
ATOM 1370 N N . ALA A 1 173 ? 39.383 -27.825 -3.049 1.00 27.47 173 ALA A N 1
ATOM 1371 C CA . ALA A 1 173 ? 38.113 -28.492 -2.781 1.00 27.47 173 ALA A CA 1
ATOM 1372 C C . ALA A 1 173 ? 37.003 -27.439 -2.606 1.00 27.47 173 ALA A C 1
ATOM 1374 O O . ALA A 1 173 ? 36.929 -26.726 -1.610 1.00 27.47 173 ALA A O 1
ATOM 1375 N N . ASN A 1 174 ? 36.149 -27.330 -3.625 1.00 37.62 174 ASN A N 1
ATOM 1376 C CA . ASN A 1 174 ? 34.789 -26.821 -3.480 1.00 37.62 174 ASN A CA 1
ATOM 1377 C C . ASN A 1 174 ? 34.016 -27.843 -2.643 1.00 37.62 174 ASN A C 1
ATOM 1379 O O . ASN A 1 174 ? 33.860 -28.955 -3.131 1.00 37.62 174 ASN A O 1
ATOM 1383 N N . GLU A 1 175 ? 33.534 -27.465 -1.455 1.00 32.31 175 GLU A N 1
ATOM 1384 C CA . GLU A 1 175 ? 32.247 -27.875 -0.860 1.00 32.31 175 GLU A CA 1
ATOM 1385 C C . GLU A 1 175 ? 32.149 -27.423 0.614 1.00 32.31 175 GLU A C 1
ATOM 1387 O O . GLU A 1 175 ? 32.855 -27.902 1.489 1.00 32.31 175 GLU A O 1
ATOM 1392 N N . GLY A 1 176 ? 31.223 -26.501 0.895 1.00 37.03 176 GLY A N 1
ATOM 1393 C CA . GLY A 1 176 ? 30.270 -26.665 2.001 1.00 37.03 176 GLY A CA 1
ATOM 1394 C C . GLY A 1 176 ? 30.727 -26.688 3.466 1.00 37.03 176 GLY A C 1
ATOM 1395 O O . GLY A 1 176 ? 29.915 -27.099 4.289 1.00 37.03 176 GLY A O 1
ATOM 1396 N N . LEU A 1 177 ? 31.920 -26.224 3.835 1.00 30.39 177 LEU A N 1
ATOM 1397 C CA . LEU A 1 177 ? 32.296 -26.026 5.242 1.00 30.39 177 LEU A CA 1
ATOM 1398 C C . LEU A 1 177 ? 32.463 -24.534 5.538 1.00 30.39 177 LEU A C 1
ATOM 1400 O O . LEU A 1 177 ? 33.465 -23.915 5.199 1.00 30.39 177 LEU A O 1
ATOM 1404 N N . THR A 1 178 ? 31.435 -23.942 6.148 1.00 35.41 178 THR A N 1
ATOM 1405 C CA . THR A 1 178 ? 31.543 -22.655 6.846 1.00 35.41 178 THR A CA 1
ATOM 1406 C C . THR A 1 178 ? 32.554 -22.837 7.972 1.00 35.41 178 THR A C 1
ATOM 1408 O O . THR A 1 178 ? 32.211 -23.367 9.027 1.00 35.41 178 THR A O 1
ATOM 1411 N N . GLU A 1 179 ? 33.806 -22.459 7.725 1.00 35.62 179 GLU A N 1
ATOM 1412 C CA . GLU A 1 179 ? 34.812 -22.316 8.770 1.00 35.62 179 GLU A CA 1
ATOM 1413 C C . GLU A 1 179 ? 34.241 -21.393 9.852 1.00 35.62 179 GLU A C 1
ATOM 1415 O O . GLU A 1 179 ? 33.846 -20.252 9.589 1.00 35.62 179 GLU A O 1
ATOM 1420 N N . VAL A 1 180 ? 34.124 -21.925 11.068 1.00 45.41 180 VAL A N 1
ATOM 1421 C CA . VAL A 1 180 ? 33.771 -21.160 12.261 1.00 45.41 180 VAL A CA 1
ATOM 1422 C C . VAL A 1 180 ? 34.960 -20.254 12.545 1.00 45.41 180 VAL A C 1
ATOM 1424 O O . VAL A 1 180 ? 35.926 -20.648 13.185 1.00 45.41 180 VAL A O 1
ATOM 1427 N N . GLN A 1 181 ? 34.925 -19.061 11.963 1.00 57.75 181 GLN A N 1
ATOM 1428 C CA . GLN A 1 181 ? 35.980 -18.073 12.119 1.00 57.75 181 GLN A CA 1
ATOM 1429 C C . GLN A 1 181 ? 35.864 -17.422 13.503 1.00 57.75 181 GLN A C 1
ATOM 1431 O O . GLN A 1 181 ? 34.804 -16.887 13.841 1.00 57.75 181 GLN A O 1
ATOM 1436 N N . GLU A 1 182 ? 36.932 -17.499 14.298 1.00 63.47 182 GLU A N 1
ATOM 1437 C CA . GLU A 1 182 ? 37.022 -16.876 15.623 1.00 63.47 182 GLU A CA 1
ATOM 1438 C C . GLU A 1 182 ? 36.950 -15.342 15.494 1.00 63.47 182 GLU A C 1
ATOM 1440 O O . GLU A 1 182 ? 37.569 -14.747 14.605 1.00 63.47 182 GLU A O 1
ATOM 1445 N N . LEU A 1 183 ? 36.133 -14.707 16.340 1.00 72.44 183 LEU A N 1
ATOM 1446 C CA . LEU A 1 183 ? 35.979 -13.250 16.388 1.00 72.44 183 LEU A CA 1
ATOM 1447 C C . LEU A 1 183 ? 37.230 -12.614 17.009 1.00 72.44 183 LEU A C 1
ATOM 1449 O O . LEU A 1 183 ? 37.801 -13.161 17.950 1.00 72.44 183 LEU A O 1
ATOM 1453 N N . SER A 1 184 ? 37.648 -11.449 16.504 1.00 81.62 184 SER A N 1
ATOM 1454 C CA . SER A 1 184 ? 38.679 -10.648 17.184 1.00 81.62 184 SER A CA 1
ATOM 1455 C C . SER A 1 184 ? 38.166 -10.166 18.547 1.00 81.62 184 SER A C 1
ATOM 1457 O O . SER A 1 184 ? 36.962 -9.997 18.707 1.00 81.62 184 SER A O 1
ATOM 1459 N N . GLU A 1 185 ? 39.052 -9.903 19.510 1.00 81.00 185 GLU A N 1
ATOM 1460 C CA . GLU A 1 185 ? 38.687 -9.367 20.833 1.00 81.00 185 GLU A CA 1
ATOM 1461 C C . GLU A 1 185 ? 37.823 -8.095 20.725 1.00 81.00 185 GLU A C 1
ATOM 1463 O O . GLU A 1 185 ? 36.757 -8.021 21.331 1.00 81.00 185 GLU A O 1
ATOM 1468 N N . GLU A 1 186 ? 38.186 -7.167 19.833 1.00 80.62 186 GLU A N 1
ATOM 1469 C CA . GLU A 1 186 ? 37.401 -5.954 19.549 1.00 80.62 186 GLU A CA 1
ATOM 1470 C C . GLU A 1 186 ? 36.000 -6.268 18.985 1.00 80.62 186 GLU A C 1
ATOM 1472 O O . GLU A 1 186 ? 35.017 -5.604 19.320 1.00 80.62 186 GLU A O 1
ATOM 1477 N N . GLU A 1 187 ? 35.888 -7.298 18.138 1.00 82.88 187 GLU A N 1
ATOM 1478 C CA . GLU A 1 187 ? 34.612 -7.736 17.561 1.00 82.88 187 GLU A CA 1
ATOM 1479 C C . GLU A 1 187 ? 33.757 -8.463 18.608 1.00 82.88 187 GLU A C 1
ATOM 1481 O O . GLU A 1 187 ? 32.545 -8.275 18.654 1.00 82.88 187 GLU A O 1
ATOM 1486 N N . ALA A 1 188 ? 34.374 -9.265 19.474 1.00 85.44 188 ALA A N 1
ATOM 1487 C CA . ALA A 1 188 ? 33.706 -9.960 20.566 1.00 85.44 188 ALA A CA 1
ATOM 1488 C C . ALA A 1 188 ? 33.123 -8.968 21.587 1.00 85.44 188 ALA A C 1
ATOM 1490 O O . ALA A 1 188 ? 31.972 -9.111 22.008 1.00 85.44 188 ALA A O 1
ATOM 1491 N N . GLU A 1 189 ? 33.874 -7.920 21.933 1.00 87.44 189 GLU A N 1
ATOM 1492 C CA . GLU A 1 189 ? 33.385 -6.827 22.775 1.00 87.44 189 GLU A CA 1
ATOM 1493 C C . GLU A 1 189 ? 32.195 -6.088 22.156 1.00 87.44 189 GLU A C 1
ATOM 1495 O O . GLU A 1 189 ? 31.226 -5.792 22.858 1.00 87.44 189 GLU A O 1
ATOM 1500 N N . ASP A 1 190 ? 32.241 -5.797 20.853 1.00 88.75 190 ASP A N 1
ATOM 1501 C CA . ASP A 1 190 ? 31.140 -5.142 20.138 1.00 88.75 190 ASP A CA 1
ATOM 1502 C C . ASP A 1 190 ? 29.871 -6.010 20.140 1.00 88.75 190 ASP A C 1
ATOM 1504 O O . ASP A 1 190 ? 28.765 -5.519 20.392 1.00 88.75 190 ASP A O 1
ATOM 1508 N N . VAL A 1 191 ? 30.020 -7.325 19.948 1.00 89.88 191 VAL A N 1
ATOM 1509 C CA . VAL A 1 191 ? 28.901 -8.272 20.036 1.00 89.88 191 VAL A CA 1
ATOM 1510 C C . VAL A 1 191 ? 28.309 -8.284 21.446 1.00 89.88 191 VAL A C 1
ATOM 1512 O O . VAL A 1 191 ? 27.097 -8.108 21.581 1.00 89.88 191 VAL A O 1
ATOM 1515 N N . ASN A 1 192 ? 29.133 -8.395 22.491 1.00 89.50 192 ASN A N 1
ATOM 1516 C CA . ASN A 1 192 ? 28.681 -8.349 23.888 1.00 89.50 192 ASN A CA 1
ATOM 1517 C C . ASN A 1 192 ? 27.959 -7.039 24.227 1.00 89.50 192 ASN A C 1
ATOM 1519 O O . ASN A 1 192 ? 26.878 -7.042 24.823 1.00 89.50 192 ASN A O 1
ATOM 1523 N N . PHE A 1 193 ? 28.527 -5.908 23.805 1.00 91.50 193 PHE A N 1
ATOM 1524 C CA . PHE A 1 193 ? 27.948 -4.584 24.004 1.00 91.50 193 PHE A CA 1
ATOM 1525 C C . PHE A 1 193 ? 26.539 -4.493 23.408 1.00 91.50 193 PHE A C 1
ATOM 1527 O O . PHE A 1 193 ? 25.587 -4.056 24.062 1.00 91.50 193 PHE A O 1
ATOM 1534 N N . LYS A 1 194 ? 26.377 -4.958 22.168 1.00 92.81 194 LYS A N 1
ATOM 1535 C CA . LYS A 1 194 ? 25.091 -4.939 21.471 1.00 92.81 194 LYS A CA 1
ATOM 1536 C C . LYS A 1 194 ? 24.103 -5.991 22.000 1.00 92.81 194 LYS A C 1
ATOM 1538 O O . LYS A 1 194 ? 22.900 -5.733 21.988 1.00 92.81 194 LYS A O 1
ATOM 1543 N N . GLN A 1 195 ? 24.561 -7.148 22.487 1.00 91.31 195 GLN A N 1
ATOM 1544 C CA . GLN A 1 195 ? 23.702 -8.119 23.181 1.00 91.31 195 GLN A CA 1
ATOM 1545 C C . GLN A 1 195 ? 23.106 -7.509 24.455 1.00 91.31 195 GLN A C 1
ATOM 1547 O O . GLN A 1 195 ? 21.888 -7.548 24.642 1.00 91.31 195 GLN A O 1
ATOM 1552 N N . ALA A 1 196 ? 23.939 -6.877 25.288 1.00 90.50 196 ALA A N 1
ATOM 1553 C CA . ALA A 1 196 ? 23.497 -6.200 26.506 1.00 90.50 196 ALA A CA 1
ATOM 1554 C C . ALA A 1 196 ? 22.534 -5.039 26.203 1.00 90.50 196 ALA A C 1
ATOM 1556 O O . ALA A 1 196 ? 21.505 -4.888 26.868 1.00 90.50 196 ALA A O 1
ATOM 1557 N N . TRP A 1 197 ? 22.806 -4.278 25.138 1.00 92.62 197 TRP A N 1
ATOM 1558 C CA . TRP A 1 197 ? 21.893 -3.259 24.619 1.00 92.62 197 TRP A CA 1
ATOM 1559 C C . TRP A 1 197 ? 20.517 -3.837 24.267 1.00 92.62 197 TRP A C 1
ATOM 1561 O O . TRP A 1 197 ? 19.484 -3.341 24.723 1.00 92.62 197 TRP A O 1
ATOM 1571 N N . LEU A 1 198 ? 20.488 -4.909 23.471 1.00 93.00 198 LEU A N 1
ATOM 1572 C CA . LEU A 1 198 ? 19.249 -5.559 23.052 1.00 93.00 198 LEU A CA 1
ATOM 1573 C C . LEU A 1 198 ? 18.482 -6.132 24.248 1.00 93.00 198 LEU A C 1
ATOM 1575 O O . LEU A 1 198 ? 17.268 -5.936 24.325 1.00 93.00 198 LEU A O 1
ATOM 1579 N N . ALA A 1 199 ? 19.166 -6.771 25.198 1.00 91.00 199 ALA A N 1
ATOM 1580 C CA . ALA A 1 199 ? 18.554 -7.279 26.423 1.00 91.00 199 ALA A CA 1
ATOM 1581 C C . ALA A 1 199 ? 17.876 -6.157 27.230 1.00 91.00 199 ALA A C 1
ATOM 1583 O O . ALA A 1 199 ? 16.726 -6.312 27.650 1.00 91.00 199 ALA A O 1
ATOM 1584 N N . TYR A 1 200 ? 18.537 -5.003 27.386 1.00 91.19 200 TYR A N 1
ATOM 1585 C CA . TYR A 1 200 ? 17.979 -3.843 28.087 1.00 91.19 200 TYR A CA 1
ATOM 1586 C C . TYR A 1 200 ? 16.715 -3.296 27.416 1.00 91.19 200 TYR A C 1
ATOM 1588 O O . TYR A 1 200 ? 15.659 -3.207 28.050 1.00 91.19 200 TYR A O 1
ATOM 1596 N N . PHE A 1 201 ? 16.783 -2.966 26.123 1.00 91.50 201 PHE A N 1
ATOM 1597 C CA . PHE A 1 201 ? 15.655 -2.340 25.429 1.00 91.50 201 PHE A CA 1
ATOM 1598 C C . PHE A 1 201 ? 14.454 -3.278 25.279 1.00 91.50 201 PHE A C 1
ATOM 1600 O O . PHE A 1 201 ? 13.313 -2.835 25.437 1.00 91.50 201 PHE A O 1
ATOM 1607 N N . TRP A 1 202 ? 14.682 -4.573 25.042 1.00 92.12 202 TRP A N 1
ATOM 1608 C CA . TRP A 1 202 ? 13.596 -5.554 25.015 1.00 92.12 202 TRP A CA 1
ATOM 1609 C C . TRP A 1 202 ? 12.982 -5.783 26.400 1.00 92.12 202 TRP A C 1
ATOM 1611 O O . TRP A 1 202 ? 11.765 -5.926 26.504 1.00 92.12 202 TRP A O 1
ATOM 1621 N N . SER A 1 203 ? 13.781 -5.741 27.471 1.00 89.25 203 SER A N 1
ATOM 1622 C CA . SER A 1 203 ? 13.277 -5.846 28.849 1.00 89.25 203 SER A CA 1
ATOM 1623 C C . SER A 1 203 ? 12.403 -4.654 29.212 1.00 89.25 203 SER A C 1
ATOM 1625 O O . SER A 1 203 ? 11.317 -4.801 29.775 1.00 89.25 203 SER A O 1
ATOM 1627 N N . ARG A 1 204 ? 12.813 -3.460 28.784 1.00 86.44 204 ARG A N 1
ATOM 1628 C CA . ARG A 1 204 ? 12.009 -2.255 28.959 1.00 86.44 204 ARG A CA 1
ATOM 1629 C C . ARG A 1 204 ? 10.710 -2.295 28.155 1.00 86.44 204 ARG A C 1
ATOM 1631 O O . ARG A 1 204 ? 9.670 -1.901 28.676 1.00 86.44 204 ARG A O 1
ATOM 1638 N N . ALA A 1 205 ? 10.751 -2.811 26.925 1.00 87.62 205 ALA A N 1
ATOM 1639 C CA . ALA A 1 205 ? 9.550 -3.022 26.118 1.00 87.62 205 ALA A CA 1
ATOM 1640 C C . ALA A 1 205 ? 8.575 -3.992 26.805 1.00 87.62 205 ALA A C 1
ATOM 1642 O O . ALA A 1 205 ? 7.395 -3.667 26.930 1.00 87.62 205 ALA A O 1
ATOM 1643 N N . LYS A 1 206 ? 9.083 -5.108 27.351 1.00 87.25 206 LYS A N 1
ATOM 1644 C CA . LYS A 1 206 ? 8.298 -6.065 28.147 1.00 87.25 206 LYS A CA 1
ATOM 1645 C C . LYS A 1 206 ? 7.645 -5.398 29.365 1.00 87.25 206 LYS A C 1
ATOM 1647 O O . LYS A 1 206 ? 6.460 -5.596 29.606 1.00 87.25 206 LYS A O 1
ATOM 1652 N N . ASN A 1 207 ? 8.383 -4.578 30.115 1.00 84.25 207 ASN A N 1
ATOM 1653 C CA . ASN A 1 207 ? 7.851 -3.912 31.312 1.00 84.25 207 ASN A CA 1
ATOM 1654 C C . ASN A 1 207 ? 6.725 -2.906 31.007 1.00 84.25 207 ASN A C 1
ATOM 1656 O O . ASN A 1 207 ? 5.863 -2.689 31.857 1.00 84.25 207 ASN A O 1
ATOM 1660 N N . LEU A 1 208 ? 6.727 -2.302 29.814 1.00 82.69 208 LEU A N 1
ATOM 1661 C CA . LEU A 1 208 ? 5.717 -1.331 29.375 1.00 82.69 208 LEU A CA 1
ATOM 1662 C C . LEU A 1 208 ? 4.557 -1.954 28.582 1.00 82.69 208 LEU A C 1
ATOM 1664 O O . LEU A 1 208 ? 3.676 -1.224 28.125 1.00 82.69 208 LEU A O 1
ATOM 1668 N N . GLY A 1 209 ? 4.522 -3.278 28.423 1.00 81.88 209 GLY A N 1
ATOM 1669 C CA . GLY A 1 209 ? 3.449 -3.944 27.685 1.00 81.88 209 GLY A CA 1
ATOM 1670 C C . GLY A 1 209 ? 3.547 -3.779 26.157 1.00 81.88 209 GLY A C 1
ATOM 1671 O O . GLY A 1 209 ? 2.529 -3.770 25.457 1.00 81.88 209 GLY A O 1
ATOM 1672 N N . LEU A 1 210 ? 4.747 -3.503 25.630 1.00 82.81 210 LEU A N 1
ATOM 1673 C CA . LEU A 1 210 ? 4.975 -3.245 24.208 1.00 82.81 210 LEU A CA 1
ATOM 1674 C C . LEU A 1 210 ? 5.372 -4.529 23.483 1.00 82.81 210 LEU A C 1
ATOM 1676 O O . LEU A 1 210 ? 6.439 -5.083 23.735 1.00 82.81 210 LEU A O 1
ATOM 1680 N N . GLU A 1 211 ? 4.550 -4.936 22.510 1.00 82.31 211 GLU A N 1
ATOM 1681 C CA . GLU A 1 211 ? 4.779 -6.146 21.705 1.00 82.31 211 GLU A CA 1
ATOM 1682 C C . GLU A 1 211 ? 5.031 -7.386 22.592 1.00 82.31 211 GLU A C 1
ATOM 1684 O O . GLU A 1 211 ? 5.959 -8.146 22.327 1.00 82.31 211 GLU A O 1
ATOM 1689 N N . ASP A 1 212 ? 4.212 -7.584 23.638 1.00 79.38 212 ASP A N 1
ATOM 1690 C CA . ASP A 1 212 ? 4.372 -8.608 24.694 1.00 79.38 212 ASP A CA 1
ATOM 1691 C C . ASP A 1 212 ? 4.760 -9.997 24.175 1.00 79.38 212 ASP A C 1
ATOM 1693 O O . ASP A 1 212 ? 5.725 -10.591 24.656 1.00 79.38 212 ASP A O 1
ATOM 1697 N N . ASP A 1 213 ? 4.063 -10.467 23.134 1.00 77.75 213 ASP A N 1
ATOM 1698 C CA . ASP A 1 213 ? 4.301 -11.764 22.489 1.00 77.75 213 ASP A CA 1
ATOM 1699 C C . ASP A 1 213 ? 5.748 -11.921 21.976 1.00 77.75 213 ASP A C 1
ATOM 1701 O O . ASP A 1 213 ? 6.263 -13.029 21.886 1.00 77.75 213 ASP A O 1
ATOM 1705 N N . ILE A 1 214 ? 6.390 -10.820 21.574 1.00 86.19 214 ILE A N 1
ATOM 1706 C CA . ILE A 1 214 ? 7.737 -10.795 20.990 1.00 86.19 214 ILE A CA 1
ATOM 1707 C C . ILE A 1 214 ? 8.760 -10.400 22.053 1.00 86.19 214 ILE A C 1
ATOM 1709 O O . ILE A 1 214 ? 9.830 -11.002 22.124 1.00 86.19 214 ILE A O 1
ATOM 1713 N N . ALA A 1 215 ? 8.455 -9.387 22.864 1.00 86.12 215 ALA A N 1
ATOM 1714 C CA . ALA A 1 215 ? 9.382 -8.844 23.843 1.00 86.12 215 ALA A CA 1
ATOM 1715 C C . ALA A 1 215 ? 9.810 -9.907 24.857 1.00 86.12 215 ALA A C 1
ATOM 1717 O O . ALA A 1 215 ? 10.999 -10.027 25.138 1.00 86.12 215 ALA A O 1
ATOM 1718 N N . GLU A 1 216 ? 8.883 -10.738 25.335 1.00 84.75 216 GLU A N 1
ATOM 1719 C CA . GLU A 1 216 ? 9.213 -11.824 26.256 1.00 84.75 216 GLU A CA 1
ATOM 1720 C C . GLU A 1 216 ? 10.149 -12.868 25.635 1.00 84.75 216 GLU A C 1
ATOM 1722 O O . GLU A 1 216 ? 11.181 -13.189 26.228 1.00 84.75 216 GLU A O 1
ATOM 1727 N N . GLU A 1 217 ? 9.858 -13.324 24.413 1.00 87.62 217 GLU A N 1
ATOM 1728 C CA . GLU A 1 217 ? 10.726 -14.258 23.685 1.00 87.62 217 GLU A CA 1
ATOM 1729 C C . GLU A 1 217 ? 12.129 -13.668 23.462 1.00 87.62 217 GLU A C 1
ATOM 1731 O O . GLU A 1 217 ? 13.128 -14.378 23.573 1.00 87.62 217 GLU A O 1
ATOM 1736 N N . ARG A 1 218 ? 12.231 -12.365 23.157 1.00 89.38 218 ARG A N 1
ATOM 1737 C CA . ARG A 1 218 ? 13.519 -11.714 22.862 1.00 89.38 218 ARG A CA 1
ATOM 1738 C C . ARG A 1 218 ? 14.348 -11.412 24.091 1.00 89.38 218 ARG A C 1
ATOM 1740 O O . ARG A 1 218 ? 15.563 -11.553 24.017 1.00 89.38 218 ARG A O 1
ATOM 1747 N N . VAL A 1 219 ? 13.723 -11.033 25.201 1.00 86.81 219 VAL A N 1
ATOM 1748 C CA . VAL A 1 219 ? 14.431 -10.862 26.475 1.00 86.81 219 VAL A CA 1
ATOM 1749 C C . VAL A 1 219 ? 15.068 -12.176 26.901 1.00 86.81 219 VAL A C 1
ATOM 1751 O O . VAL A 1 219 ? 16.257 -12.190 27.197 1.00 86.81 219 VAL A O 1
ATOM 1754 N N . MET A 1 220 ? 14.303 -13.272 26.877 1.00 84.75 220 MET A N 1
ATOM 1755 C CA . MET A 1 220 ? 14.826 -14.592 27.240 1.00 84.75 220 MET A CA 1
ATOM 1756 C C . MET A 1 220 ? 15.947 -15.018 26.291 1.00 84.75 220 MET A C 1
ATOM 1758 O O . MET A 1 220 ? 17.027 -15.365 26.750 1.00 84.75 220 MET A O 1
ATOM 1762 N N . PHE A 1 221 ? 15.746 -14.863 24.977 1.00 89.50 221 PHE A N 1
ATOM 1763 C CA . PHE A 1 221 ? 16.770 -15.179 23.982 1.00 89.50 221 PHE A CA 1
ATOM 1764 C C . PHE A 1 221 ? 18.098 -14.453 24.243 1.00 89.50 221 PHE A C 1
ATOM 1766 O O . PHE A 1 221 ? 19.144 -15.092 24.252 1.00 89.50 221 PHE A O 1
ATOM 1773 N N . TRP A 1 222 ? 18.082 -13.134 24.467 1.00 88.50 222 TRP A N 1
ATOM 1774 C CA . TRP A 1 222 ? 19.324 -12.382 24.675 1.00 88.50 222 TRP A CA 1
ATOM 1775 C C . TRP A 1 222 ? 19.982 -12.672 26.023 1.00 88.50 222 TRP A C 1
ATOM 1777 O O . TRP A 1 222 ? 21.205 -12.652 26.092 1.00 88.50 222 TRP A O 1
ATOM 1787 N N . ILE A 1 223 ? 19.209 -12.983 27.068 1.00 86.31 223 ILE A N 1
ATOM 1788 C CA . ILE A 1 223 ? 19.752 -13.411 28.365 1.00 86.31 223 ILE A CA 1
ATOM 1789 C C . ILE A 1 223 ? 20.452 -14.763 28.239 1.00 86.31 223 ILE A C 1
ATOM 1791 O O . ILE A 1 223 ? 21.587 -14.891 28.693 1.00 86.31 223 ILE A O 1
ATOM 1795 N N . ASP A 1 224 ? 19.822 -15.733 27.577 1.00 83.94 224 ASP A N 1
ATOM 1796 C CA . ASP A 1 224 ? 20.372 -17.084 27.418 1.00 83.94 224 ASP A CA 1
ATOM 1797 C C . ASP A 1 224 ? 21.672 -17.085 26.588 1.00 83.94 224 ASP A C 1
ATOM 1799 O O . ASP A 1 224 ? 22.528 -17.951 26.758 1.00 83.94 224 ASP A O 1
ATOM 1803 N N . GLN A 1 225 ? 21.841 -16.101 25.698 1.00 81.75 225 GLN A N 1
ATOM 1804 C CA . GLN A 1 225 ? 23.045 -15.930 24.878 1.00 81.75 225 GLN A CA 1
ATOM 1805 C C . GLN A 1 225 ? 24.238 -15.328 25.640 1.00 81.75 225 GLN A C 1
ATOM 1807 O O . GLN A 1 225 ? 25.367 -15.515 25.202 1.00 81.75 225 GLN A O 1
ATOM 1812 N N . THR A 1 226 ? 24.024 -14.659 26.783 1.00 73.25 226 THR A N 1
ATOM 1813 C CA . THR A 1 226 ? 25.126 -14.048 27.564 1.00 73.25 226 THR A CA 1
ATOM 1814 C C . THR A 1 226 ? 26.077 -15.062 28.204 1.00 73.25 226 THR A C 1
ATOM 1816 O O . THR A 1 226 ? 27.210 -14.709 28.509 1.00 73.25 226 THR A O 1
ATOM 1819 N N . ASP A 1 227 ? 25.632 -16.305 28.416 1.00 71.06 227 ASP A N 1
ATOM 1820 C CA . ASP A 1 227 ? 26.432 -17.366 29.053 1.00 71.06 227 ASP A CA 1
ATOM 1821 C C . ASP A 1 227 ? 27.130 -18.288 28.040 1.00 71.06 227 ASP A C 1
ATOM 1823 O O . ASP A 1 227 ? 27.831 -19.224 28.428 1.00 71.06 227 ASP A O 1
ATOM 1827 N N . GLN A 1 228 ? 26.921 -18.065 26.739 1.00 77.12 228 GLN A N 1
ATOM 1828 C CA . GLN A 1 228 ? 27.477 -18.903 25.678 1.00 77.12 228 GLN A CA 1
ATOM 1829 C C . GLN A 1 228 ? 28.769 -18.295 25.111 1.00 77.12 228 GLN A C 1
ATOM 1831 O O . GLN A 1 228 ? 28.892 -17.072 25.035 1.00 77.12 228 GLN A O 1
ATOM 1836 N N . PRO A 1 229 ? 29.748 -19.122 24.696 1.00 76.25 229 PRO A N 1
ATOM 1837 C CA . PRO A 1 229 ? 30.943 -18.620 24.030 1.00 76.25 229 PRO A CA 1
ATOM 1838 C C . PRO A 1 229 ? 30.557 -17.951 22.708 1.00 76.25 229 PRO A C 1
ATOM 1840 O O . PRO A 1 229 ? 29.825 -18.531 21.907 1.00 76.25 229 PRO A O 1
ATOM 1843 N N . LEU A 1 230 ? 31.069 -16.740 22.483 1.00 80.94 230 LEU A N 1
ATOM 1844 C CA . LEU A 1 230 ? 30.731 -15.936 21.313 1.00 80.94 230 LEU A CA 1
ATOM 1845 C C . LEU A 1 230 ? 31.211 -16.591 20.021 1.00 80.94 230 LEU A C 1
ATOM 1847 O O . LEU A 1 230 ? 32.392 -16.888 19.840 1.00 80.94 230 LEU A O 1
ATOM 1851 N N . THR A 1 231 ? 30.285 -16.740 19.084 1.00 80.31 231 THR A N 1
ATOM 1852 C CA . THR A 1 231 ? 30.542 -17.267 17.748 1.00 80.31 231 THR A CA 1
ATOM 1853 C C . THR A 1 231 ? 30.318 -16.200 16.679 1.00 80.31 231 THR A C 1
ATOM 1855 O O . THR A 1 231 ? 29.595 -15.220 16.865 1.00 80.31 231 THR A O 1
ATOM 1858 N N . SER A 1 232 ? 30.87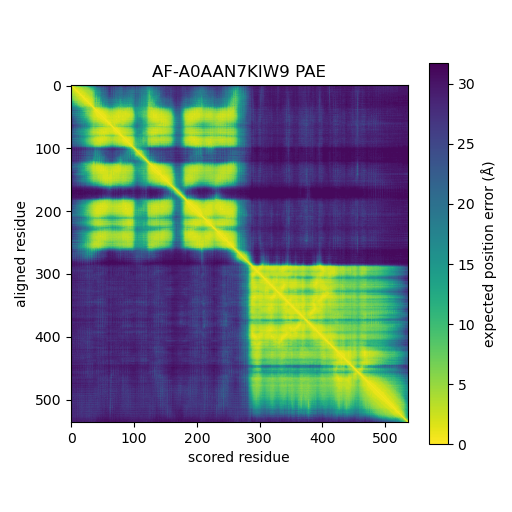1 -16.415 15.483 1.00 77.75 232 SER A N 1
ATOM 1859 C CA . SER A 1 232 ? 30.602 -15.557 14.318 1.00 77.75 232 SER A CA 1
ATOM 1860 C C . SER A 1 232 ? 29.116 -15.492 13.932 1.00 77.75 232 SER A C 1
ATOM 1862 O O . SER A 1 232 ? 28.668 -14.514 13.328 1.00 77.75 232 SER A O 1
ATOM 1864 N N . HIS A 1 233 ? 28.321 -16.499 14.310 1.00 82.06 233 HIS A N 1
ATOM 1865 C CA . HIS A 1 233 ? 26.871 -16.477 14.142 1.00 82.06 233 HIS A CA 1
ATOM 1866 C C . HIS A 1 233 ? 26.205 -15.419 15.041 1.00 82.06 233 HIS A C 1
ATOM 1868 O O . HIS A 1 233 ? 25.226 -14.794 14.620 1.00 82.06 233 HIS A O 1
ATOM 1874 N N . ASP A 1 234 ? 26.761 -15.151 16.222 1.00 84.62 234 ASP A N 1
ATOM 1875 C CA . ASP A 1 234 ? 26.206 -14.201 17.192 1.00 84.62 234 ASP A CA 1
ATOM 1876 C C . ASP A 1 234 ? 26.398 -12.759 16.737 1.00 84.62 234 ASP A C 1
ATOM 1878 O O . ASP A 1 234 ? 25.475 -11.952 16.856 1.00 84.62 234 ASP A O 1
ATOM 1882 N N . ALA A 1 235 ? 27.515 -12.464 16.064 1.00 84.12 235 ALA A N 1
ATOM 1883 C CA . ALA A 1 235 ? 27.709 -11.187 15.379 1.00 84.12 235 ALA A CA 1
ATOM 1884 C C . ALA A 1 235 ? 26.584 -10.906 14.367 1.00 84.12 235 ALA A C 1
ATOM 1886 O O . ALA A 1 235 ? 26.011 -9.817 14.324 1.00 84.12 235 ALA A O 1
ATOM 1887 N N . VAL A 1 236 ? 26.181 -11.919 13.594 1.00 86.62 236 VAL A N 1
ATOM 1888 C CA . VAL A 1 236 ? 25.062 -11.798 12.647 1.00 86.62 236 VAL A CA 1
ATOM 1889 C C . VAL A 1 236 ? 23.713 -11.720 13.371 1.00 86.62 236 VAL A C 1
ATOM 1891 O O . VAL A 1 236 ? 22.806 -11.013 12.917 1.00 86.62 236 VAL A O 1
ATOM 1894 N N . ALA A 1 237 ? 23.541 -12.458 14.469 1.00 87.44 237 ALA A N 1
ATOM 1895 C CA . ALA A 1 237 ? 22.307 -12.469 15.248 1.00 87.44 237 ALA A CA 1
ATOM 1896 C C . ALA A 1 237 ? 22.016 -11.093 15.854 1.00 87.44 237 ALA A C 1
ATOM 1898 O O . ALA A 1 237 ? 20.887 -10.602 15.768 1.00 87.44 237 ALA A O 1
ATOM 1899 N N . VAL A 1 238 ? 23.038 -10.450 16.409 1.00 90.56 238 VAL A N 1
ATOM 1900 C CA . VAL A 1 238 ? 22.957 -9.124 17.016 1.00 90.56 238 VAL A CA 1
ATOM 1901 C C . VAL A 1 238 ? 22.550 -8.057 15.997 1.00 90.56 238 VAL A C 1
ATOM 1903 O O . VAL A 1 238 ? 21.605 -7.302 16.242 1.00 90.56 238 VAL A O 1
ATOM 1906 N N . GLU A 1 239 ? 23.166 -8.047 14.812 1.00 90.06 239 GLU A N 1
ATOM 1907 C CA . GLU A 1 239 ? 22.787 -7.125 13.730 1.00 90.06 239 GLU A CA 1
ATOM 1908 C C . GLU A 1 239 ? 21.324 -7.307 13.305 1.00 90.06 239 GLU A C 1
ATOM 1910 O O . GLU A 1 239 ? 20.574 -6.347 13.095 1.00 90.06 239 GLU A O 1
ATOM 1915 N N . ARG A 1 240 ? 20.863 -8.563 13.230 1.00 89.81 240 ARG A N 1
ATOM 1916 C CA . ARG A 1 240 ? 19.449 -8.868 12.962 1.00 89.81 240 ARG A CA 1
ATOM 1917 C C . ARG A 1 240 ? 18.539 -8.357 14.080 1.00 89.81 240 ARG A C 1
ATOM 1919 O O . ARG A 1 240 ? 17.463 -7.841 13.773 1.00 89.81 240 ARG A O 1
ATOM 1926 N N . GLY A 1 241 ? 18.961 -8.472 15.338 1.00 91.25 241 GLY A N 1
ATOM 1927 C CA . GLY A 1 241 ? 18.240 -7.969 16.508 1.00 91.25 241 GLY A CA 1
ATOM 1928 C C . GLY A 1 241 ? 18.058 -6.452 16.486 1.00 91.25 241 GLY A C 1
ATOM 1929 O O . GLY A 1 241 ? 16.936 -5.965 16.654 1.00 91.25 241 GLY A O 1
ATOM 1930 N N . LEU A 1 242 ? 19.124 -5.702 16.194 1.00 90.94 242 LEU A N 1
ATOM 1931 C CA . LEU A 1 242 ? 19.081 -4.239 16.076 1.00 90.94 242 LEU A CA 1
ATOM 1932 C C . LEU A 1 242 ? 18.185 -3.791 14.913 1.00 90.94 242 LEU A C 1
ATOM 1934 O O . LEU A 1 242 ? 17.357 -2.884 15.060 1.00 90.94 242 LEU A O 1
ATOM 1938 N N . LEU A 1 243 ? 18.285 -4.462 13.759 1.00 88.62 243 LEU A N 1
ATOM 1939 C CA . LEU A 1 243 ? 17.415 -4.203 12.609 1.00 88.62 243 LEU A CA 1
ATOM 1940 C C . LEU A 1 243 ? 15.941 -4.466 12.922 1.00 88.62 243 LEU A C 1
ATOM 1942 O O . LEU A 1 243 ? 15.068 -3.729 12.458 1.00 88.62 243 LEU A O 1
ATOM 1946 N N . GLU A 1 244 ? 15.645 -5.509 13.691 1.00 92.62 244 GLU A N 1
ATOM 1947 C CA . GLU A 1 244 ? 14.286 -5.821 14.112 1.00 92.62 244 GLU A CA 1
ATOM 1948 C C . GLU A 1 244 ? 13.718 -4.770 15.062 1.00 92.62 244 GLU A C 1
ATOM 1950 O O . GLU A 1 244 ? 12.620 -4.266 14.812 1.00 92.62 244 GLU A O 1
ATOM 1955 N N . MET A 1 245 ? 14.484 -4.377 16.079 1.00 91.25 245 MET A N 1
ATOM 1956 C CA . MET A 1 245 ? 14.099 -3.323 17.016 1.00 91.25 245 MET A CA 1
ATOM 1957 C C . MET A 1 245 ? 13.804 -2.005 16.279 1.00 91.25 245 MET A C 1
ATOM 1959 O O . MET A 1 245 ? 12.762 -1.378 16.498 1.00 91.25 245 MET A O 1
ATOM 1963 N N . ARG A 1 246 ? 14.655 -1.636 15.308 1.00 88.75 246 ARG A N 1
ATOM 1964 C CA . ARG A 1 246 ? 14.468 -0.456 14.445 1.00 88.75 246 ARG A CA 1
ATOM 1965 C C . ARG A 1 246 ? 13.242 -0.578 13.538 1.00 88.75 246 ARG A C 1
ATOM 1967 O O . ARG A 1 246 ? 12.528 0.398 13.325 1.00 88.75 246 ARG A O 1
ATOM 1974 N N . LYS A 1 247 ? 12.975 -1.770 12.997 1.00 89.56 247 LYS A N 1
ATOM 1975 C CA . LYS A 1 247 ? 11.834 -2.035 12.104 1.00 89.56 247 LYS A CA 1
ATOM 1976 C C . LYS A 1 247 ? 10.493 -1.983 12.832 1.00 89.56 247 LYS A C 1
ATOM 1978 O O . LYS A 1 247 ? 9.510 -1.537 12.241 1.00 89.56 247 LYS A O 1
ATOM 1983 N N . LEU A 1 248 ? 10.454 -2.463 14.071 1.00 88.69 248 LEU A N 1
ATOM 1984 C CA . LEU A 1 248 ? 9.282 -2.378 14.942 1.00 88.69 248 LEU A CA 1
ATOM 1985 C C . LEU A 1 248 ? 9.141 -0.979 15.564 1.00 88.69 248 LEU A C 1
ATOM 1987 O O . LEU A 1 248 ? 8.055 -0.602 15.992 1.00 88.69 248 LEU A O 1
ATOM 1991 N N . GLY A 1 249 ? 10.206 -0.173 15.541 1.00 87.94 249 GLY A N 1
ATOM 1992 C CA . GLY A 1 249 ? 10.200 1.183 16.080 1.00 87.94 249 GLY A CA 1
ATOM 1993 C C . GLY A 1 249 ? 10.094 1.202 17.604 1.00 87.94 249 GLY A C 1
ATOM 1994 O O . GLY A 1 249 ? 9.506 2.135 18.144 1.00 87.94 249 GLY A O 1
ATOM 1995 N N . ILE A 1 250 ? 10.636 0.179 18.277 1.00 87.56 250 ILE A N 1
ATOM 1996 C CA . ILE A 1 250 ? 10.502 -0.032 19.728 1.00 87.56 250 ILE A CA 1
ATOM 1997 C C . ILE A 1 250 ? 10.952 1.202 20.514 1.00 87.56 250 ILE A C 1
ATOM 1999 O O . ILE A 1 250 ? 10.208 1.674 21.360 1.00 87.56 250 ILE A O 1
ATOM 2003 N N . GLU A 1 251 ? 12.094 1.805 20.175 1.00 83.25 251 GLU A N 1
ATOM 2004 C CA . GLU A 1 251 ? 12.587 3.020 20.847 1.00 83.25 251 GLU A CA 1
ATOM 2005 C C . GLU A 1 251 ? 11.600 4.198 20.762 1.00 83.25 251 GLU A C 1
ATOM 2007 O O . GLU A 1 251 ? 11.375 4.912 21.735 1.00 83.25 251 GLU A O 1
ATOM 2012 N N . THR A 1 252 ? 10.954 4.388 19.606 1.00 85.25 252 THR A N 1
ATOM 2013 C CA . THR A 1 252 ? 9.945 5.445 19.445 1.00 85.25 252 THR A CA 1
ATOM 2014 C C . THR A 1 252 ? 8.688 5.142 20.258 1.00 85.25 252 THR A C 1
ATOM 2016 O O . THR A 1 252 ? 8.079 6.060 20.805 1.00 85.25 252 THR A O 1
ATOM 2019 N N . GLN A 1 253 ? 8.295 3.869 20.338 1.00 86.50 253 GLN A N 1
ATOM 2020 C CA . GLN A 1 253 ? 7.150 3.436 21.137 1.00 86.50 253 GLN A CA 1
ATOM 2021 C C . GLN A 1 253 ? 7.424 3.590 22.640 1.00 86.50 253 GLN A C 1
ATOM 2023 O O . GLN A 1 253 ? 6.579 4.134 23.345 1.00 86.50 253 GLN A O 1
ATOM 2028 N N . LEU A 1 254 ? 8.620 3.214 23.109 1.00 84.19 254 LEU A N 1
ATOM 2029 C CA . LEU A 1 254 ? 9.073 3.395 24.494 1.00 84.19 254 LEU A CA 1
ATOM 2030 C C . LEU A 1 254 ? 8.981 4.862 24.928 1.00 84.19 254 LEU A C 1
ATOM 2032 O O . LEU A 1 254 ? 8.402 5.169 25.970 1.00 84.19 254 LEU A O 1
ATOM 2036 N N . TRP A 1 255 ? 9.470 5.775 24.085 1.00 80.25 255 TRP A N 1
ATOM 2037 C CA . TRP A 1 255 ? 9.372 7.212 24.335 1.00 80.25 255 TRP A CA 1
ATOM 2038 C C . TRP A 1 255 ? 7.918 7.704 24.409 1.00 80.25 255 TRP A C 1
ATOM 2040 O O . TRP A 1 255 ? 7.544 8.465 25.303 1.00 80.25 255 TRP A O 1
ATOM 2050 N N . GLN A 1 256 ? 7.073 7.277 23.466 1.00 80.69 256 GLN A N 1
ATOM 2051 C CA . GLN A 1 256 ? 5.670 7.696 23.420 1.00 80.69 256 GLN A CA 1
ATOM 2052 C C . GLN A 1 256 ? 4.878 7.205 24.633 1.00 80.69 256 GLN A C 1
ATOM 2054 O O . GLN A 1 256 ? 4.096 7.975 25.189 1.00 80.69 256 GLN A O 1
ATOM 2059 N N . GLU A 1 257 ? 5.089 5.959 25.055 1.00 79.62 257 GLU A N 1
ATOM 2060 C CA . GLU A 1 257 ? 4.413 5.376 26.214 1.00 79.62 257 GLU A CA 1
ATOM 2061 C C . GLU A 1 257 ? 4.858 6.031 27.527 1.00 79.62 257 GLU A C 1
ATOM 2063 O O . GLU A 1 257 ? 3.998 6.422 28.316 1.00 79.62 257 GLU A O 1
ATOM 2068 N N . SER A 1 258 ? 6.161 6.287 27.707 1.00 75.06 258 SER A N 1
ATOM 2069 C CA . SER A 1 258 ? 6.683 7.001 28.887 1.00 75.06 258 SER A CA 1
ATOM 2070 C C . SER A 1 258 ? 6.056 8.398 29.044 1.00 75.06 258 SER A C 1
ATOM 2072 O O . SER A 1 258 ? 5.695 8.826 30.142 1.00 75.06 258 SER A O 1
ATOM 2074 N N . ARG A 1 259 ? 5.806 9.097 27.927 1.00 74.31 259 ARG A N 1
ATOM 2075 C CA . ARG A 1 259 ? 5.168 10.426 27.922 1.00 74.31 259 ARG A CA 1
ATOM 2076 C C . ARG A 1 259 ? 3.642 10.392 27.970 1.00 74.31 259 ARG A C 1
ATOM 2078 O O . ARG A 1 259 ? 3.026 11.389 28.356 1.00 74.31 259 ARG A O 1
ATOM 2085 N N . ARG A 1 260 ? 3.015 9.268 27.613 1.00 67.38 260 ARG A N 1
ATOM 2086 C CA . ARG A 1 260 ? 1.556 9.083 27.674 1.00 67.38 260 ARG A CA 1
ATOM 2087 C C . ARG A 1 260 ? 1.051 9.058 29.116 1.00 67.38 260 ARG A C 1
ATOM 2089 O O . ARG A 1 260 ? -0.048 9.547 29.374 1.00 67.38 260 ARG A O 1
ATOM 2096 N N . GLU A 1 261 ? 1.844 8.529 30.047 1.00 56.12 261 GLU A N 1
ATOM 2097 C CA . GLU A 1 261 ? 1.487 8.466 31.470 1.00 56.12 261 GLU A CA 1
ATOM 2098 C C . GLU A 1 261 ? 1.495 9.847 32.149 1.00 56.12 261 GLU A C 1
ATOM 2100 O O . GLU A 1 261 ? 0.599 10.142 32.939 1.00 56.12 261 GLU A O 1
ATOM 2105 N N . LEU A 1 262 ? 2.412 10.740 31.757 1.00 55.28 262 LEU A N 1
ATOM 2106 C CA . LEU A 1 262 ? 2.517 12.117 32.274 1.00 55.28 262 LEU A CA 1
ATOM 2107 C C . LEU A 1 262 ? 1.439 13.077 31.728 1.00 55.28 262 LEU A C 1
ATOM 2109 O O . LEU A 1 262 ? 1.257 14.179 32.239 1.00 55.28 262 LEU A O 1
ATOM 2113 N N . GLY A 1 263 ? 0.719 12.686 30.672 1.00 47.16 263 GLY A N 1
ATOM 2114 C CA . GLY A 1 263 ? -0.347 13.484 30.052 1.00 47.16 263 GLY A CA 1
ATOM 2115 C C . GLY A 1 263 ? -1.731 13.317 30.692 1.00 47.16 263 GLY A C 1
ATOM 2116 O O . GLY A 1 263 ? -2.706 13.872 30.183 1.00 47.16 263 GLY A O 1
ATOM 2117 N N . ARG A 1 264 ? -1.856 12.520 31.760 1.00 44.59 264 ARG A N 1
ATOM 2118 C CA . ARG A 1 264 ? -3.134 12.252 32.429 1.00 44.59 264 ARG A CA 1
ATOM 2119 C C . ARG A 1 264 ? -3.385 13.307 33.508 1.00 44.59 264 ARG A C 1
ATOM 2121 O O . ARG A 1 264 ? -2.866 13.194 34.611 1.00 44.59 264 ARG A O 1
ATOM 2128 N N . ASP A 1 265 ? -4.236 14.290 33.215 1.00 46.78 265 ASP A N 1
ATOM 2129 C CA . ASP A 1 265 ? -4.753 15.196 34.248 1.00 46.78 265 ASP A CA 1
ATOM 2130 C C . ASP A 1 265 ? -5.383 14.376 35.397 1.00 46.78 265 ASP A C 1
ATOM 2132 O O . ASP A 1 265 ? -6.309 13.591 35.151 1.00 46.78 265 ASP A O 1
ATOM 2136 N N . PRO A 1 266 ? -4.964 14.548 36.661 1.00 46.88 266 PRO A N 1
ATOM 2137 C CA . PRO A 1 266 ? -5.564 13.890 37.816 1.00 46.88 266 PRO A CA 1
ATOM 2138 C C . PRO A 1 266 ? -7.020 14.326 38.025 1.00 46.88 266 PRO A C 1
ATOM 2140 O O . PRO A 1 266 ? -7.823 13.536 38.520 1.00 46.88 266 PRO A O 1
ATOM 2143 N N . ALA A 1 267 ? -7.412 15.514 37.547 1.00 46.12 267 ALA A N 1
ATOM 2144 C CA . ALA A 1 267 ? -8.812 15.941 37.471 1.00 46.12 267 ALA A CA 1
ATOM 2145 C C . ALA A 1 267 ? -9.630 15.094 36.476 1.00 46.12 267 ALA A C 1
ATOM 2147 O O . ALA A 1 267 ? -10.790 14.766 36.722 1.00 46.12 267 ALA A O 1
ATOM 2148 N N . ASN A 1 268 ? -9.006 14.657 35.380 1.00 43.22 268 ASN A N 1
ATOM 2149 C CA . ASN A 1 268 ? -9.612 13.774 34.386 1.00 43.22 268 ASN A CA 1
ATOM 2150 C C . ASN A 1 268 ? -9.533 12.297 34.819 1.00 43.22 268 ASN A C 1
ATOM 2152 O O . ASN A 1 268 ? -10.357 11.488 34.408 1.00 43.22 268 ASN A O 1
ATOM 2156 N N . SER A 1 269 ? -8.586 11.945 35.699 1.00 42.38 269 SER A N 1
ATOM 2157 C CA . SER A 1 269 ? -8.528 10.658 36.403 1.00 42.38 269 SER A CA 1
ATOM 2158 C C . SER A 1 269 ? -9.631 10.527 37.447 1.00 42.38 269 SER A C 1
ATOM 2160 O O . SER A 1 269 ? -10.272 9.487 37.477 1.00 42.38 269 SER A O 1
ATOM 2162 N N . LYS A 1 270 ? -9.904 11.570 38.246 1.00 41.28 270 LYS A N 1
ATOM 2163 C CA . LYS A 1 270 ? -11.035 11.596 39.187 1.00 41.28 270 LYS A CA 1
ATOM 2164 C C . LYS A 1 270 ? -12.371 11.644 38.460 1.00 41.28 270 LYS A C 1
ATOM 2166 O O . LYS A 1 270 ? -13.215 10.818 38.759 1.00 41.28 270 LYS A O 1
ATOM 2171 N N . ARG A 1 271 ? -12.526 12.462 37.409 1.00 46.66 271 ARG A N 1
ATOM 2172 C CA . ARG A 1 271 ? -13.725 12.417 36.549 1.00 46.66 271 ARG A CA 1
ATOM 2173 C C . ARG A 1 271 ? -13.879 11.085 35.829 1.00 46.66 271 ARG A C 1
ATOM 2175 O O . ARG A 1 271 ? -14.998 10.625 35.690 1.00 46.66 271 ARG A O 1
ATOM 2182 N N . LYS A 1 272 ? -12.794 10.422 35.411 1.00 44.78 272 LYS A N 1
ATOM 2183 C CA . LYS A 1 272 ? -12.868 9.049 34.891 1.00 44.78 272 LYS A CA 1
ATOM 2184 C C . LYS A 1 272 ? -13.113 8.024 35.983 1.00 44.78 272 LYS A C 1
ATOM 2186 O O . LYS A 1 272 ? -13.767 7.056 35.670 1.00 44.78 272 LYS A O 1
ATOM 2191 N N . GLN A 1 273 ? -12.631 8.188 37.210 1.00 39.66 273 GLN A N 1
ATOM 2192 C CA . GLN A 1 273 ? -12.884 7.266 38.322 1.00 39.66 273 GLN A CA 1
ATOM 2193 C C . GLN A 1 273 ? -14.291 7.435 38.891 1.00 39.66 273 GLN A C 1
ATOM 2195 O O . GLN A 1 273 ? -14.885 6.437 39.255 1.00 39.66 273 GLN A O 1
ATOM 2200 N N . GLU A 1 274 ? -14.852 8.642 38.880 1.00 42.25 274 GLU A N 1
ATOM 2201 C CA . GLU A 1 274 ? -16.251 8.932 39.204 1.00 42.25 274 GLU A CA 1
ATOM 2202 C C . GLU A 1 274 ? -17.170 8.553 38.043 1.00 42.25 274 GLU A C 1
ATOM 2204 O O . GLU A 1 274 ? -18.185 7.915 38.261 1.00 42.25 274 GLU A O 1
ATOM 2209 N N . GLN A 1 275 ? -16.802 8.804 36.781 1.00 43.50 275 GLN A N 1
ATOM 2210 C CA . GLN A 1 275 ? -17.551 8.265 35.636 1.00 43.50 275 GLN A CA 1
ATOM 2211 C C . GLN A 1 275 ? -17.406 6.746 35.519 1.00 43.50 275 GLN A C 1
ATOM 2213 O O . GLN A 1 275 ? -18.297 6.103 34.977 1.00 43.50 275 GLN A O 1
ATOM 2218 N N . HIS A 1 276 ? -16.316 6.152 36.012 1.00 39.97 276 HIS A N 1
ATOM 2219 C CA . HIS A 1 276 ? -16.133 4.705 36.063 1.00 39.97 276 HIS A CA 1
ATOM 2220 C C . HIS A 1 276 ? -16.811 4.108 37.295 1.00 39.97 276 HIS A C 1
ATOM 2222 O O . HIS A 1 276 ? -17.379 3.043 37.147 1.00 39.97 276 HIS A O 1
ATOM 2228 N N . SER A 1 277 ? -16.884 4.783 38.447 1.00 37.19 277 SER A N 1
ATOM 2229 C CA . SER A 1 277 ? -17.661 4.320 39.607 1.00 37.19 277 SER A CA 1
ATOM 2230 C C . SER A 1 277 ? -19.168 4.471 39.375 1.00 37.19 277 SER A C 1
ATOM 2232 O O . SER A 1 277 ? -19.921 3.554 39.687 1.00 37.19 277 SER A O 1
ATOM 2234 N N . VAL A 1 278 ? -19.602 5.541 38.698 1.00 40.38 278 VAL A N 1
ATOM 2235 C CA . VAL A 1 278 ? -20.988 5.730 38.238 1.00 40.38 278 VAL A CA 1
ATOM 2236 C C . VAL A 1 278 ? -21.334 4.765 37.091 1.00 40.38 278 VAL A C 1
ATOM 2238 O O . VAL A 1 278 ? -22.456 4.274 37.040 1.00 40.38 278 VAL A O 1
ATOM 2241 N N . ARG A 1 279 ? -20.382 4.393 36.215 1.00 37.47 279 ARG A N 1
ATOM 2242 C CA . ARG A 1 279 ? -20.581 3.326 35.202 1.00 37.47 279 ARG A CA 1
ATOM 2243 C C . ARG A 1 279 ? -20.456 1.905 35.744 1.00 37.47 279 ARG A C 1
ATOM 2245 O O . ARG A 1 279 ? -20.991 0.999 35.123 1.00 37.47 279 ARG A O 1
ATOM 2252 N N . VAL A 1 280 ? -19.755 1.682 36.853 1.00 37.53 280 VAL A N 1
ATOM 2253 C CA . VAL A 1 280 ? -19.634 0.360 37.497 1.00 37.53 280 VAL A CA 1
ATOM 2254 C C . VAL A 1 280 ? -20.860 0.069 38.372 1.00 37.53 280 VAL A C 1
ATOM 2256 O O . VAL A 1 280 ? -21.180 -1.094 38.595 1.00 37.53 280 VAL A O 1
ATOM 2259 N N . ALA A 1 281 ? -21.621 1.098 38.762 1.00 33.72 281 ALA A N 1
ATOM 2260 C CA . ALA A 1 281 ? -22.924 0.949 39.412 1.00 33.72 281 ALA A CA 1
ATOM 2261 C C . ALA A 1 281 ? -24.077 0.591 38.444 1.00 33.72 281 ALA A C 1
ATOM 2263 O O . ALA A 1 281 ? -25.170 0.257 38.896 1.00 33.72 281 ALA A O 1
ATOM 2264 N N . SER A 1 282 ? -23.842 0.595 37.125 1.00 34.59 282 SER A N 1
ATOM 2265 C CA . SER A 1 282 ? -24.760 0.032 36.129 1.00 34.59 282 SER A CA 1
ATOM 2266 C C . SER A 1 282 ? -24.063 -1.106 35.391 1.00 34.59 282 SER A C 1
ATOM 2268 O O . SER A 1 282 ? -23.103 -0.877 34.661 1.00 34.59 282 SER A O 1
ATOM 2270 N N . SER A 1 283 ? -24.540 -2.336 35.536 1.00 45.94 283 SER A N 1
ATOM 2271 C CA . SER A 1 283 ? -24.150 -3.460 34.683 1.00 45.94 283 SER A CA 1
ATOM 2272 C C . SER A 1 283 ? -24.377 -3.123 33.194 1.00 45.94 283 SER A C 1
ATOM 2274 O O . SER A 1 283 ? -25.481 -3.294 32.685 1.00 45.94 283 SER A O 1
ATOM 2276 N N . GLY A 1 284 ? -23.360 -2.606 32.498 1.00 40.00 284 GLY A N 1
ATOM 2277 C CA . GLY A 1 284 ? -23.441 -2.176 31.098 1.00 40.00 284 GLY A CA 1
ATOM 2278 C C . GLY A 1 284 ? -22.627 -3.086 30.182 1.00 40.00 284 GLY A C 1
ATOM 2279 O O . GLY A 1 284 ? -21.398 -3.076 30.217 1.00 40.00 284 GLY A O 1
ATOM 2280 N N . GLN A 1 285 ? -23.319 -3.888 29.378 1.00 48.78 285 GLN A N 1
ATOM 2281 C CA . GLN A 1 285 ? -22.772 -4.755 28.330 1.00 48.78 285 GLN A CA 1
ATOM 2282 C C . GLN A 1 285 ? -21.847 -3.989 27.350 1.00 48.78 285 GLN A C 1
ATOM 2284 O O . GLN A 1 285 ? -21.990 -2.782 27.174 1.00 48.78 285 GLN A O 1
ATOM 2289 N N . PRO A 1 286 ? -20.888 -4.656 26.680 1.00 52.28 286 PRO A N 1
ATOM 2290 C CA . PRO A 1 286 ? -20.045 -4.017 25.670 1.00 52.28 286 PRO A CA 1
ATOM 2291 C C . PRO A 1 286 ? -20.845 -3.633 24.412 1.00 52.28 286 PRO A C 1
ATOM 2293 O O . PRO A 1 286 ? -21.312 -4.509 23.688 1.00 52.28 286 PRO A O 1
ATOM 2296 N N . ASN A 1 287 ? -20.921 -2.334 24.114 1.00 70.81 287 ASN A N 1
ATOM 2297 C CA . ASN A 1 287 ? -21.618 -1.785 22.943 1.00 70.81 287 ASN A CA 1
ATOM 2298 C C . ASN A 1 287 ? -20.994 -2.267 21.614 1.00 70.81 287 ASN A C 1
ATOM 2300 O O . ASN A 1 287 ? -19.773 -2.167 21.416 1.00 70.81 287 ASN A O 1
ATOM 2304 N N . MET A 1 288 ? -21.820 -2.744 20.673 1.00 86.69 288 MET A N 1
ATOM 2305 C CA . MET A 1 288 ? -21.379 -3.130 19.326 1.00 86.69 288 MET A CA 1
ATOM 2306 C C . MET A 1 288 ? -21.341 -1.904 18.402 1.00 86.69 288 MET A C 1
ATOM 2308 O O . MET A 1 288 ? -22.273 -1.105 18.344 1.00 86.69 288 MET A O 1
ATOM 2312 N N . LYS A 1 289 ? -20.252 -1.749 17.642 1.00 93.88 289 LYS A N 1
ATOM 2313 C CA . LYS A 1 289 ? -20.051 -0.603 16.742 1.00 93.88 289 LYS A CA 1
ATOM 2314 C C . LYS A 1 289 ? -20.291 -0.994 15.293 1.00 93.88 289 LYS A C 1
ATOM 2316 O O . LYS A 1 289 ? -19.814 -2.030 14.833 1.00 93.88 289 LYS A O 1
ATOM 2321 N N . PHE A 1 290 ? -20.934 -0.121 14.532 1.00 94.56 290 PHE A N 1
ATOM 2322 C CA . PHE A 1 290 ? -21.102 -0.281 13.093 1.00 94.56 290 PHE A CA 1
ATOM 2323 C C . PHE A 1 290 ? -20.195 0.681 12.344 1.00 94.56 290 PHE A C 1
ATOM 2325 O O . PHE A 1 290 ? -20.192 1.884 12.592 1.00 94.56 290 PHE A O 1
ATOM 2332 N N . ASN A 1 291 ? -19.429 0.156 11.397 1.00 96.50 291 ASN A N 1
ATOM 2333 C CA . ASN A 1 291 ? -18.697 0.959 10.430 1.00 96.50 291 ASN A CA 1
ATOM 2334 C C . ASN A 1 291 ? -19.413 0.849 9.085 1.00 96.50 291 ASN A C 1
ATOM 2336 O O . ASN A 1 291 ? -19.304 -0.171 8.401 1.00 96.50 291 ASN A O 1
ATOM 2340 N N . ILE A 1 292 ? -20.177 1.882 8.739 1.00 96.00 292 ILE A N 1
ATOM 2341 C CA . ILE A 1 292 ? -21.001 1.911 7.534 1.00 96.00 292 ILE A CA 1
ATOM 2342 C C . ILE A 1 292 ? -20.251 2.663 6.441 1.00 96.00 292 ILE A C 1
ATOM 2344 O O . ILE A 1 292 ? -19.776 3.779 6.653 1.00 96.00 292 ILE A O 1
ATOM 2348 N N . ALA A 1 293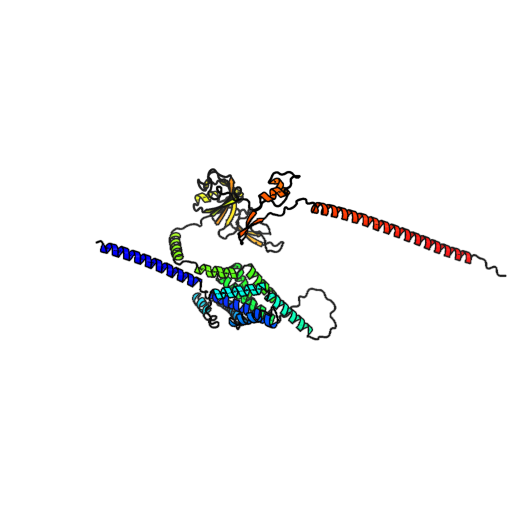 ? -20.162 2.061 5.258 1.00 96.81 293 ALA A N 1
ATOM 2349 C CA . ALA A 1 293 ? -19.580 2.675 4.074 1.00 96.81 293 ALA A CA 1
ATOM 2350 C C . ALA A 1 293 ? -20.625 2.863 2.969 1.00 96.81 293 ALA A C 1
ATOM 2352 O O . ALA A 1 293 ? -21.409 1.957 2.670 1.00 96.81 293 ALA A O 1
ATOM 2353 N N . ASN A 1 294 ? -20.583 4.024 2.315 1.00 95.62 294 ASN A N 1
ATOM 2354 C CA . ASN A 1 294 ? -21.344 4.297 1.103 1.00 95.62 294 ASN A CA 1
ATOM 2355 C C . ASN A 1 294 ? -20.392 4.300 -0.109 1.00 95.62 294 ASN A C 1
ATOM 2357 O O . ASN A 1 294 ? -19.589 5.225 -0.262 1.00 95.62 294 ASN A O 1
ATOM 2361 N N . PRO A 1 295 ? -20.441 3.281 -0.986 1.00 94.81 295 PRO A N 1
ATOM 2362 C CA . PRO A 1 295 ? -19.532 3.181 -2.123 1.00 94.81 295 PRO A CA 1
ATOM 2363 C C . PRO A 1 295 ? -19.788 4.251 -3.194 1.00 94.81 295 PRO A C 1
ATOM 2365 O O . PRO A 1 295 ? -18.873 4.551 -3.963 1.00 94.81 295 PRO A O 1
ATOM 2368 N N . THR A 1 296 ? -20.990 4.834 -3.237 1.00 93.25 296 THR A N 1
ATOM 2369 C CA . THR A 1 296 ? -21.362 5.883 -4.197 1.00 93.25 296 THR A CA 1
ATOM 2370 C C . THR A 1 296 ? -20.646 7.191 -3.878 1.00 93.25 296 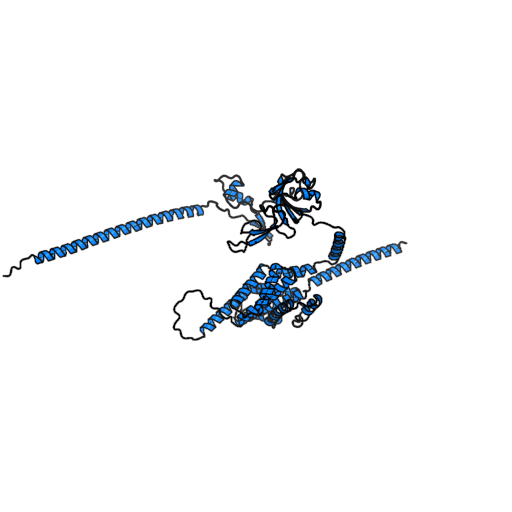THR A C 1
ATOM 2372 O O . THR A 1 296 ? -19.970 7.743 -4.743 1.00 93.25 296 THR A O 1
ATOM 2375 N N . THR A 1 297 ? -20.713 7.638 -2.621 1.00 93.00 297 THR A N 1
ATOM 2376 C CA . THR A 1 297 ? -20.068 8.880 -2.162 1.00 93.00 297 THR A CA 1
ATOM 2377 C C . THR A 1 297 ? -18.605 8.675 -1.759 1.00 93.00 297 THR A C 1
ATOM 2379 O O . THR A 1 297 ? -17.830 9.629 -1.707 1.00 93.00 297 THR A O 1
ATOM 2382 N N . GLY A 1 298 ? -18.191 7.433 -1.475 1.00 92.69 298 GLY A N 1
ATOM 2383 C CA . GLY A 1 298 ? -16.850 7.103 -0.984 1.00 92.69 298 GLY A CA 1
ATOM 2384 C C . GLY A 1 298 ? -16.611 7.492 0.480 1.00 92.69 298 GLY A C 1
ATOM 2385 O O . GLY A 1 298 ? -15.457 7.512 0.928 1.00 92.69 298 GLY A O 1
ATOM 2386 N N . CYS A 1 299 ? -17.682 7.813 1.209 1.00 94.44 299 CYS A N 1
ATOM 2387 C CA . CYS A 1 299 ? -17.664 8.180 2.620 1.00 94.44 299 CYS A CA 1
ATOM 2388 C C . CYS A 1 299 ? -17.899 6.965 3.524 1.00 94.44 299 CYS A C 1
ATOM 2390 O O . CYS A 1 299 ? -18.488 5.956 3.127 1.00 94.44 299 CYS A O 1
ATOM 2392 N N . GLN A 1 300 ? -17.408 7.069 4.757 1.00 95.31 300 GLN A N 1
ATOM 2393 C CA . GLN A 1 300 ? -17.587 6.064 5.800 1.00 95.31 300 GLN A CA 1
ATOM 2394 C C . GLN A 1 300 ? -17.859 6.763 7.130 1.00 95.31 300 GLN A C 1
ATOM 2396 O O . GLN A 1 300 ? -17.238 7.789 7.420 1.00 95.31 300 GLN A O 1
ATOM 2401 N N . LYS A 1 301 ? -18.751 6.197 7.940 1.00 93.88 301 LYS A N 1
ATOM 2402 C CA . LYS A 1 301 ? -19.108 6.727 9.255 1.00 93.88 301 LYS A CA 1
ATOM 2403 C C . LYS A 1 301 ? -19.259 5.584 10.247 1.00 93.88 301 LYS A C 1
ATOM 2405 O O . LYS A 1 301 ? -19.801 4.528 9.925 1.00 93.88 301 LYS A O 1
ATOM 2410 N N . LYS A 1 302 ? -18.770 5.825 11.462 1.00 93.56 302 LYS A N 1
ATOM 2411 C CA . LYS A 1 302 ? -18.982 4.940 12.606 1.00 93.56 302 LYS A CA 1
ATOM 2412 C C . LYS A 1 302 ? -20.264 5.330 13.339 1.00 93.56 302 LYS A C 1
ATOM 2414 O O . LYS A 1 302 ? -20.523 6.520 13.511 1.00 93.56 302 LYS A O 1
ATOM 2419 N N . LEU A 1 303 ? -21.015 4.334 13.776 1.00 91.38 303 LEU A N 1
ATOM 2420 C CA . LEU A 1 303 ? -22.200 4.477 14.611 1.00 91.38 303 LEU A CA 1
ATOM 2421 C C . LEU A 1 303 ? -22.078 3.512 15.784 1.00 91.38 303 LEU A C 1
ATOM 2423 O O . LEU A 1 303 ? -21.586 2.393 15.624 1.00 91.38 303 LEU A O 1
ATOM 2427 N N . GLU A 1 304 ? -22.487 3.963 16.958 1.00 90.25 304 GLU A N 1
ATOM 2428 C CA . GLU A 1 304 ? -22.491 3.164 18.180 1.00 90.25 304 GLU A CA 1
ATOM 2429 C C . GLU A 1 304 ? -23.958 2.886 18.515 1.00 90.25 304 GLU A C 1
ATOM 2431 O O . GLU A 1 304 ? -24.772 3.810 18.492 1.00 90.25 304 GLU A O 1
ATOM 2436 N N . ILE A 1 305 ? -24.309 1.609 18.685 1.00 86.88 305 ILE A N 1
ATOM 2437 C CA . ILE A 1 305 ? -25.683 1.174 18.944 1.00 86.88 305 ILE A CA 1
ATOM 2438 C C . ILE A 1 305 ? -25.663 0.297 20.186 1.00 86.88 305 ILE A C 1
ATOM 2440 O O . ILE A 1 305 ? -25.025 -0.756 20.202 1.00 86.88 305 ILE A O 1
ATOM 2444 N N . ASP A 1 306 ? -26.391 0.757 21.197 1.00 81.31 306 ASP A N 1
ATOM 2445 C CA . ASP A 1 306 ? -26.377 0.174 22.539 1.00 81.31 306 ASP A CA 1
ATOM 2446 C C . ASP A 1 306 ? -27.632 -0.675 22.803 1.00 81.31 306 ASP A C 1
ATOM 2448 O O . ASP A 1 306 ? -27.664 -1.475 23.729 1.00 81.31 306 AS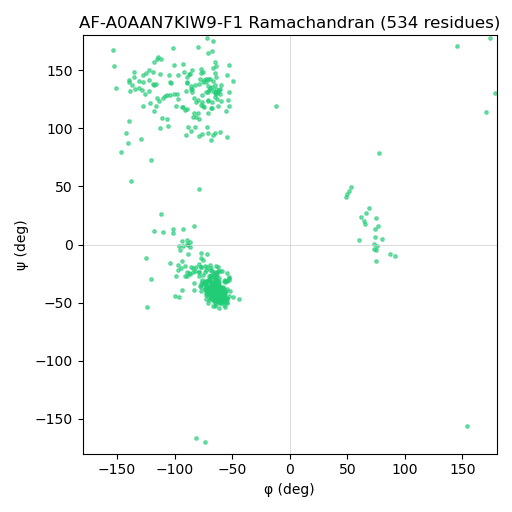P A O 1
ATOM 2452 N N . ASP A 1 307 ? -28.668 -0.519 21.974 1.00 87.00 307 ASP A N 1
ATOM 2453 C CA . ASP A 1 307 ? -29.938 -1.230 22.113 1.00 87.00 307 ASP A CA 1
ATOM 2454 C C . ASP A 1 307 ? -29.880 -2.625 21.472 1.00 87.00 307 ASP A C 1
ATOM 2456 O O . ASP A 1 307 ? -29.880 -2.775 20.244 1.00 87.00 307 ASP A O 1
ATOM 2460 N N . ASP A 1 308 ? -29.892 -3.654 22.321 1.00 84.38 308 ASP A N 1
ATOM 2461 C CA . ASP A 1 308 ? -29.886 -5.066 21.936 1.00 84.38 308 ASP A CA 1
ATOM 2462 C C . ASP A 1 308 ? -31.011 -5.442 20.962 1.00 84.38 308 ASP A C 1
ATOM 2464 O O . ASP A 1 308 ? -30.820 -6.334 20.130 1.00 84.38 308 ASP A O 1
ATOM 2468 N N . GLN A 1 309 ? -32.178 -4.786 21.017 1.00 87.88 309 GLN A N 1
ATOM 2469 C CA . GLN A 1 309 ? -33.288 -5.098 20.109 1.00 87.88 309 GLN A CA 1
ATOM 2470 C C . GLN A 1 309 ? -32.925 -4.785 18.656 1.00 87.88 309 GLN A C 1
ATOM 2472 O O . GLN A 1 309 ? -33.199 -5.587 17.760 1.00 87.88 309 GLN A O 1
ATOM 2477 N N . LYS A 1 310 ? -32.221 -3.671 18.434 1.00 90.00 310 LYS A N 1
ATOM 2478 C CA . LYS A 1 310 ? -31.727 -3.260 17.114 1.00 90.00 310 LYS A CA 1
ATOM 2479 C C . LYS A 1 310 ? -30.637 -4.201 16.604 1.00 90.00 310 LYS A C 1
ATOM 2481 O O . LYS A 1 310 ? -30.577 -4.514 15.414 1.00 90.00 310 LYS A O 1
ATOM 2486 N N . LEU A 1 311 ? -29.785 -4.696 17.506 1.00 90.44 311 LEU A N 1
ATOM 2487 C CA . LEU A 1 311 ? -28.680 -5.599 17.164 1.00 90.44 311 LEU A CA 1
ATOM 2488 C C . LEU A 1 311 ? -29.161 -6.998 16.748 1.00 90.44 311 LEU A C 1
ATOM 2490 O O . LEU A 1 311 ? -28.533 -7.627 15.891 1.00 90.44 311 LEU A O 1
ATOM 2494 N N . ARG A 1 312 ? -30.296 -7.471 17.286 1.00 91.25 312 ARG A N 1
ATOM 2495 C CA . ARG A 1 312 ? -30.871 -8.796 16.972 1.00 91.25 312 ARG A CA 1
ATOM 2496 C C . ARG A 1 312 ? -31.120 -9.025 15.486 1.00 91.25 312 ARG A C 1
ATOM 2498 O O . ARG A 1 312 ? -30.961 -10.150 15.027 1.00 91.25 312 ARG A O 1
ATOM 2505 N N . ALA A 1 313 ? -31.431 -7.979 14.719 1.00 92.56 313 ALA A N 1
ATOM 2506 C CA . ALA A 1 313 ? -31.621 -8.088 13.271 1.00 92.56 313 ALA A CA 1
ATOM 2507 C C . ALA A 1 313 ? -30.362 -8.580 12.522 1.00 92.56 313 ALA A C 1
ATOM 2509 O O . ALA A 1 313 ? -30.468 -9.135 11.422 1.00 92.56 313 ALA A O 1
ATOM 2510 N N . PHE A 1 314 ? -29.177 -8.398 13.117 1.00 94.19 314 PHE A N 1
ATOM 2511 C CA . PHE A 1 314 ? -27.888 -8.782 12.544 1.00 94.19 314 PHE A CA 1
ATOM 2512 C C . PHE A 1 314 ? -27.381 -10.132 13.046 1.00 94.19 314 PHE A C 1
ATOM 2514 O O . PHE A 1 314 ? -26.555 -10.737 12.365 1.00 94.19 314 PHE A O 1
ATOM 2521 N N . PHE A 1 315 ? -27.836 -10.612 14.206 1.00 94.31 315 PHE A N 1
ATOM 2522 C CA . PHE A 1 315 ? -27.394 -11.899 14.742 1.00 94.31 315 PHE A CA 1
ATOM 2523 C C . PHE A 1 315 ? -27.826 -13.063 13.845 1.00 94.31 315 PHE A C 1
ATOM 2525 O O . PHE A 1 315 ? -28.815 -12.986 13.115 1.00 94.31 315 PHE A O 1
ATOM 2532 N N . ASP A 1 316 ? -26.995 -14.106 13.820 1.00 94.44 316 ASP A N 1
ATOM 2533 C CA . ASP A 1 316 ? -27.134 -15.301 12.977 1.00 94.44 316 ASP A CA 1
ATOM 2534 C C . ASP A 1 316 ? -27.140 -15.048 11.459 1.00 94.44 316 ASP A C 1
ATOM 2536 O O . ASP A 1 316 ? -27.232 -15.978 10.648 1.00 94.44 316 ASP A O 1
ATOM 2540 N N . LYS A 1 317 ? -26.936 -13.796 11.039 1.00 96.19 317 LYS A N 1
ATOM 2541 C CA . LYS A 1 317 ? -26.675 -13.451 9.645 1.00 96.19 317 LYS A CA 1
ATOM 2542 C C . LYS A 1 317 ? -25.236 -13.781 9.276 1.00 96.19 317 LYS A C 1
ATOM 2544 O O . LYS A 1 317 ? -24.317 -13.764 10.096 1.00 96.19 317 LYS A O 1
ATOM 2549 N N . ARG A 1 318 ? -25.024 -14.083 8.000 1.00 96.69 318 ARG A N 1
ATOM 2550 C CA . ARG A 1 318 ? -23.708 -14.390 7.427 1.00 96.69 318 ARG A CA 1
ATOM 2551 C C . ARG A 1 318 ? -23.140 -13.181 6.696 1.00 96.69 318 ARG A C 1
ATOM 2553 O O . ARG A 1 318 ? -23.877 -12.367 6.143 1.00 96.69 318 ARG A O 1
ATOM 2560 N N . ILE A 1 319 ? -21.812 -13.115 6.596 1.00 96.75 319 ILE A N 1
ATOM 2561 C CA . ILE A 1 319 ? -21.145 -12.193 5.662 1.00 96.75 319 ILE A CA 1
ATOM 2562 C C . ILE A 1 319 ? -21.762 -12.330 4.262 1.00 96.75 319 ILE A C 1
ATOM 2564 O O . ILE A 1 319 ? -22.007 -13.432 3.776 1.00 96.75 319 ILE A O 1
ATOM 2568 N N . SER A 1 320 ? -21.924 -11.192 3.595 1.00 95.75 320 SER A N 1
ATOM 2569 C CA . SER A 1 320 ? -22.568 -10.977 2.300 1.00 95.75 320 SER A CA 1
ATOM 2570 C C . SER A 1 320 ? -24.090 -11.077 2.274 1.00 95.75 320 SER A C 1
ATOM 2572 O O . SER A 1 320 ? -24.649 -10.857 1.202 1.00 95.75 320 SER A O 1
ATOM 2574 N N . GLN A 1 321 ? -24.756 -11.342 3.399 1.00 96.44 321 GLN A N 1
ATOM 2575 C CA . GLN A 1 321 ? -26.209 -11.211 3.472 1.00 96.44 321 GLN A CA 1
ATOM 2576 C C . GLN A 1 321 ? -26.632 -9.744 3.556 1.00 96.44 321 GLN A C 1
ATOM 2578 O O . GLN A 1 321 ? -25.910 -8.896 4.094 1.00 96.44 321 GLN A O 1
ATOM 2583 N N . GLU A 1 322 ? -27.807 -9.479 2.995 1.00 96.69 322 GLU A N 1
ATOM 2584 C CA . GLU A 1 322 ? -28.486 -8.193 3.071 1.00 96.69 322 GLU A CA 1
ATOM 2585 C C . GLU A 1 322 ? -29.384 -8.156 4.311 1.00 96.69 322 GLU A C 1
ATOM 2587 O O . GLU A 1 322 ? -30.025 -9.148 4.665 1.00 96.69 322 GLU A O 1
ATOM 2592 N N . VAL A 1 323 ? -29.392 -7.014 4.986 1.00 95.94 323 VAL A N 1
ATOM 2593 C CA . VAL A 1 323 ? -30.156 -6.742 6.202 1.00 95.94 323 VAL A CA 1
ATOM 2594 C C . VAL A 1 323 ? -30.878 -5.414 6.004 1.00 95.94 323 VAL A C 1
ATOM 2596 O O . VAL A 1 323 ? -30.278 -4.452 5.511 1.00 95.94 323 VAL A O 1
ATOM 2599 N N . SER A 1 324 ? -32.164 -5.373 6.366 1.00 95.62 324 SER A N 1
ATOM 2600 C CA . SER A 1 324 ? -32.929 -4.124 6.335 1.00 95.62 324 SER A CA 1
ATOM 2601 C C . SER A 1 324 ? -32.405 -3.157 7.396 1.00 95.62 324 SER A C 1
ATOM 2603 O O . SER A 1 324 ? -32.155 -3.548 8.538 1.00 95.62 324 SER A O 1
ATOM 2605 N N . GLY A 1 325 ? -32.240 -1.896 7.008 1.00 92.69 325 GLY A N 1
ATOM 2606 C CA . GLY A 1 325 ? -31.867 -0.799 7.889 1.00 92.69 325 GLY A CA 1
ATOM 2607 C C . GLY A 1 325 ? -32.982 -0.364 8.833 1.00 92.69 325 GLY A C 1
ATOM 2608 O O . GLY A 1 325 ? -32.672 0.208 9.871 1.00 92.69 325 GLY A O 1
ATOM 2609 N N . ASP A 1 326 ? -34.241 -0.703 8.541 1.00 93.19 326 ASP A N 1
ATOM 2610 C CA . ASP A 1 326 ? -35.406 -0.262 9.324 1.00 93.19 326 ASP A CA 1
ATOM 2611 C C . ASP A 1 326 ? -35.302 -0.651 10.808 1.00 93.19 326 ASP A C 1
ATOM 2613 O O . ASP A 1 326 ? -35.740 0.084 11.689 1.00 93.19 326 ASP A O 1
ATOM 2617 N N . ALA A 1 327 ? -34.659 -1.788 11.098 1.00 88.75 327 ALA A N 1
ATOM 2618 C CA . ALA A 1 327 ? -34.459 -2.283 12.459 1.00 88.75 327 ALA A CA 1
ATOM 2619 C C . ALA A 1 327 ? -33.475 -1.438 13.294 1.00 88.75 327 ALA A C 1
ATOM 2621 O O . ALA A 1 327 ? -33.448 -1.564 14.514 1.00 88.75 327 ALA A O 1
ATOM 2622 N N . LEU A 1 328 ? -32.649 -0.594 12.665 1.00 88.62 328 LEU A N 1
ATOM 2623 C CA . LEU A 1 328 ? -31.686 0.267 13.360 1.00 88.62 328 LEU A CA 1
ATOM 2624 C C . LEU A 1 328 ? -32.316 1.580 13.855 1.00 88.62 328 LEU A C 1
ATOM 2626 O O . LEU A 1 328 ? -31.825 2.186 14.813 1.00 88.62 328 LEU A O 1
ATOM 2630 N N . GLY A 1 329 ? -33.410 2.017 13.233 1.00 88.06 329 GLY A N 1
ATOM 2631 C CA . GLY A 1 329 ? -34.110 3.254 13.567 1.00 88.06 329 GLY A CA 1
ATOM 2632 C C . GLY A 1 329 ? -34.714 3.935 12.342 1.00 88.06 329 GLY A C 1
ATOM 2633 O O . GLY A 1 329 ? -34.434 3.572 11.201 1.00 88.06 329 GLY A O 1
ATOM 2634 N N . GLU A 1 330 ? -35.521 4.962 12.593 1.00 88.50 330 GLU A N 1
ATOM 2635 C CA . GLU A 1 330 ? -36.254 5.709 11.562 1.00 88.50 330 GLU A CA 1
ATOM 2636 C C . GLU A 1 330 ? -35.331 6.445 10.573 1.00 88.50 330 GLU A C 1
ATOM 2638 O O . GLU A 1 330 ? -35.617 6.542 9.380 1.00 88.50 330 GLU A O 1
ATOM 2643 N N . GLU A 1 331 ? -34.155 6.876 11.029 1.00 90.62 331 GLU A N 1
ATOM 2644 C CA . GLU A 1 331 ? -33.117 7.471 10.177 1.00 90.62 331 GLU A CA 1
ATOM 2645 C C . GLU A 1 331 ? -32.567 6.505 9.109 1.00 90.62 331 GLU A C 1
ATOM 2647 O O . GLU A 1 331 ? -32.090 6.944 8.062 1.00 90.62 331 GLU A O 1
ATOM 2652 N N . PHE A 1 332 ? -32.670 5.191 9.334 1.00 92.38 332 PHE A N 1
ATOM 2653 C CA . PHE A 1 332 ? -32.217 4.143 8.414 1.00 92.38 332 PHE A CA 1
ATOM 2654 C C . PHE A 1 332 ? -33.359 3.506 7.618 1.00 92.38 332 PHE A C 1
ATOM 2656 O O . PHE A 1 332 ? -33.156 2.479 6.962 1.00 92.38 332 PHE A O 1
ATOM 2663 N N . LYS A 1 333 ? -34.542 4.121 7.629 1.00 94.50 333 LYS A N 1
ATOM 2664 C CA . LYS A 1 333 ? -35.708 3.607 6.921 1.00 94.50 333 LYS A CA 1
ATOM 2665 C C . LYS A 1 333 ? -35.466 3.497 5.411 1.00 94.50 333 LYS A C 1
ATOM 2667 O O . LYS A 1 333 ? -34.981 4.428 4.760 1.00 94.50 333 LYS A O 1
ATOM 2672 N N . GLY A 1 334 ? -35.775 2.329 4.855 1.00 94.19 334 GLY A N 1
ATOM 2673 C CA . GLY A 1 334 ? -35.593 1.993 3.443 1.00 94.19 334 GLY A CA 1
ATOM 2674 C C . GLY A 1 334 ? -34.144 1.701 3.035 1.00 94.19 334 GLY A C 1
ATOM 2675 O O . GLY A 1 334 ? -33.892 1.373 1.872 1.00 94.19 334 GLY A O 1
ATOM 2676 N N . TYR A 1 335 ? -33.172 1.795 3.951 1.00 96.25 335 TYR A N 1
ATOM 2677 C CA . TYR A 1 335 ? -31.794 1.413 3.646 1.00 96.25 335 TYR A CA 1
ATOM 2678 C C . TYR A 1 335 ? -31.646 -0.104 3.599 1.00 96.25 335 TYR A C 1
ATOM 2680 O O . TYR A 1 335 ? -32.177 -0.833 4.433 1.00 96.25 335 TYR A O 1
ATOM 2688 N N . VAL A 1 336 ? -30.836 -0.584 2.657 1.00 96.56 336 VAL A N 1
ATOM 2689 C CA . VAL A 1 336 ? -30.415 -1.990 2.620 1.00 96.56 336 VAL A CA 1
ATOM 2690 C C . VAL A 1 336 ? -28.915 -2.058 2.828 1.00 96.56 336 VAL A C 1
ATOM 2692 O O . VAL A 1 336 ? -28.135 -1.526 2.027 1.00 96.56 336 VAL A O 1
ATOM 2695 N N . PHE A 1 337 ? -28.511 -2.740 3.895 1.00 96.88 337 PHE A N 1
ATOM 2696 C CA . PHE A 1 337 ? -27.114 -2.943 4.242 1.00 96.88 337 PHE A CA 1
ATOM 2697 C C . PHE A 1 337 ? -26.667 -4.348 3.885 1.00 96.88 337 PHE A C 1
ATOM 2699 O O . PHE A 1 337 ? -27.352 -5.325 4.158 1.00 96.88 337 PHE A O 1
ATOM 2706 N N . LYS A 1 338 ? -25.460 -4.467 3.344 1.00 97.50 338 LYS A N 1
ATOM 2707 C CA . LYS A 1 338 ? -24.769 -5.741 3.184 1.00 97.50 338 LYS A CA 1
ATOM 2708 C C . LYS A 1 338 ? -23.683 -5.874 4.235 1.00 97.50 338 LYS A C 1
ATOM 2710 O O . LYS A 1 338 ? -22.814 -5.006 4.350 1.00 97.50 338 LYS A O 1
ATOM 2715 N N . ILE A 1 339 ? -23.688 -6.990 4.956 1.00 97.31 339 ILE A N 1
ATOM 2716 C CA . ILE A 1 339 ? -22.635 -7.313 5.922 1.00 97.31 339 ILE A CA 1
ATOM 2717 C C . ILE A 1 339 ? -21.362 -7.662 5.151 1.00 97.31 339 ILE A C 1
ATOM 2719 O O . ILE A 1 339 ? -21.306 -8.681 4.469 1.00 97.31 339 ILE A O 1
ATOM 2723 N N . MET A 1 340 ? -20.317 -6.844 5.251 1.00 97.25 340 MET A N 1
ATOM 2724 C CA . MET A 1 340 ? -19.044 -7.101 4.563 1.00 97.25 340 MET A CA 1
ATOM 2725 C C . MET A 1 340 ? -18.021 -7.830 5.433 1.00 97.25 340 MET A C 1
ATOM 2727 O O . MET A 1 340 ? -17.090 -8.442 4.910 1.00 97.25 340 MET A O 1
ATOM 2731 N N . GLY A 1 341 ? -18.189 -7.786 6.751 1.00 96.44 341 GLY A N 1
ATOM 2732 C CA . GLY A 1 341 ? -17.327 -8.459 7.712 1.00 96.44 341 GLY A CA 1
ATOM 2733 C C . GLY A 1 341 ? -17.367 -7.751 9.055 1.00 96.44 341 GLY A C 1
ATOM 2734 O O . GLY A 1 341 ? -18.299 -7.014 9.351 1.00 96.44 341 GLY A O 1
ATOM 2735 N N . GLY A 1 342 ? -16.324 -7.930 9.849 1.00 96.25 342 GLY A N 1
ATOM 2736 C CA . GLY A 1 342 ? -16.243 -7.357 11.183 1.00 96.25 342 GLY A CA 1
ATOM 2737 C C . GLY A 1 342 ? -15.011 -7.857 11.913 1.00 96.25 342 GLY A C 1
ATOM 2738 O O . GLY A 1 342 ? -14.259 -8.682 11.378 1.00 96.25 342 GLY A O 1
ATOM 2739 N N . CYS A 1 343 ? -14.822 -7.353 13.123 1.00 96.38 343 CYS A N 1
ATOM 2740 C CA . CYS A 1 343 ? -13.784 -7.794 14.038 1.00 96.38 343 CYS A CA 1
ATOM 2741 C C . CYS A 1 343 ? -14.406 -8.148 15.389 1.00 96.38 343 CYS A C 1
ATOM 2743 O O . CYS A 1 343 ? -15.291 -7.457 15.897 1.00 96.38 343 CYS A O 1
ATOM 2745 N N . ASP A 1 344 ? -13.906 -9.230 15.969 1.00 94.44 344 ASP A N 1
ATOM 2746 C CA . ASP A 1 344 ? -14.188 -9.625 17.348 1.00 94.44 344 ASP A CA 1
ATOM 2747 C C . ASP A 1 344 ? -13.562 -8.614 18.340 1.00 94.44 344 ASP A C 1
ATOM 2749 O O . ASP A 1 344 ? -12.714 -7.806 17.953 1.00 94.44 344 ASP A O 1
ATOM 2753 N N . LYS A 1 345 ? -13.943 -8.661 19.619 1.00 91.50 345 LYS A N 1
ATOM 2754 C CA . LYS A 1 345 ? -13.402 -7.845 20.723 1.00 91.50 345 LYS A CA 1
ATOM 2755 C C . LYS A 1 345 ? -11.877 -7.891 20.846 1.00 91.50 345 LYS A C 1
ATOM 2757 O O . LYS A 1 345 ? -11.273 -6.890 21.203 1.00 91.50 345 LYS A O 1
ATOM 2762 N N . GLN A 1 346 ? -11.240 -9.006 20.479 1.00 91.50 346 GLN A N 1
ATOM 2763 C CA . GLN A 1 346 ? -9.767 -9.113 20.440 1.00 91.50 346 GLN A CA 1
ATOM 2764 C C . GLN A 1 346 ? -9.162 -8.778 19.061 1.00 91.50 346 GLN A C 1
ATOM 2766 O O . GLN A 1 346 ? -8.020 -9.117 18.773 1.00 91.50 346 GLN A O 1
ATOM 2771 N N . GLY A 1 347 ? -9.933 -8.178 18.151 1.00 93.06 347 GLY A N 1
ATOM 2772 C CA . GLY A 1 347 ? -9.442 -7.722 16.848 1.00 93.06 347 GLY A CA 1
ATOM 2773 C C . GLY A 1 347 ? -9.315 -8.803 15.768 1.00 93.06 347 GLY A C 1
ATOM 2774 O O . GLY A 1 347 ? -8.862 -8.506 14.661 1.00 93.06 347 GLY A O 1
ATOM 2775 N N . PHE A 1 348 ? -9.733 -10.048 16.028 1.00 95.94 348 PHE A N 1
ATOM 2776 C CA . PHE A 1 348 ? -9.716 -11.097 15.003 1.00 95.94 348 PHE A CA 1
ATOM 2777 C C . PHE A 1 348 ? -10.795 -10.844 13.939 1.00 95.94 348 PHE A C 1
ATOM 2779 O O . PHE A 1 348 ? -11.979 -10.758 14.278 1.00 95.94 348 PHE A O 1
ATOM 2786 N N . PRO A 1 349 ? -10.422 -10.753 12.649 1.00 97.00 349 PRO A N 1
ATOM 2787 C CA . PRO A 1 349 ? -11.367 -10.452 11.584 1.00 97.00 349 PRO A CA 1
ATOM 2788 C C . PRO A 1 349 ? -12.223 -11.666 11.216 1.00 97.00 349 PRO A C 1
ATOM 2790 O O . PRO A 1 349 ? -11.745 -12.807 11.233 1.00 97.00 349 PRO A O 1
ATOM 2793 N N . MET A 1 350 ? -13.463 -11.403 10.804 1.00 97.12 350 MET A N 1
ATOM 2794 C CA . MET A 1 350 ? -14.352 -12.415 10.237 1.00 97.12 350 MET A CA 1
ATOM 2795 C C . MET A 1 350 ? -13.862 -12.883 8.861 1.00 97.12 350 MET A C 1
ATOM 2797 O O . MET A 1 350 ? -13.383 -12.085 8.049 1.00 97.12 350 MET A O 1
ATOM 2801 N N . LYS A 1 351 ? -14.018 -14.178 8.569 1.00 95.94 351 LYS A N 1
ATOM 2802 C CA . LYS A 1 351 ? -13.639 -14.782 7.286 1.00 95.94 351 LYS A CA 1
ATOM 2803 C C . LYS A 1 351 ? -14.838 -15.443 6.614 1.00 95.94 351 LYS A C 1
ATOM 2805 O O . LYS A 1 351 ? -15.423 -16.377 7.153 1.00 95.94 351 LYS A O 1
ATOM 2810 N N . GLN A 1 352 ? -15.164 -15.003 5.398 1.00 96.19 352 GLN A N 1
ATOM 2811 C CA . GLN A 1 352 ? -16.226 -15.613 4.595 1.00 96.19 352 GLN A CA 1
ATOM 2812 C C . GLN A 1 352 ? -15.934 -17.097 4.316 1.00 96.19 352 GLN A C 1
ATOM 2814 O O . GLN A 1 352 ? -14.798 -17.460 4.004 1.00 96.19 352 GLN A O 1
ATOM 2819 N N . GLY A 1 353 ? -16.967 -17.937 4.432 1.00 93.88 353 GLY A N 1
ATOM 2820 C CA . GLY A 1 353 ? -16.892 -19.387 4.218 1.00 93.88 353 GLY A CA 1
ATOM 2821 C C . GLY A 1 353 ? -16.586 -20.211 5.473 1.00 93.88 353 GLY A C 1
ATOM 2822 O O . GLY A 1 353 ? -16.730 -21.426 5.438 1.00 93.88 353 GLY A O 1
ATOM 2823 N N . VAL A 1 354 ? -16.215 -19.580 6.592 1.00 95.88 354 VAL A N 1
ATOM 2824 C CA . VAL A 1 354 ? -16.056 -20.265 7.886 1.00 95.88 354 VAL A CA 1
ATOM 2825 C C . VAL A 1 354 ? -17.394 -20.213 8.620 1.00 95.88 354 VAL A C 1
ATOM 2827 O O . VAL A 1 354 ? -17.707 -19.214 9.258 1.00 95.88 354 VAL A O 1
ATOM 2830 N N . LEU A 1 355 ? -18.209 -21.260 8.483 1.00 95.88 355 LEU A N 1
ATOM 2831 C CA . LEU A 1 355 ? -19.608 -21.305 8.941 1.00 95.88 355 LEU A CA 1
ATOM 2832 C C . LEU A 1 355 ? -19.755 -21.547 10.453 1.00 95.88 355 LEU A C 1
ATOM 2834 O O . LEU A 1 355 ? -20.527 -22.395 10.884 1.00 95.88 355 LEU A O 1
ATOM 2838 N N . THR A 1 356 ? -19.012 -20.802 11.262 1.00 95.69 356 THR A N 1
ATOM 2839 C CA . THR A 1 356 ? -19.114 -20.834 12.723 1.00 95.69 356 THR A CA 1
ATOM 2840 C C . THR A 1 356 ? -19.444 -19.438 13.247 1.00 95.69 356 THR A C 1
ATOM 2842 O O . THR A 1 356 ? -19.035 -18.451 12.628 1.00 95.69 356 THR A O 1
ATOM 2845 N N . PRO A 1 357 ? -20.156 -19.314 14.379 1.00 95.56 357 PRO A N 1
ATOM 2846 C CA . PRO A 1 357 ? -20.241 -18.044 15.084 1.00 95.56 357 PRO A CA 1
ATOM 2847 C C . PRO A 1 357 ? -18.885 -17.722 15.709 1.00 95.56 357 PRO A C 1
ATOM 2849 O O . PRO A 1 357 ? -18.366 -16.644 15.472 1.00 95.56 357 PRO A O 1
ATOM 2852 N N . GLY A 1 358 ? -18.257 -18.679 16.400 1.00 94.75 358 GLY A N 1
ATOM 2853 C CA . GLY A 1 358 ? -16.981 -18.514 17.102 1.00 94.75 358 GLY A CA 1
ATOM 2854 C C . GLY A 1 358 ? -15.728 -18.436 16.221 1.00 94.75 358 GLY A C 1
ATOM 2855 O O . GLY A 1 358 ? -15.778 -18.320 14.992 1.00 94.75 358 GLY A O 1
ATOM 2856 N N . ARG A 1 359 ? -14.562 -18.502 16.875 1.00 96.00 359 ARG A N 1
ATOM 2857 C CA . ARG A 1 359 ? -13.244 -18.466 16.222 1.00 96.00 359 ARG A CA 1
ATOM 2858 C C . ARG A 1 359 ? -12.726 -19.858 15.889 1.00 96.00 359 ARG A C 1
ATOM 2860 O O . ARG A 1 359 ? -12.939 -20.804 16.634 1.00 96.00 359 ARG A O 1
ATOM 2867 N N . VAL A 1 360 ? -11.966 -19.947 14.802 1.00 96.81 360 VAL A N 1
ATOM 2868 C CA . VAL A 1 360 ? -11.332 -21.184 14.330 1.00 96.81 360 VAL A CA 1
ATOM 2869 C C . VAL A 1 360 ? -9.883 -20.901 13.938 1.00 96.81 360 VAL A C 1
ATOM 2871 O O . VAL A 1 360 ? -9.572 -19.838 13.395 1.00 96.81 360 VAL A O 1
ATOM 2874 N N . ARG A 1 361 ? -8.972 -21.849 14.189 1.00 96.56 361 ARG A N 1
ATOM 2875 C CA . ARG A 1 361 ? -7.580 -21.774 13.719 1.00 96.56 361 ARG A CA 1
ATOM 2876 C C . ARG A 1 361 ? -7.442 -22.407 12.341 1.00 96.56 361 ARG A C 1
ATOM 2878 O O . ARG A 1 361 ? -7.594 -23.614 12.191 1.00 96.56 361 ARG A O 1
ATOM 2885 N N . LEU A 1 362 ? -7.077 -21.600 11.349 1.00 95.88 362 LEU A N 1
ATOM 2886 C CA . LEU A 1 362 ? -6.889 -22.037 9.966 1.00 95.88 362 LEU A CA 1
ATOM 2887 C C . LEU A 1 362 ? -5.454 -21.812 9.506 1.00 95.88 362 LEU A C 1
ATOM 2889 O O . LEU A 1 362 ? -4.800 -20.850 9.910 1.00 95.88 362 LEU A O 1
ATOM 2893 N N . LEU A 1 363 ? -4.974 -22.682 8.621 1.00 95.75 363 LEU A N 1
ATOM 2894 C CA . LEU A 1 363 ? -3.725 -22.470 7.898 1.00 95.75 363 LEU A CA 1
ATOM 2895 C C . LEU A 1 363 ? -3.986 -21.513 6.724 1.00 95.75 363 LEU A C 1
ATOM 2897 O O . LEU A 1 363 ? -4.716 -21.853 5.796 1.00 95.75 363 LEU A O 1
ATOM 2901 N N . LEU A 1 364 ? -3.423 -20.306 6.774 1.00 94.81 364 LEU A N 1
ATOM 2902 C CA . LEU A 1 364 ? -3.620 -19.260 5.766 1.00 94.81 364 LEU A CA 1
ATOM 2903 C C . LEU A 1 364 ? -2.382 -19.118 4.876 1.00 94.81 364 LEU A C 1
ATOM 2905 O O . LEU A 1 364 ? -1.256 -19.252 5.352 1.00 94.81 364 LEU A O 1
ATOM 2909 N N . HIS A 1 365 ? -2.598 -18.804 3.597 1.00 93.06 365 HIS A N 1
ATOM 2910 C CA . HIS A 1 365 ? -1.547 -18.509 2.618 1.00 93.06 365 HIS A CA 1
ATOM 2911 C C . HIS A 1 365 ? -1.636 -17.053 2.145 1.00 93.06 365 HIS A C 1
ATOM 2913 O O . HIS A 1 365 ? -2.683 -16.407 2.267 1.00 93.06 365 HIS A O 1
ATOM 2919 N N . ARG A 1 366 ? -0.535 -16.521 1.603 1.00 93.44 366 ARG A N 1
ATOM 2920 C CA . ARG A 1 366 ? -0.420 -15.124 1.151 1.00 93.44 366 ARG A CA 1
ATOM 2921 C C . ARG A 1 366 ? -1.551 -14.730 0.193 1.00 93.44 366 ARG A C 1
ATOM 2923 O O . ARG A 1 366 ? -1.827 -15.437 -0.766 1.00 93.44 366 ARG A O 1
ATOM 2930 N N . GLY A 1 367 ? -2.184 -13.583 0.447 1.00 89.31 367 GLY A N 1
ATOM 2931 C CA . GLY A 1 367 ? -3.284 -13.064 -0.377 1.00 89.31 367 GLY A CA 1
ATOM 2932 C C . GLY A 1 367 ? -4.670 -13.578 0.022 1.00 89.31 367 GLY A C 1
ATOM 2933 O O . GLY A 1 367 ? -5.671 -13.039 -0.444 1.00 89.31 367 GLY A O 1
ATOM 2934 N N . THR A 1 368 ? -4.753 -14.547 0.937 1.00 91.94 368 THR A N 1
ATOM 2935 C CA . THR A 1 368 ? -6.023 -14.945 1.554 1.00 91.94 368 THR A CA 1
ATOM 2936 C C . THR A 1 368 ? -6.520 -13.846 2.505 1.00 91.94 368 THR A C 1
ATOM 2938 O O . THR A 1 368 ? -5.710 -13.261 3.232 1.00 91.94 368 THR A O 1
ATOM 2941 N N . PRO A 1 369 ? -7.836 -13.560 2.589 1.00 91.94 369 PRO A N 1
ATOM 2942 C CA . PRO A 1 369 ? -8.355 -12.639 3.599 1.00 91.94 369 PRO A CA 1
ATOM 2943 C C . PRO A 1 369 ? -7.920 -13.074 5.005 1.00 91.94 369 PRO A C 1
ATOM 2945 O O . PRO A 1 369 ? -7.782 -14.270 5.278 1.00 91.94 369 PRO A O 1
ATOM 2948 N N . CYS A 1 370 ? -7.682 -12.085 5.871 1.00 91.88 370 CYS A N 1
ATOM 2949 C CA . CYS A 1 370 ? -7.088 -12.229 7.211 1.00 91.88 370 CYS A CA 1
ATOM 2950 C C . CYS A 1 370 ? -5.567 -12.527 7.220 1.00 91.88 370 CYS A C 1
ATOM 2952 O O . CYS A 1 370 ? -4.953 -12.528 8.289 1.00 91.88 370 CYS A O 1
ATOM 2954 N N . PHE A 1 371 ? -4.924 -12.701 6.052 1.00 92.50 371 PHE A N 1
ATOM 2955 C CA . PHE A 1 371 ? -3.470 -12.866 5.927 1.00 92.50 371 PHE A CA 1
ATOM 2956 C C . PHE A 1 371 ? -2.896 -12.164 4.680 1.00 92.50 371 PHE A C 1
ATOM 2958 O O . PHE A 1 371 ? -2.845 -12.702 3.575 1.00 92.50 371 PHE A O 1
ATOM 2965 N N . ARG A 1 372 ? -2.394 -10.936 4.869 1.00 88.94 372 ARG A N 1
ATOM 2966 C CA . ARG A 1 372 ? -1.782 -10.148 3.781 1.00 88.94 372 ARG A CA 1
ATOM 2967 C C . ARG A 1 372 ? -0.424 -10.700 3.324 1.00 88.94 372 ARG A C 1
ATOM 2969 O O . ARG A 1 372 ? -0.081 -10.562 2.156 1.00 88.94 372 ARG A O 1
ATOM 2976 N N . GLY A 1 373 ? 0.335 -11.324 4.230 1.00 82.56 373 GLY A N 1
ATOM 2977 C CA . GLY A 1 373 ? 1.623 -11.961 3.923 1.00 82.56 373 GLY A CA 1
ATOM 2978 C C . GLY A 1 373 ? 2.732 -11.006 3.454 1.00 82.56 373 GLY A C 1
ATOM 2979 O O . GLY A 1 373 ? 3.670 -11.448 2.800 1.00 82.56 373 GLY A O 1
ATOM 2980 N N . TYR A 1 374 ? 2.638 -9.700 3.739 1.00 80.25 374 TYR A N 1
ATOM 2981 C CA . TYR A 1 374 ? 3.736 -8.761 3.476 1.00 80.25 374 TYR A CA 1
ATOM 2982 C C . TYR A 1 374 ? 4.910 -9.041 4.426 1.00 80.25 374 TYR A C 1
ATOM 2984 O O . TYR A 1 374 ? 4.695 -9.233 5.621 1.00 80.25 374 TYR A O 1
ATOM 2992 N N . GLY A 1 375 ? 6.139 -9.064 3.898 1.00 76.56 375 GLY A N 1
ATOM 2993 C CA . GLY A 1 375 ? 7.359 -9.303 4.683 1.00 76.56 375 GLY A CA 1
ATOM 2994 C C . GLY A 1 375 ? 7.613 -10.765 5.074 1.00 76.56 375 GLY A C 1
ATOM 2995 O O . GLY A 1 375 ? 8.405 -11.012 5.976 1.00 76.56 375 GLY A O 1
ATOM 2996 N N . ARG A 1 376 ? 6.929 -11.714 4.426 1.00 85.00 376 ARG A N 1
ATOM 2997 C CA . ARG A 1 376 ? 7.053 -13.166 4.633 1.00 85.00 376 ARG A CA 1
ATOM 2998 C C . ARG A 1 376 ? 7.677 -13.839 3.409 1.00 85.00 376 ARG A C 1
ATOM 3000 O O . ARG A 1 376 ? 7.662 -13.247 2.324 1.00 85.00 376 ARG A O 1
ATOM 3007 N N . ARG A 1 377 ? 8.236 -15.043 3.580 1.00 90.00 377 ARG A N 1
ATOM 3008 C CA . ARG A 1 377 ? 8.840 -15.792 2.462 1.00 90.00 377 ARG A CA 1
ATOM 3009 C C . ARG A 1 377 ? 7.757 -16.212 1.469 1.00 90.00 377 ARG A C 1
ATOM 3011 O O . ARG A 1 377 ? 6.589 -16.375 1.832 1.00 90.00 377 ARG A O 1
ATOM 3018 N N . ASP A 1 378 ? 8.132 -16.353 0.201 1.00 90.50 378 ASP A N 1
ATOM 3019 C CA . ASP A 1 378 ? 7.179 -16.842 -0.791 1.00 90.50 378 ASP A CA 1
ATOM 3020 C C . ASP A 1 378 ? 6.805 -18.299 -0.493 1.00 90.50 378 ASP A C 1
ATOM 3022 O O . ASP A 1 378 ? 7.630 -19.077 -0.020 1.00 90.50 378 ASP A O 1
ATOM 3026 N N . GLY A 1 379 ? 5.532 -18.643 -0.682 1.00 88.94 379 GLY A N 1
ATOM 3027 C CA . GLY A 1 379 ? 4.991 -19.951 -0.293 1.00 88.94 379 GLY A CA 1
ATOM 3028 C C . GLY A 1 379 ? 4.750 -20.161 1.211 1.00 88.94 379 GLY A C 1
ATOM 3029 O O . GLY A 1 379 ? 4.155 -21.175 1.578 1.00 88.94 379 GLY A O 1
ATOM 3030 N N . GLU A 1 380 ? 5.125 -19.217 2.085 1.00 91.88 380 GLU A N 1
ATOM 3031 C CA . GLU A 1 380 ? 4.900 -19.338 3.531 1.00 91.88 380 GLU A CA 1
ATOM 3032 C C . GLU A 1 380 ? 3.399 -19.432 3.865 1.00 91.88 380 GLU A C 1
ATOM 3034 O O . GLU A 1 380 ? 2.566 -18.643 3.393 1.00 91.88 380 GLU A O 1
ATOM 3039 N N . ARG A 1 381 ? 3.055 -20.397 4.725 1.00 93.75 381 ARG A N 1
ATOM 3040 C CA . ARG A 1 381 ? 1.712 -20.584 5.282 1.00 93.75 381 ARG A CA 1
ATOM 3041 C C . ARG A 1 381 ? 1.768 -20.441 6.795 1.00 93.75 381 ARG A C 1
ATOM 3043 O O . ARG A 1 381 ? 2.665 -20.983 7.429 1.00 93.75 381 ARG A O 1
ATOM 3050 N N . ARG A 1 382 ? 0.786 -19.760 7.391 1.00 91.94 382 ARG A N 1
ATOM 3051 C CA . ARG A 1 382 ? 0.735 -19.548 8.846 1.00 91.94 382 ARG A CA 1
ATOM 3052 C C . ARG A 1 382 ? -0.610 -19.948 9.422 1.00 91.94 382 ARG A C 1
ATOM 3054 O O . ARG A 1 382 ? -1.656 -19.561 8.902 1.00 91.94 382 ARG A O 1
ATOM 3061 N N . ARG A 1 383 ? -0.588 -20.706 10.521 1.00 95.56 383 ARG A N 1
ATOM 3062 C CA . ARG A 1 383 ? -1.801 -21.085 11.248 1.00 95.56 383 ARG A CA 1
ATOM 3063 C C . ARG A 1 383 ? -2.235 -19.943 12.165 1.00 95.56 383 ARG A C 1
ATOM 3065 O O . ARG A 1 383 ? -1.562 -19.660 13.151 1.00 95.56 383 ARG A O 1
ATOM 3072 N N . LYS A 1 384 ? -3.349 -19.285 11.836 1.00 94.19 384 LYS A N 1
ATOM 3073 C CA . LYS A 1 384 ? -3.894 -18.133 12.575 1.00 94.19 384 LYS A CA 1
ATOM 3074 C C . LYS A 1 384 ? -5.343 -18.374 12.986 1.00 94.19 384 LYS A C 1
ATOM 3076 O O . LYS A 1 384 ? -6.097 -19.012 12.253 1.00 94.19 384 LYS A O 1
ATOM 3081 N N . SER A 1 385 ? -5.727 -17.826 14.134 1.00 96.50 385 SER A N 1
ATOM 3082 C CA . SER A 1 385 ? -7.128 -17.728 14.546 1.00 96.50 385 SER A CA 1
ATOM 3083 C C . SER A 1 385 ? -7.854 -16.694 13.685 1.00 96.50 385 SER A C 1
ATOM 3085 O O . SER A 1 385 ? -7.320 -15.617 13.418 1.00 96.50 385 SER A O 1
ATOM 3087 N N . VAL A 1 386 ? -9.062 -17.023 13.241 1.00 96.81 386 VAL A N 1
ATOM 3088 C CA . VAL A 1 386 ? -9.971 -16.129 12.512 1.00 96.81 386 VAL A CA 1
ATOM 3089 C C . VAL A 1 386 ? -11.378 -16.270 13.083 1.00 96.81 386 VAL A C 1
ATOM 3091 O O . VAL A 1 386 ? -11.743 -17.350 13.549 1.00 96.81 386 VAL A O 1
ATOM 3094 N N . ARG A 1 387 ? -12.174 -15.197 13.059 1.00 97.31 387 ARG A N 1
ATOM 3095 C CA . ARG A 1 387 ? -13.592 -15.264 13.435 1.00 97.31 387 ARG A CA 1
ATOM 3096 C C . ARG A 1 387 ? -14.385 -15.872 12.277 1.00 97.31 387 ARG A C 1
ATOM 3098 O O . ARG A 1 387 ? -14.069 -15.619 11.109 1.00 97.31 387 ARG A O 1
ATOM 3105 N N . GLY A 1 388 ? -15.385 -16.689 12.587 1.00 96.94 388 GLY A N 1
ATOM 3106 C CA . GLY A 1 388 ? -16.283 -17.220 11.572 1.00 96.94 388 GLY A CA 1
ATOM 3107 C C . GLY A 1 388 ? -17.146 -16.135 10.919 1.00 96.94 388 GLY A C 1
ATOM 3108 O O . GLY A 1 388 ? -17.062 -14.951 11.252 1.00 96.94 388 GLY A O 1
ATOM 3109 N N . CYS A 1 389 ? -17.922 -16.515 9.909 1.00 96.88 389 CYS A N 1
ATOM 3110 C CA . CYS A 1 389 ? -18.717 -15.581 9.120 1.00 96.88 389 CYS A CA 1
ATOM 3111 C C . CYS A 1 389 ? -20.113 -15.314 9.685 1.00 96.88 389 CYS A C 1
ATOM 3113 O O . CYS A 1 389 ? -20.809 -14.476 9.114 1.00 96.88 389 CYS A O 1
ATOM 3115 N N . ILE A 1 390 ? -20.541 -16.046 10.716 1.00 97.25 390 ILE A N 1
ATOM 3116 C CA . ILE A 1 390 ? -21.841 -15.854 11.366 1.00 97.25 390 ILE A CA 1
ATOM 3117 C C . ILE A 1 390 ? -21.692 -14.751 12.418 1.00 97.25 390 ILE A C 1
ATOM 3119 O O . ILE A 1 390 ? -20.735 -14.740 13.192 1.00 97.25 390 ILE A O 1
ATOM 3123 N N . VAL A 1 391 ? -22.613 -13.795 12.397 1.00 96.19 391 VAL A N 1
ATOM 3124 C CA . VAL A 1 391 ? -22.636 -12.639 13.292 1.00 96.19 391 VAL A CA 1
ATOM 3125 C C . VAL A 1 391 ? -23.196 -13.035 14.657 1.00 96.19 391 VAL A C 1
ATOM 3127 O O . VAL A 1 391 ? -24.174 -13.768 14.754 1.00 96.19 391 VAL A O 1
ATOM 3130 N N . SER A 1 392 ? -22.573 -12.524 15.715 1.00 93.69 392 SER A N 1
ATOM 3131 C CA . SER A 1 392 ? -22.866 -12.860 17.113 1.00 93.69 392 SER A CA 1
ATOM 3132 C C . SER A 1 392 ? -22.488 -11.698 18.036 1.00 93.69 392 SER A C 1
ATOM 3134 O O . SER A 1 392 ? -21.696 -10.842 17.640 1.00 93.69 392 SER A O 1
ATOM 3136 N N . GLN A 1 393 ? -22.920 -11.750 19.294 1.00 91.44 393 GLN A N 1
ATOM 3137 C CA . GLN A 1 393 ? -22.666 -10.730 20.326 1.00 91.44 393 GLN A CA 1
ATOM 3138 C C . GLN A 1 393 ? -21.180 -10.513 20.684 1.00 91.44 393 GLN A C 1
ATOM 3140 O O . GLN A 1 393 ? -20.802 -9.471 21.215 1.00 91.44 393 GLN A O 1
ATOM 3145 N N . ASP A 1 394 ? -20.297 -11.468 20.378 1.00 90.88 394 ASP A N 1
ATOM 3146 C CA . ASP A 1 394 ? -18.856 -11.328 20.655 1.00 90.88 394 ASP A CA 1
ATOM 3147 C C . ASP A 1 394 ? -18.143 -10.328 19.733 1.00 90.88 394 ASP A C 1
ATOM 3149 O O . ASP A 1 394 ? -16.958 -10.040 19.917 1.00 90.88 394 ASP A O 1
ATOM 3153 N N . LEU A 1 395 ? -18.821 -9.831 18.698 1.00 93.31 395 LEU A N 1
ATOM 3154 C CA . LEU A 1 395 ? -18.239 -8.853 17.791 1.00 93.31 395 LEU A CA 1
ATOM 3155 C C . LEU A 1 395 ? -18.120 -7.491 18.471 1.00 93.31 395 LEU A C 1
ATOM 3157 O O . LEU A 1 395 ? -19.010 -7.050 19.187 1.00 93.31 395 LEU A O 1
ATOM 3161 N N . SER A 1 396 ? -17.007 -6.806 18.217 1.00 93.56 396 SER A N 1
ATOM 3162 C CA . SER A 1 396 ? -16.838 -5.415 18.643 1.00 93.56 396 SER A CA 1
ATOM 3163 C C . SER A 1 396 ? -17.238 -4.448 17.538 1.00 93.56 396 SER A C 1
ATOM 3165 O O . SER A 1 396 ? -17.853 -3.418 17.810 1.00 93.56 396 SER A O 1
ATOM 3167 N N . VAL A 1 397 ? -16.902 -4.780 16.287 1.00 95.38 397 VAL A N 1
ATOM 3168 C CA . VAL A 1 397 ? -17.205 -3.941 15.126 1.00 95.38 397 VAL A CA 1
ATOM 3169 C C . VAL A 1 397 ? -17.780 -4.784 14.002 1.00 95.38 397 VAL A C 1
ATOM 3171 O O . VAL A 1 397 ? -17.197 -5.805 13.630 1.00 95.38 397 VAL A O 1
ATOM 3174 N N . LEU A 1 398 ? -18.856 -4.301 13.393 1.00 96.25 398 LEU A N 1
ATOM 3175 C CA . LEU A 1 398 ? -19.446 -4.869 12.191 1.00 96.25 398 LEU A CA 1
ATOM 3176 C C . LEU A 1 398 ? -19.332 -3.870 11.030 1.00 96.25 398 LEU A C 1
ATOM 3178 O O . LEU A 1 398 ? -19.708 -2.705 11.138 1.00 96.25 398 LEU A O 1
ATOM 3182 N N . ASN A 1 399 ? -18.757 -4.316 9.914 1.00 97.31 399 ASN A N 1
ATOM 3183 C CA . ASN A 1 399 ? -18.571 -3.507 8.712 1.00 97.31 399 ASN A CA 1
ATOM 3184 C C . ASN A 1 399 ? -19.758 -3.714 7.766 1.00 97.31 399 ASN A C 1
ATOM 3186 O O . ASN A 1 399 ? -19.963 -4.820 7.253 1.00 97.31 399 ASN A O 1
ATOM 3190 N N . LEU A 1 400 ? -20.493 -2.639 7.495 1.00 96.81 400 LEU A N 1
ATOM 3191 C CA . LEU A 1 400 ? -21.652 -2.616 6.608 1.00 96.81 400 LEU A CA 1
ATOM 3192 C C . LEU A 1 400 ? -21.359 -1.790 5.356 1.00 96.81 400 LEU A C 1
ATOM 3194 O O . LEU A 1 400 ? -20.645 -0.789 5.397 1.00 96.81 400 LEU A O 1
ATOM 3198 N N . VAL A 1 401 ? -21.949 -2.194 4.236 1.00 97.62 401 VAL A N 1
ATOM 3199 C CA . VAL A 1 401 ? -21.954 -1.420 2.990 1.00 97.62 401 VAL A CA 1
ATOM 3200 C C . VAL A 1 401 ? -23.392 -1.165 2.568 1.00 97.62 401 VAL A C 1
ATOM 3202 O O . VAL A 1 401 ? -24.193 -2.096 2.538 1.00 97.62 401 VAL A O 1
ATOM 3205 N N . ILE A 1 402 ? -23.712 0.081 2.223 1.00 96.56 402 ILE A N 1
ATOM 3206 C CA . ILE A 1 402 ? -25.022 0.436 1.666 1.00 96.56 402 ILE A CA 1
ATOM 3207 C C . ILE A 1 402 ? -25.134 -0.127 0.248 1.00 96.56 402 ILE A C 1
ATOM 3209 O O . ILE A 1 402 ? -24.296 0.166 -0.608 1.00 96.56 402 ILE A O 1
ATOM 3213 N N . VAL A 1 403 ? -26.174 -0.925 0.011 1.00 96.25 403 VAL A N 1
ATOM 3214 C CA . VAL A 1 403 ? -26.540 -1.443 -1.317 1.00 96.25 403 VAL A CA 1
ATOM 3215 C C . VAL A 1 403 ? -27.608 -0.560 -1.952 1.00 96.25 403 VAL A C 1
ATOM 3217 O O . VAL A 1 403 ? -27.487 -0.196 -3.120 1.00 96.25 403 VAL A O 1
ATOM 3220 N N . LYS A 1 404 ? -28.629 -0.184 -1.174 1.00 95.25 404 LYS A N 1
ATOM 3221 C CA . LYS A 1 404 ? -29.692 0.740 -1.582 1.00 95.25 404 LYS A CA 1
ATOM 3222 C C . LYS A 1 404 ? -29.779 1.882 -0.577 1.00 95.25 404 LYS A C 1
ATOM 3224 O O . LYS A 1 404 ? -29.809 1.630 0.628 1.00 95.25 404 LYS A O 1
ATOM 3229 N N . LYS A 1 405 ? -29.777 3.116 -1.088 1.00 94.62 405 LYS A N 1
ATOM 3230 C CA . LYS A 1 405 ? -30.022 4.325 -0.292 1.00 94.62 405 LYS A CA 1
ATOM 3231 C C . LYS A 1 405 ? -31.500 4.333 0.114 1.00 94.62 405 LYS A C 1
ATOM 3233 O O . LYS A 1 405 ? -32.340 4.064 -0.741 1.00 94.62 405 LYS A O 1
ATOM 3238 N N . GLY A 1 406 ? -31.777 4.595 1.387 1.00 93.56 406 GLY A N 1
ATOM 3239 C CA . GLY A 1 406 ? -33.136 4.777 1.892 1.00 93.56 406 GLY A CA 1
ATOM 3240 C C . GLY A 1 406 ? -33.681 6.180 1.639 1.00 93.56 406 GLY A C 1
ATOM 3241 O O . GLY A 1 406 ? -33.121 6.947 0.853 1.00 93.56 406 GLY A O 1
ATOM 3242 N N . GLU A 1 407 ? -34.783 6.493 2.315 1.00 93.50 407 GLU A N 1
ATOM 3243 C CA . GLU A 1 407 ? -35.542 7.736 2.123 1.00 93.50 407 GLU A CA 1
ATOM 3244 C C . GLU A 1 407 ? -34.806 8.948 2.712 1.00 93.50 407 GLU A C 1
ATOM 3246 O O . GLU A 1 407 ? -34.643 9.967 2.042 1.00 93.50 407 GLU A O 1
ATOM 3251 N N . ASN A 1 408 ? -34.308 8.809 3.944 1.00 93.00 408 ASN A N 1
ATOM 3252 C CA . ASN A 1 408 ? -33.661 9.887 4.691 1.00 93.00 408 ASN A CA 1
ATOM 3253 C C . ASN A 1 408 ? -32.165 9.982 4.392 1.00 93.00 408 ASN A C 1
ATOM 3255 O O . ASN A 1 408 ? -31.495 8.968 4.205 1.00 93.00 408 ASN A O 1
ATOM 3259 N N . ASP A 1 409 ? -31.602 11.189 4.400 1.00 91.94 409 ASP A N 1
ATOM 3260 C CA . ASP A 1 409 ? -30.158 11.383 4.281 1.00 91.94 409 ASP A CA 1
ATOM 3261 C C . ASP A 1 409 ? -29.429 11.198 5.618 1.00 91.94 409 ASP A C 1
ATOM 3263 O O . ASP A 1 409 ? -29.856 11.670 6.668 1.00 91.94 409 ASP A O 1
ATOM 3267 N N . LEU A 1 410 ? -28.287 10.510 5.569 1.00 90.00 410 LEU A N 1
ATOM 3268 C CA . LEU A 1 410 ? -27.446 10.232 6.725 1.00 90.00 410 LEU A CA 1
ATOM 3269 C C . LEU A 1 410 ? -26.282 11.235 6.784 1.00 90.00 410 LEU A C 1
ATOM 3271 O O . LEU A 1 410 ? -25.424 11.241 5.882 1.00 90.00 410 LEU A O 1
ATOM 3275 N N . PRO A 1 411 ? -26.173 12.035 7.862 1.00 91.19 411 PRO A N 1
ATOM 3276 C CA . PRO A 1 411 ? -25.188 13.107 7.946 1.00 91.19 411 PRO A CA 1
ATOM 3277 C C . PRO A 1 411 ? -23.767 12.543 7.932 1.00 91.19 411 PRO A C 1
ATOM 3279 O O . PRO A 1 411 ? -23.438 11.635 8.702 1.00 91.19 411 PRO A O 1
ATOM 3282 N N . GLY A 1 412 ? -22.910 13.081 7.061 1.00 88.06 412 GLY A N 1
ATOM 3283 C CA . GLY A 1 412 ? -21.522 12.634 6.887 1.00 88.06 412 GLY A CA 1
ATOM 3284 C C . GLY A 1 412 ? -21.346 11.302 6.142 1.00 88.06 412 GLY A C 1
ATOM 3285 O O . GLY A 1 412 ? -20.222 10.803 6.062 1.00 88.06 412 GLY A O 1
ATOM 3286 N N . LEU A 1 413 ? -22.424 10.718 5.600 1.00 91.31 413 LEU A N 1
ATOM 3287 C CA . LEU A 1 413 ? -22.368 9.476 4.825 1.00 91.31 413 LEU A CA 1
ATOM 3288 C C . LEU A 1 413 ? -22.970 9.625 3.419 1.00 91.31 413 LEU A C 1
ATOM 3290 O O . LEU A 1 413 ? -22.300 9.297 2.435 1.00 91.31 413 LEU A O 1
ATOM 3294 N N . THR A 1 414 ? -24.213 10.102 3.315 1.00 91.50 414 THR A N 1
ATOM 3295 C CA . THR A 1 414 ? -24.874 10.380 2.025 1.00 91.50 414 THR A CA 1
ATOM 3296 C C . THR A 1 414 ? -24.821 11.853 1.643 1.00 91.50 414 THR A C 1
ATOM 3298 O O . THR A 1 414 ? -24.783 12.149 0.458 1.00 91.50 414 THR A O 1
ATOM 3301 N N . ASP A 1 415 ? -24.744 12.735 2.636 1.00 90.75 415 ASP A N 1
ATOM 3302 C CA . ASP A 1 415 ? -24.693 14.190 2.469 1.00 90.75 415 ASP A CA 1
ATOM 3303 C C . ASP A 1 415 ? -23.397 14.681 1.790 1.00 90.75 415 ASP A C 1
ATOM 3305 O O . ASP A 1 415 ? -23.410 15.494 0.871 1.00 90.75 415 ASP A O 1
ATOM 3309 N N . VAL A 1 416 ? -22.247 14.129 2.191 1.00 90.81 416 VAL A N 1
ATOM 3310 C CA . VAL A 1 416 ? -20.938 14.565 1.683 1.00 90.81 416 VAL A CA 1
ATOM 3311 C C . VAL A 1 416 ? -20.426 13.604 0.617 1.00 90.81 416 VAL A C 1
ATOM 3313 O O . VAL A 1 416 ? -20.297 12.404 0.865 1.00 90.81 416 VAL A O 1
ATOM 3316 N N . GLU A 1 417 ? -20.021 14.138 -0.536 1.00 91.44 417 GLU A N 1
ATOM 3317 C CA . GLU A 1 417 ? -19.331 13.377 -1.579 1.00 91.44 417 GLU A CA 1
ATOM 3318 C C . GLU A 1 417 ? -17.813 13.553 -1.508 1.00 91.44 417 GLU A C 1
ATOM 3320 O O . GLU A 1 417 ? -17.274 14.662 -1.566 1.00 91.44 417 GLU A O 1
ATOM 3325 N N . LYS A 1 418 ? -17.083 12.436 -1.429 1.00 89.38 418 LYS A N 1
ATOM 3326 C CA . LYS A 1 418 ? -15.622 12.452 -1.433 1.00 89.38 418 LYS A CA 1
ATOM 3327 C C . LYS A 1 418 ? -15.098 12.325 -2.866 1.00 89.38 418 LYS A C 1
ATOM 3329 O O . LYS A 1 418 ? -15.237 11.262 -3.480 1.00 89.38 418 LYS A O 1
ATOM 3334 N N . PRO A 1 419 ? -14.399 13.341 -3.407 1.00 88.69 419 PRO A N 1
ATOM 3335 C CA . PRO A 1 419 ? -13.891 13.273 -4.769 1.00 88.69 419 PRO A CA 1
ATOM 3336 C C . PRO A 1 419 ? -12.856 12.152 -4.923 1.00 88.69 419 PRO A C 1
ATOM 3338 O O . PRO A 1 419 ? -12.034 11.877 -4.038 1.00 88.69 419 PRO A O 1
ATOM 3341 N N . ARG A 1 420 ? -12.856 11.501 -6.092 1.00 85.12 420 ARG A N 1
ATOM 3342 C CA . ARG A 1 420 ? -11.911 10.417 -6.397 1.00 85.12 420 ARG A CA 1
ATOM 3343 C C . ARG A 1 420 ? -10.474 10.938 -6.384 1.00 85.12 420 ARG A C 1
ATOM 3345 O O . ARG A 1 420 ? -10.084 11.749 -7.217 1.00 85.12 420 ARG A O 1
ATOM 3352 N N . MET A 1 421 ? -9.642 10.383 -5.500 1.00 81.94 421 MET A N 1
ATOM 3353 C CA . MET A 1 421 ? -8.257 10.845 -5.317 1.00 81.94 421 MET A CA 1
ATOM 3354 C C . MET A 1 421 ? -7.364 10.651 -6.555 1.00 81.94 421 MET A C 1
ATOM 3356 O O . MET A 1 421 ? -6.375 11.365 -6.731 1.00 81.94 421 MET A O 1
ATOM 3360 N N . ARG A 1 422 ? -7.639 9.638 -7.387 1.00 85.56 422 ARG A N 1
ATOM 3361 C CA . ARG A 1 422 ? -6.822 9.306 -8.562 1.00 85.56 422 ARG A CA 1
ATOM 3362 C C . ARG A 1 422 ? -7.698 8.942 -9.753 1.00 85.56 422 ARG A C 1
ATOM 3364 O O . ARG A 1 422 ? -8.571 8.085 -9.644 1.00 85.56 422 ARG A O 1
ATOM 3371 N N . GLY A 1 423 ? -7.382 9.530 -10.903 1.00 87.50 423 GLY A N 1
ATOM 3372 C CA . GLY A 1 423 ? -7.941 9.138 -12.193 1.00 87.50 423 GLY A CA 1
ATOM 3373 C C . GLY A 1 423 ? -7.267 7.894 -12.798 1.00 87.50 423 GLY A C 1
ATOM 3374 O O . GLY A 1 423 ? -6.221 7.428 -12.323 1.00 87.50 423 GLY A O 1
ATOM 3375 N N . PRO A 1 424 ? -7.839 7.336 -13.877 1.00 92.12 424 PRO A N 1
ATOM 3376 C CA . PRO A 1 424 ? -7.255 6.210 -14.595 1.00 92.12 424 PRO A CA 1
ATOM 3377 C C . PRO A 1 424 ? -5.905 6.575 -15.238 1.00 92.12 424 PRO A C 1
ATOM 3379 O O . PRO A 1 424 ? -5.775 7.554 -15.961 1.00 92.12 424 PRO A O 1
ATOM 3382 N N . LYS A 1 425 ? -4.883 5.734 -15.024 1.00 92.56 425 LYS A N 1
ATOM 3383 C CA . LYS A 1 425 ? -3.532 5.916 -15.603 1.00 92.56 425 LYS A CA 1
ATOM 3384 C C . LYS A 1 425 ? -3.358 5.286 -16.994 1.00 92.56 425 LYS A C 1
ATOM 3386 O O . LYS A 1 425 ? -2.457 5.656 -17.742 1.00 92.56 425 LYS A O 1
ATOM 3391 N N . ARG A 1 426 ? -4.161 4.275 -17.334 1.00 94.81 426 ARG A N 1
ATOM 3392 C CA . ARG A 1 426 ? -4.032 3.497 -18.580 1.00 94.81 426 ARG A CA 1
ATOM 3393 C C . ARG A 1 426 ? -4.864 4.142 -19.690 1.00 94.81 426 ARG A C 1
ATOM 3395 O O . ARG A 1 426 ? -6.048 4.360 -19.464 1.00 94.81 426 ARG A O 1
ATOM 3402 N N . ALA A 1 427 ? -4.294 4.327 -20.885 1.00 94.62 427 ALA A N 1
ATOM 3403 C CA . ALA A 1 427 ? -4.963 4.974 -22.025 1.00 94.62 427 ALA A CA 1
ATOM 3404 C C . ALA A 1 427 ? -6.368 4.412 -22.314 1.00 94.62 427 ALA A C 1
ATOM 3406 O O . ALA A 1 427 ? -7.323 5.168 -22.436 1.00 94.62 427 ALA A O 1
ATOM 3407 N N . SER A 1 428 ? -6.532 3.085 -22.315 1.00 95.56 428 SER A N 1
ATOM 3408 C CA . SER A 1 428 ? -7.840 2.458 -22.548 1.00 95.56 428 SER A CA 1
ATOM 3409 C C . SER A 1 428 ? -8.880 2.750 -21.461 1.00 95.56 428 SER A C 1
ATOM 3411 O O . SER A 1 428 ? -10.060 2.856 -21.766 1.00 95.56 428 SER A O 1
ATOM 3413 N N . LYS A 1 429 ? -8.465 2.892 -20.195 1.00 95.19 429 LYS A N 1
ATOM 3414 C CA . LYS A 1 429 ? -9.378 3.246 -19.096 1.00 95.19 429 LYS A CA 1
ATOM 3415 C C . LYS A 1 429 ? -9.749 4.729 -19.123 1.00 95.19 429 LYS A C 1
ATOM 3417 O O . LYS A 1 429 ? -10.843 5.065 -18.704 1.00 95.19 429 LYS A O 1
ATOM 3422 N N . ILE A 1 430 ? -8.851 5.585 -19.614 1.00 93.62 430 ILE A N 1
ATOM 3423 C CA . ILE A 1 430 ? -9.136 7.009 -19.826 1.00 93.62 430 ILE A CA 1
ATOM 3424 C C . ILE A 1 430 ? -10.206 7.152 -20.909 1.00 93.62 430 ILE A C 1
ATOM 3426 O O . ILE A 1 430 ? -11.217 7.792 -20.664 1.00 93.62 430 ILE A O 1
ATOM 3430 N N . ARG A 1 431 ? -10.050 6.463 -22.049 1.00 94.56 431 ARG A N 1
ATOM 3431 C CA . ARG A 1 431 ? -11.064 6.463 -23.118 1.00 94.56 431 ARG A CA 1
ATOM 3432 C C . ARG A 1 431 ? -12.439 6.032 -22.627 1.00 94.56 431 ARG A C 1
ATOM 3434 O O . ARG A 1 431 ? -13.405 6.723 -22.889 1.00 94.56 431 ARG A O 1
ATOM 3441 N N . LYS A 1 432 ? -12.509 4.950 -21.842 1.00 95.81 432 LYS A N 1
ATOM 3442 C CA . LYS A 1 432 ? -13.769 4.488 -21.237 1.00 95.81 432 LYS A CA 1
ATOM 3443 C C . LYS A 1 432 ? -14.399 5.496 -20.275 1.00 95.81 432 LYS A C 1
ATOM 3445 O O . LYS A 1 432 ? -15.608 5.505 -20.148 1.00 95.81 432 LYS A O 1
ATOM 3450 N N . LEU A 1 433 ? -13.596 6.278 -19.554 1.00 92.31 433 LEU A N 1
ATOM 3451 C CA . LEU A 1 433 ? -14.119 7.240 -18.583 1.00 92.31 433 LEU A CA 1
ATOM 3452 C C . LEU A 1 433 ? -14.758 8.453 -19.269 1.00 92.31 433 LEU A C 1
ATOM 3454 O O . LEU A 1 433 ? -15.764 8.951 -18.789 1.00 92.31 433 LEU A O 1
ATOM 3458 N N . PHE A 1 434 ? -14.161 8.917 -20.367 1.00 92.19 434 PHE A N 1
ATOM 3459 C CA . PHE A 1 434 ? -14.616 10.093 -21.117 1.00 92.19 434 PHE A CA 1
ATOM 3460 C C . PHE A 1 434 ? -15.395 9.727 -22.389 1.00 92.19 434 PHE A C 1
ATOM 3462 O O . PHE A 1 434 ? -15.626 10.594 -23.220 1.00 92.19 434 PHE A O 1
ATOM 3469 N N . ASN A 1 435 ? -15.752 8.449 -22.560 1.00 94.56 435 ASN A N 1
ATOM 3470 C CA . ASN A 1 435 ? -16.415 7.915 -23.754 1.00 94.56 435 ASN A CA 1
ATOM 3471 C C . ASN A 1 435 ? -15.735 8.321 -25.078 1.00 94.56 435 ASN A C 1
ATOM 3473 O O . ASN A 1 435 ? -16.395 8.640 -26.058 1.00 94.56 435 ASN A O 1
ATOM 3477 N N . LEU A 1 436 ? -14.399 8.301 -25.101 1.00 94.94 436 LEU A N 1
ATOM 3478 C CA . LEU A 1 436 ? -13.597 8.684 -26.266 1.00 94.94 436 LEU A CA 1
ATOM 3479 C C . LEU A 1 436 ? -13.409 7.522 -27.238 1.00 94.94 436 LEU A C 1
ATOM 3481 O O . LEU A 1 436 ? -13.261 6.361 -26.828 1.00 94.94 436 LEU A O 1
ATOM 3485 N N . SER A 1 437 ? -13.272 7.867 -28.513 1.00 95.19 437 SER A N 1
ATOM 3486 C CA . SER A 1 437 ? -12.867 6.946 -29.569 1.00 95.19 437 SER A CA 1
ATOM 3487 C C . SER A 1 437 ? -11.375 6.581 -29.464 1.00 95.19 437 SER A C 1
ATOM 3489 O O . SER A 1 437 ? -10.632 7.007 -28.564 1.00 95.19 437 SER A O 1
ATOM 3491 N N . LYS A 1 438 ? -10.898 5.705 -30.353 1.00 93.75 438 LYS A N 1
ATOM 3492 C CA . LYS A 1 438 ? -9.492 5.269 -30.355 1.00 93.75 438 LYS A CA 1
ATOM 3493 C C . LYS A 1 438 ? -8.583 6.316 -30.999 1.00 93.75 438 LYS A C 1
ATOM 3495 O O . LYS A 1 438 ? -7.392 6.357 -30.662 1.00 93.75 438 LYS A O 1
ATOM 3500 N N . GLU A 1 439 ? -9.152 7.099 -31.895 1.00 92.38 439 GLU A N 1
ATOM 3501 C CA . GLU A 1 439 ? -8.564 8.160 -32.696 1.00 92.38 439 GLU A CA 1
ATOM 3502 C C . GLU A 1 439 ? -8.283 9.387 -31.819 1.00 92.38 439 GLU A C 1
ATOM 3504 O O . GLU A 1 439 ? -7.261 10.050 -31.989 1.00 92.38 439 GLU A O 1
ATOM 3509 N N . ASP A 1 440 ? -9.114 9.602 -30.796 1.00 93.12 440 ASP A N 1
ATOM 3510 C CA . ASP A 1 440 ? -8.979 10.716 -29.864 1.00 93.12 440 ASP A CA 1
ATOM 3511 C C . ASP A 1 440 ? -7.698 10.660 -29.015 1.00 93.12 440 ASP A C 1
ATOM 3513 O O . ASP A 1 440 ? -7.313 9.630 -28.426 1.00 93.12 440 ASP A O 1
ATOM 3517 N N . ASP A 1 441 ? -7.062 11.830 -28.879 1.00 91.19 441 ASP A N 1
ATOM 3518 C CA . ASP A 1 441 ? -5.899 12.002 -28.016 1.00 91.19 441 ASP A CA 1
ATOM 3519 C C . ASP A 1 441 ? -6.304 12.135 -26.544 1.00 91.19 441 ASP A C 1
ATOM 3521 O O . ASP A 1 441 ? -6.779 13.165 -26.062 1.00 91.19 441 ASP A O 1
ATOM 3525 N N . VAL A 1 442 ? -6.007 11.080 -25.791 1.00 92.00 442 VAL A N 1
ATOM 3526 C CA . VAL A 1 442 ? -6.252 10.991 -24.349 1.00 92.00 442 VAL A CA 1
ATOM 3527 C C . VAL A 1 442 ? -5.449 12.001 -23.522 1.00 92.00 442 VAL A C 1
ATOM 3529 O O . VAL A 1 442 ? -5.806 12.236 -22.372 1.00 92.00 442 VAL A O 1
ATOM 3532 N N . ARG A 1 443 ? -4.363 12.594 -24.048 1.00 89.69 443 ARG A N 1
ATOM 3533 C CA . ARG A 1 443 ? -3.486 13.505 -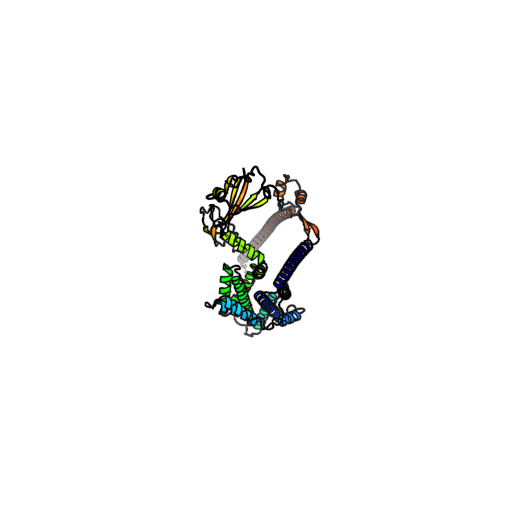23.281 1.00 89.69 443 ARG A CA 1
ATOM 3534 C C . ARG A 1 443 ? -4.201 14.759 -22.791 1.00 89.69 443 ARG A C 1
ATOM 3536 O O . ARG A 1 443 ? -3.913 15.209 -21.686 1.00 89.69 443 ARG A O 1
ATOM 3543 N N . LYS A 1 444 ? -5.125 15.301 -23.587 1.00 87.38 444 LYS A N 1
ATOM 3544 C CA . LYS A 1 444 ? -5.864 16.530 -23.258 1.00 87.38 444 LYS A CA 1
ATOM 3545 C C . LYS A 1 444 ? -6.753 16.323 -22.029 1.00 87.38 444 LYS A C 1
ATOM 3547 O O . LYS A 1 444 ? -6.671 17.082 -21.070 1.00 87.38 444 LYS A O 1
ATOM 3552 N N . TYR A 1 445 ? -7.478 15.210 -22.008 1.00 85.62 445 TYR A N 1
ATOM 3553 C CA . TYR A 1 445 ? -8.383 14.813 -20.925 1.00 85.62 445 TYR A CA 1
ATOM 3554 C C . TYR A 1 445 ? -7.652 14.461 -19.626 1.00 85.62 445 TYR A C 1
ATOM 3556 O O . TYR A 1 445 ? -8.226 14.530 -18.543 1.00 85.62 445 TYR A O 1
ATOM 3564 N N . VAL A 1 446 ? -6.354 14.139 -19.711 1.00 80.50 446 VAL A N 1
ATOM 3565 C CA . VAL A 1 446 ? -5.512 13.879 -18.534 1.00 80.50 446 VAL A CA 1
ATOM 3566 C C . VAL A 1 446 ? -5.294 15.103 -17.666 1.00 80.50 446 VAL A C 1
ATOM 3568 O O . VAL A 1 446 ? -5.101 14.987 -16.453 1.00 80.50 446 VAL A O 1
ATOM 3571 N N . ASN A 1 447 ? -5.371 16.280 -18.275 1.00 68.06 447 ASN A N 1
ATOM 3572 C CA . ASN A 1 447 ? -5.201 17.531 -17.562 1.00 68.06 447 ASN A CA 1
ATOM 3573 C C . ASN A 1 447 ? -6.400 17.865 -16.667 1.00 68.06 447 ASN A C 1
ATOM 3575 O O . ASN A 1 447 ? -6.199 18.552 -15.671 1.00 68.06 447 ASN A O 1
ATOM 3579 N N . THR A 1 448 ? -7.590 17.313 -16.930 1.00 68.56 448 THR A N 1
ATOM 3580 C CA . THR A 1 448 ? -8.796 17.524 -16.108 1.00 68.56 448 THR A CA 1
ATOM 3581 C C . THR A 1 448 ? -8.660 16.937 -14.699 1.00 68.56 448 THR A C 1
ATOM 3583 O O . THR A 1 448 ? -9.275 17.421 -13.760 1.00 68.56 448 THR A O 1
ATOM 3586 N N . TYR A 1 449 ? -7.812 15.920 -14.517 1.00 68.56 449 TYR A N 1
ATOM 3587 C CA . TYR A 1 449 ? -7.537 15.287 -13.218 1.00 68.56 449 TYR A CA 1
ATOM 3588 C C . TYR A 1 449 ? -6.117 15.554 -12.713 1.00 68.56 449 TYR A C 1
ATOM 3590 O O . TYR A 1 449 ? -5.539 14.768 -11.950 1.00 68.56 449 TYR A O 1
ATOM 3598 N N . ARG A 1 450 ? -5.530 16.677 -13.138 1.00 77.50 450 ARG A N 1
ATOM 3599 C CA . ARG A 1 450 ? -4.323 17.205 -12.509 1.00 77.50 450 ARG A CA 1
ATOM 3600 C C . ARG A 1 450 ? -4.636 17.579 -11.069 1.00 77.50 450 ARG A C 1
ATOM 3602 O O . ARG A 1 450 ? -5.515 18.386 -10.800 1.00 77.50 450 ARG A O 1
ATOM 3609 N N . ARG A 1 451 ? -3.857 17.033 -10.138 1.00 79.94 451 ARG A N 1
ATOM 3610 C CA . ARG A 1 451 ? -3.932 17.457 -8.743 1.00 79.94 451 ARG A CA 1
ATOM 3611 C C . ARG A 1 451 ? -3.082 18.707 -8.578 1.00 79.94 451 ARG A C 1
ATOM 3613 O O . ARG A 1 451 ? -1.857 18.628 -8.710 1.00 79.94 451 ARG A O 1
ATOM 3620 N N . THR A 1 452 ? -3.726 19.830 -8.299 1.00 85.50 452 THR A N 1
ATOM 3621 C CA . THR A 1 452 ? -3.076 21.040 -7.796 1.00 85.50 452 THR A CA 1
ATOM 3622 C C . THR A 1 452 ? -2.976 20.945 -6.279 1.00 85.50 452 THR A C 1
ATOM 3624 O O . THR A 1 452 ? -3.906 20.512 -5.602 1.00 85.50 452 THR A O 1
ATOM 3627 N N . PHE A 1 453 ? -1.810 21.260 -5.732 1.00 86.56 453 PHE A N 1
ATOM 3628 C CA . PHE A 1 453 ? -1.606 21.338 -4.290 1.00 86.56 453 PHE A CA 1
ATOM 3629 C C . PHE A 1 453 ? -0.479 22.324 -3.987 1.00 86.56 453 PHE A C 1
ATOM 3631 O O . PHE A 1 453 ? 0.396 22.570 -4.823 1.00 86.56 453 PHE A O 1
ATOM 3638 N N . THR A 1 454 ? -0.521 22.915 -2.800 1.00 92.06 454 THR A N 1
ATOM 3639 C CA . THR A 1 454 ? 0.532 23.785 -2.285 1.00 92.06 454 THR A CA 1
ATOM 3640 C C . THR A 1 454 ? 1.630 22.925 -1.665 1.00 92.06 454 THR A C 1
ATOM 3642 O O . THR A 1 454 ? 1.376 22.045 -0.842 1.00 92.06 454 THR A O 1
ATOM 3645 N N . ASN A 1 455 ? 2.870 23.127 -2.108 1.00 90.69 455 ASN A N 1
ATOM 3646 C CA . ASN A 1 455 ? 4.029 22.517 -1.460 1.00 90.69 455 ASN A CA 1
ATOM 3647 C C . ASN A 1 455 ? 4.275 23.175 -0.092 1.00 90.69 455 ASN A C 1
ATOM 3649 O O . ASN A 1 455 ? 3.811 24.285 0.156 1.00 90.69 455 ASN A O 1
ATOM 3653 N N . LYS A 1 456 ? 5.094 22.535 0.757 1.00 89.31 456 LYS A N 1
ATOM 3654 C CA . LYS A 1 456 ? 5.539 23.109 2.044 1.00 89.31 456 LYS A CA 1
ATOM 3655 C C . LYS A 1 456 ? 6.162 24.509 1.897 1.00 89.31 456 LYS A C 1
ATOM 3657 O O . LYS A 1 456 ? 6.036 25.323 2.793 1.00 89.31 456 LYS A O 1
ATOM 3662 N N . SER A 1 457 ? 6.765 24.808 0.745 1.00 88.69 457 SER A N 1
ATOM 3663 C CA . SER A 1 457 ? 7.335 26.121 0.397 1.00 88.69 457 SER A CA 1
ATOM 3664 C C . SER A 1 457 ? 6.308 27.139 -0.141 1.00 88.69 457 SER A C 1
ATOM 3666 O O . SER A 1 457 ? 6.693 28.066 -0.846 1.00 88.69 457 SER A O 1
ATOM 3668 N N . GLY A 1 458 ? 5.001 26.917 0.037 1.00 91.62 458 GLY A N 1
ATOM 3669 C CA . GLY A 1 458 ? 3.921 27.814 -0.413 1.00 91.62 458 GLY A CA 1
ATOM 3670 C C . GLY A 1 458 ? 3.620 27.813 -1.923 1.00 91.62 458 GLY A C 1
ATOM 3671 O O . GLY A 1 458 ? 2.565 28.278 -2.349 1.00 91.62 458 GLY A O 1
ATOM 3672 N N . LYS A 1 459 ? 4.497 27.246 -2.763 1.00 93.44 459 LYS A N 1
ATOM 3673 C CA . LYS A 1 459 ? 4.317 27.210 -4.227 1.00 93.44 459 LYS A CA 1
ATOM 3674 C C . LYS A 1 459 ? 3.194 26.252 -4.645 1.00 93.44 459 LYS A C 1
ATOM 3676 O O . LYS A 1 459 ? 3.188 25.084 -4.247 1.00 93.44 459 LYS A O 1
ATOM 3681 N N . LYS A 1 460 ? 2.282 26.719 -5.507 1.00 93.00 460 LYS A N 1
ATOM 3682 C CA . LYS A 1 460 ? 1.240 25.890 -6.138 1.00 93.00 460 LYS A CA 1
ATOM 3683 C C . LYS A 1 460 ? 1.862 25.028 -7.238 1.00 93.00 460 LYS A C 1
ATOM 3685 O O . LYS A 1 460 ? 2.407 25.549 -8.205 1.00 93.00 460 LYS A O 1
ATOM 3690 N N . VAL A 1 461 ? 1.770 23.706 -7.104 1.00 89.50 461 VAL A N 1
ATOM 3691 C CA . VAL A 1 461 ? 2.298 22.747 -8.084 1.00 89.50 461 VAL A CA 1
ATOM 3692 C C . VAL A 1 461 ? 1.181 21.836 -8.576 1.00 89.50 461 VAL A C 1
ATOM 3694 O O . VAL A 1 461 ? 0.315 21.405 -7.818 1.00 89.50 461 VAL A O 1
ATOM 3697 N N . SER A 1 462 ? 1.216 21.523 -9.871 1.00 87.88 462 SER A N 1
ATOM 3698 C CA . SER A 1 462 ? 0.296 20.592 -10.519 1.00 87.88 462 SER A CA 1
ATOM 3699 C C . SER A 1 462 ? 1.021 19.298 -10.881 1.00 87.88 462 SER A C 1
ATOM 3701 O O . SER A 1 462 ? 2.064 19.331 -11.537 1.00 87.88 462 SER A O 1
ATOM 3703 N N . LYS A 1 463 ? 0.475 18.146 -10.476 1.00 86.50 463 LYS A N 1
ATOM 3704 C CA . LYS A 1 463 ? 1.017 16.820 -10.821 1.00 86.50 463 LYS A CA 1
ATOM 3705 C C . LYS A 1 463 ? 0.015 16.011 -11.646 1.00 86.50 463 LYS A C 1
ATOM 3707 O O . LYS A 1 463 ? -1.168 15.948 -11.314 1.00 86.50 463 LYS A O 1
ATOM 3712 N N . ALA A 1 464 ? 0.520 15.339 -12.685 1.00 86.06 464 ALA A N 1
ATOM 3713 C CA . ALA A 1 464 ? -0.233 14.421 -13.539 1.00 86.06 464 ALA A CA 1
ATOM 3714 C C . ALA A 1 464 ? 0.473 13.056 -13.645 1.00 86.06 464 ALA A C 1
ATOM 3716 O O . ALA A 1 464 ? 1.706 12.994 -13.657 1.00 86.06 464 ALA A O 1
ATOM 3717 N N . PRO A 1 465 ? -0.273 11.943 -13.742 1.00 88.25 465 PRO A N 1
ATOM 3718 C CA . PRO A 1 465 ? 0.327 10.634 -13.950 1.00 88.25 465 PRO A CA 1
ATOM 3719 C C . PRO A 1 465 ? 0.797 10.461 -15.402 1.00 88.25 465 PRO A C 1
ATOM 3721 O O . PRO A 1 465 ? 0.077 10.776 -16.346 1.00 88.25 465 PRO A O 1
ATOM 3724 N N . LYS A 1 466 ? 1.969 9.841 -15.601 1.00 90.44 466 LYS A N 1
ATOM 3725 C CA . LYS A 1 466 ? 2.382 9.361 -16.930 1.00 90.44 466 LYS A CA 1
ATOM 3726 C C . LYS A 1 466 ? 1.370 8.340 -17.454 1.00 90.44 466 LYS A C 1
ATOM 3728 O O . LYS A 1 466 ? 1.152 7.306 -16.814 1.00 90.44 466 LYS A O 1
ATOM 3733 N N . ILE A 1 467 ? 0.814 8.600 -18.634 1.00 92.38 467 ILE A N 1
ATOM 3734 C CA . ILE A 1 467 ? -0.167 7.720 -19.273 1.00 92.38 467 ILE A CA 1
ATOM 3735 C C . ILE A 1 467 ? 0.511 6.413 -19.677 1.00 92.38 467 ILE A C 1
ATOM 3737 O O . ILE A 1 467 ? 1.488 6.393 -20.428 1.00 92.38 467 ILE A O 1
ATOM 3741 N N . GLN A 1 468 ? -0.012 5.299 -19.177 1.00 93.69 468 GLN A N 1
ATOM 3742 C CA . GLN A 1 468 ? 0.487 3.974 -19.513 1.00 93.69 468 GLN A CA 1
ATOM 3743 C C . GLN A 1 468 ? -0.233 3.425 -20.746 1.00 93.69 468 GLN A C 1
ATOM 3745 O O . GLN A 1 468 ? -1.446 3.589 -20.892 1.00 93.69 468 GLN A O 1
ATOM 3750 N N . ARG A 1 469 ? 0.505 2.682 -21.581 1.00 93.25 469 ARG A N 1
ATOM 3751 C CA . ARG A 1 469 ? -0.000 2.036 -22.807 1.00 93.25 469 ARG A CA 1
ATOM 3752 C C . ARG A 1 469 ? -0.524 3.018 -23.862 1.00 93.25 469 ARG A C 1
ATOM 3754 O O . ARG A 1 469 ? -1.332 2.631 -24.698 1.00 93.25 469 ARG A O 1
ATOM 3761 N N . LEU A 1 470 ? -0.065 4.268 -23.828 1.00 94.25 470 LEU A N 1
ATOM 3762 C CA . LEU A 1 470 ? -0.251 5.181 -24.946 1.00 94.25 470 LEU A CA 1
ATOM 3763 C C . LEU A 1 470 ? 0.681 4.762 -26.087 1.00 94.25 470 LEU A C 1
ATOM 3765 O O . LEU A 1 470 ? 1.870 4.535 -25.859 1.00 94.25 470 LEU A O 1
ATOM 3769 N N . VAL A 1 471 ? 0.149 4.657 -27.301 1.00 93.56 471 VAL A N 1
ATOM 3770 C CA . VAL A 1 471 ? 0.967 4.395 -28.487 1.00 93.56 471 VAL A CA 1
ATOM 3771 C C . VAL A 1 471 ? 1.713 5.680 -28.833 1.00 93.56 471 VAL A C 1
ATOM 3773 O O . VAL A 1 471 ? 1.101 6.713 -29.079 1.00 93.56 471 VAL A O 1
ATOM 3776 N N . THR A 1 472 ? 3.042 5.627 -28.799 1.00 94.00 472 THR A N 1
ATOM 3777 C CA . THR A 1 472 ? 3.921 6.758 -29.126 1.00 94.00 472 THR A CA 1
ATOM 3778 C C . THR A 1 472 ? 4.792 6.431 -30.338 1.00 94.00 472 THR A C 1
ATOM 3780 O O . THR A 1 472 ? 5.064 5.246 -30.568 1.00 94.00 472 THR A O 1
ATOM 3783 N N . PRO A 1 473 ? 5.302 7.440 -31.072 1.00 96.38 473 PRO A N 1
ATOM 3784 C CA . PRO A 1 473 ? 6.228 7.219 -32.186 1.00 96.38 473 PRO A CA 1
ATOM 3785 C C . PRO A 1 473 ? 7.428 6.347 -31.796 1.00 96.38 473 PRO A C 1
ATOM 3787 O O . PRO A 1 473 ? 7.762 5.407 -32.508 1.00 96.38 473 PRO A O 1
ATOM 3790 N N . LEU A 1 474 ? 7.983 6.553 -30.597 1.00 95.81 474 LEU A N 1
ATOM 3791 C CA . LEU A 1 474 ? 9.069 5.734 -30.050 1.00 95.81 474 LEU A CA 1
ATOM 3792 C C . LEU A 1 474 ? 8.677 4.255 -29.880 1.00 95.81 474 LEU A C 1
ATOM 3794 O O . LEU A 1 474 ? 9.470 3.352 -30.137 1.00 95.81 474 LEU A O 1
ATOM 3798 N N . THR A 1 475 ? 7.441 3.984 -29.451 1.00 95.19 475 THR A N 1
ATOM 3799 C CA . THR A 1 475 ? 6.935 2.610 -29.299 1.00 95.19 475 THR A CA 1
ATOM 3800 C C . THR A 1 475 ? 6.785 1.935 -30.664 1.00 95.19 475 THR A C 1
ATOM 3802 O O . THR A 1 475 ? 7.135 0.763 -30.816 1.00 95.19 475 THR A O 1
ATOM 3805 N N . LEU A 1 476 ? 6.308 2.679 -31.669 1.00 96.88 476 LEU A N 1
ATOM 3806 C CA . LEU A 1 476 ? 6.208 2.210 -33.053 1.00 96.88 476 LEU A CA 1
ATOM 3807 C C . LEU A 1 476 ? 7.593 1.964 -33.663 1.00 96.88 476 LEU A C 1
ATOM 3809 O O . LEU A 1 476 ? 7.802 0.919 -34.273 1.00 96.88 476 LEU A O 1
ATOM 3813 N N . GLN A 1 477 ? 8.552 2.864 -33.436 1.00 97.75 477 GLN A N 1
ATOM 3814 C CA . GLN A 1 477 ? 9.941 2.718 -33.873 1.00 97.75 477 GLN A CA 1
ATOM 3815 C C . GLN A 1 477 ? 10.586 1.468 -33.268 1.00 97.75 477 GLN A C 1
ATOM 3817 O O . GLN A 1 477 ? 11.116 0.649 -34.008 1.00 97.75 477 GLN A O 1
ATOM 3822 N N . ARG A 1 478 ? 10.467 1.249 -31.950 1.00 97.62 478 ARG A N 1
ATOM 3823 C CA . ARG A 1 478 ? 10.975 0.030 -31.289 1.00 97.62 478 ARG A CA 1
ATOM 3824 C C . ARG A 1 478 ? 10.335 -1.243 -31.846 1.00 97.62 478 ARG A C 1
ATOM 3826 O O . ARG A 1 478 ? 11.014 -2.253 -32.013 1.00 97.62 478 ARG A O 1
ATOM 3833 N N . LYS A 1 479 ? 9.034 -1.207 -32.164 1.00 97.88 479 LYS A N 1
ATOM 3834 C CA . LYS A 1 479 ? 8.339 -2.335 -32.806 1.00 97.88 479 LYS A CA 1
ATOM 3835 C C . LYS A 1 479 ? 8.882 -2.598 -34.215 1.00 97.88 479 LYS A C 1
ATOM 3837 O O . LYS A 1 479 ? 9.149 -3.751 -34.540 1.00 97.88 479 LYS A O 1
ATOM 3842 N N . ARG A 1 480 ? 9.073 -1.549 -35.025 1.00 98.12 480 ARG A N 1
ATOM 3843 C CA . ARG A 1 480 ? 9.686 -1.639 -36.363 1.00 98.12 480 ARG A CA 1
ATOM 3844 C C . ARG A 1 480 ? 11.124 -2.164 -36.283 1.00 98.12 480 ARG A C 1
ATOM 3846 O O . ARG A 1 480 ? 11.453 -3.083 -37.021 1.00 98.12 480 ARG A O 1
ATOM 3853 N N . GLY A 1 481 ? 11.924 -1.668 -35.337 1.00 98.06 481 GLY A N 1
ATOM 3854 C CA . GLY A 1 481 ? 13.299 -2.109 -35.085 1.00 98.06 481 GLY A CA 1
ATOM 3855 C C . GLY A 1 481 ? 13.389 -3.602 -34.774 1.00 98.06 481 GLY A C 1
ATOM 3856 O O . GLY A 1 481 ? 14.112 -4.319 -35.452 1.00 98.06 481 GLY A O 1
ATOM 3857 N N . ARG A 1 482 ? 12.551 -4.111 -33.861 1.00 98.25 482 ARG A N 1
ATOM 3858 C CA . ARG A 1 482 ? 12.484 -5.555 -33.563 1.00 98.25 482 ARG A CA 1
ATOM 3859 C C . ARG A 1 482 ? 12.181 -6.401 -34.805 1.00 98.25 482 ARG A C 1
ATOM 3861 O O . ARG A 1 482 ? 12.745 -7.478 -34.983 1.00 98.25 482 ARG A O 1
ATOM 3868 N N . ILE A 1 483 ? 11.258 -5.941 -35.651 1.00 97.88 483 ILE A N 1
ATOM 3869 C CA . ILE A 1 483 ? 10.910 -6.641 -36.895 1.00 97.88 483 ILE A CA 1
ATOM 3870 C C . ILE A 1 483 ? 12.095 -6.604 -37.869 1.00 97.88 483 ILE A C 1
ATOM 3872 O O . ILE A 1 483 ? 12.413 -7.629 -38.472 1.00 97.88 483 ILE A O 1
ATOM 3876 N N . ALA A 1 484 ? 12.767 -5.458 -37.997 1.00 98.31 484 ALA A N 1
ATOM 3877 C CA . ALA A 1 484 ? 13.945 -5.298 -38.843 1.00 98.31 484 ALA A CA 1
ATOM 3878 C C . ALA A 1 484 ? 15.111 -6.188 -38.384 1.00 98.31 484 ALA A C 1
ATOM 3880 O O . ALA A 1 484 ? 15.704 -6.877 -39.205 1.00 98.31 484 ALA A O 1
ATOM 3881 N N . GLU A 1 485 ? 15.385 -6.262 -37.081 1.00 98.31 485 GLU A N 1
ATOM 3882 C CA . GLU A 1 485 ? 16.394 -7.161 -36.506 1.00 98.31 485 GLU A CA 1
ATOM 3883 C C . GLU A 1 485 ? 16.079 -8.631 -36.780 1.00 98.31 485 GLU A C 1
ATOM 3885 O O . GLU A 1 485 ? 16.970 -9.394 -37.155 1.00 98.31 485 GLU A O 1
ATOM 3890 N N . LYS A 1 486 ? 14.806 -9.036 -36.652 1.00 98.38 486 LYS A N 1
ATOM 3891 C CA . LYS A 1 486 ? 14.381 -10.403 -36.984 1.00 98.38 486 LYS A CA 1
ATOM 3892 C C . LYS A 1 486 ? 14.646 -10.717 -38.459 1.00 98.38 486 LYS A C 1
ATOM 3894 O O . LYS A 1 486 ? 15.184 -11.779 -38.760 1.00 98.38 486 LYS A O 1
ATOM 3899 N N . LYS A 1 487 ? 14.328 -9.784 -39.365 1.00 98.25 487 LYS A N 1
ATOM 3900 C CA . LYS A 1 487 ? 14.628 -9.918 -40.800 1.00 98.25 487 LYS A CA 1
ATOM 3901 C C . LYS A 1 487 ? 16.135 -9.971 -41.066 1.00 98.25 487 LYS A C 1
ATOM 3903 O O . LYS A 1 487 ? 16.580 -10.848 -41.796 1.00 98.25 487 LYS A O 1
ATOM 3908 N N . LYS A 1 488 ? 16.921 -9.097 -40.429 1.00 98.25 488 LYS A N 1
ATOM 3909 C CA . LYS A 1 488 ? 18.387 -9.067 -40.546 1.00 98.25 488 LYS A CA 1
ATOM 3910 C C . LYS A 1 488 ? 19.018 -10.383 -40.090 1.00 98.25 488 LYS A C 1
ATOM 3912 O O . LYS A 1 488 ? 19.926 -10.872 -40.748 1.00 98.25 488 LYS A O 1
ATOM 3917 N N . ARG A 1 489 ? 18.521 -10.979 -39.000 1.00 98.31 489 ARG A N 1
ATOM 3918 C CA . ARG A 1 489 ? 19.000 -12.276 -38.498 1.00 98.31 489 ARG A CA 1
ATOM 3919 C C . ARG A 1 489 ? 18.757 -13.405 -39.499 1.00 98.31 489 ARG A C 1
ATOM 3921 O O . ARG A 1 489 ? 19.658 -14.202 -39.723 1.00 98.31 489 ARG A O 1
ATOM 3928 N N . ILE A 1 490 ? 17.572 -13.444 -40.110 1.00 98.00 490 ILE A N 1
ATOM 3929 C CA . ILE A 1 490 ? 17.241 -14.431 -41.149 1.00 98.00 490 ILE A CA 1
ATOM 3930 C C . ILE A 1 490 ? 18.131 -14.224 -42.379 1.00 98.00 490 ILE A C 1
ATOM 3932 O O . ILE A 1 490 ? 18.734 -15.175 -42.859 1.00 98.00 490 ILE A O 1
ATOM 3936 N N . ALA A 1 491 ? 18.269 -12.981 -42.851 1.00 98.12 491 ALA A N 1
ATOM 3937 C CA . ALA A 1 491 ? 19.117 -12.663 -43.998 1.00 98.12 491 ALA A CA 1
ATOM 3938 C C . ALA A 1 491 ? 20.584 -13.053 -43.760 1.00 98.12 491 ALA A C 1
ATOM 3940 O O . ALA A 1 491 ? 21.194 -13.658 -44.634 1.00 98.12 491 ALA A O 1
ATOM 3941 N N . LYS A 1 492 ? 21.119 -12.776 -42.562 1.00 98.19 492 LYS A N 1
ATOM 3942 C CA . LYS A 1 492 ? 22.466 -13.204 -42.168 1.00 98.19 492 LYS A CA 1
ATOM 3943 C C . LYS A 1 492 ? 22.592 -14.728 -42.188 1.00 98.19 492 LYS A C 1
ATOM 3945 O O . LYS A 1 492 ? 23.490 -15.238 -42.832 1.00 98.19 492 LYS A O 1
ATOM 3950 N N . SER A 1 493 ? 21.662 -15.450 -41.560 1.00 98.12 493 SER A N 1
ATOM 3951 C CA . SER A 1 493 ? 21.684 -16.920 -41.557 1.00 98.12 493 SER A CA 1
ATOM 3952 C C . SER A 1 493 ? 21.669 -17.509 -42.970 1.00 98.12 493 SER A C 1
ATOM 3954 O O . SER A 1 493 ? 22.348 -18.498 -43.221 1.00 98.12 493 SER A O 1
ATOM 3956 N N . ASN A 1 494 ? 20.907 -16.911 -43.889 1.00 98.00 494 ASN A N 1
ATOM 3957 C CA . ASN A 1 494 ? 20.863 -17.349 -45.283 1.00 98.00 494 ASN A CA 1
ATOM 3958 C C . ASN A 1 494 ? 22.167 -17.028 -46.028 1.00 98.00 494 ASN A C 1
ATOM 3960 O O . ASN A 1 494 ? 22.613 -17.839 -46.835 1.00 98.00 494 ASN A O 1
ATOM 3964 N N . ALA A 1 495 ? 22.774 -15.868 -45.764 1.00 97.69 495 ALA A N 1
ATOM 3965 C CA . ALA A 1 495 ? 24.065 -15.490 -46.335 1.00 97.69 495 ALA A CA 1
ATOM 3966 C C . ALA A 1 495 ? 25.185 -16.419 -45.842 1.00 97.69 495 ALA A C 1
ATOM 3968 O O . ALA A 1 495 ? 25.885 -16.999 -46.666 1.00 97.69 495 ALA A O 1
ATOM 3969 N N . ASP A 1 496 ? 25.271 -16.647 -44.529 1.00 97.56 496 ASP A N 1
ATOM 3970 C CA . ASP A 1 496 ? 26.241 -17.555 -43.907 1.00 97.56 496 ASP A CA 1
ATOM 3971 C C . ASP A 1 496 ? 26.071 -18.990 -44.457 1.00 97.56 496 ASP A C 1
ATOM 3973 O O . ASP A 1 496 ? 27.046 -19.665 -44.792 1.00 97.56 496 ASP A O 1
ATOM 3977 N N . ALA A 1 497 ? 24.824 -19.453 -44.632 1.00 97.88 497 ALA A N 1
ATOM 3978 C CA . ALA A 1 497 ? 24.541 -20.747 -45.254 1.00 97.88 497 ALA A CA 1
ATOM 3979 C C . ALA A 1 497 ? 24.992 -20.798 -46.723 1.00 97.88 497 ALA A C 1
ATOM 3981 O O . ALA A 1 497 ? 25.572 -21.795 -47.151 1.00 97.88 497 ALA A O 1
ATOM 3982 N N . ALA A 1 498 ? 24.765 -19.735 -47.499 1.00 97.69 498 ALA A N 1
ATOM 3983 C CA . ALA A 1 498 ? 25.211 -19.658 -48.888 1.00 97.69 498 ALA A CA 1
ATOM 3984 C C . ALA A 1 498 ? 26.746 -19.633 -49.003 1.00 97.69 498 ALA A C 1
ATOM 3986 O O . ALA A 1 498 ? 27.305 -20.284 -49.886 1.00 97.69 498 ALA A O 1
ATOM 3987 N N . GLU A 1 499 ? 27.438 -18.926 -48.108 1.00 97.50 499 GLU A N 1
ATOM 3988 C CA . GLU A 1 499 ? 28.903 -18.934 -48.024 1.00 97.50 499 GLU A CA 1
ATOM 3989 C C . GLU A 1 499 ? 29.444 -20.322 -47.677 1.00 97.50 499 GLU A C 1
ATOM 3991 O O . GLU A 1 499 ? 30.372 -20.806 -48.330 1.00 97.50 499 GLU A O 1
ATOM 3996 N N . TYR A 1 500 ? 28.816 -21.013 -46.725 1.00 97.38 500 TYR A N 1
ATOM 3997 C CA . TYR A 1 500 ? 29.176 -22.386 -46.385 1.00 97.38 500 TYR A CA 1
ATOM 3998 C C . TYR A 1 500 ? 28.996 -23.349 -47.569 1.00 97.38 500 TYR A C 1
ATOM 4000 O O . TYR A 1 500 ? 29.872 -24.171 -47.837 1.00 97.38 500 TYR A O 1
ATOM 4008 N N . GLN A 1 501 ? 27.912 -23.214 -48.341 1.00 97.12 501 GLN A N 1
ATOM 4009 C CA . GLN A 1 501 ? 27.705 -24.016 -49.553 1.00 97.12 501 GLN A CA 1
ATOM 4010 C C . GLN A 1 501 ? 28.782 -23.757 -50.617 1.00 97.12 501 GLN A C 1
ATOM 4012 O O . GLN A 1 501 ? 29.278 -24.702 -51.233 1.00 97.12 501 GLN A O 1
ATOM 4017 N N . LYS A 1 502 ? 29.203 -22.497 -50.801 1.00 97.38 502 LYS A N 1
ATOM 4018 C CA . LYS A 1 502 ? 30.329 -22.166 -51.691 1.00 97.38 502 LYS A CA 1
ATOM 4019 C C . LYS A 1 502 ? 31.621 -22.837 -51.224 1.00 97.38 502 LYS A C 1
ATOM 4021 O O . LYS A 1 502 ? 32.316 -23.440 -52.037 1.00 97.38 502 LYS A O 1
ATOM 4026 N N . LEU A 1 503 ? 31.914 -22.788 -49.923 1.00 97.31 503 LEU A N 1
ATOM 4027 C CA . LEU A 1 503 ? 33.089 -23.439 -49.342 1.00 97.31 503 LEU A CA 1
ATOM 4028 C C . LEU A 1 503 ? 33.073 -24.958 -49.576 1.00 97.31 503 LEU A C 1
ATOM 4030 O O . LEU A 1 503 ? 34.085 -25.527 -49.986 1.00 97.31 503 LEU A O 1
ATOM 4034 N N . LEU A 1 504 ? 31.927 -25.611 -49.356 1.00 97.44 504 LEU A N 1
ATOM 4035 C CA . LEU A 1 504 ? 31.761 -27.043 -49.614 1.00 97.44 504 LEU A CA 1
ATOM 4036 C C . LEU A 1 504 ? 32.026 -27.395 -51.081 1.00 97.44 504 LEU A C 1
ATOM 4038 O O . LEU A 1 504 ? 32.750 -28.354 -51.355 1.00 97.44 504 LEU A O 1
ATOM 4042 N N . ALA A 1 505 ? 31.490 -26.612 -52.020 1.00 96.81 505 ALA A N 1
ATOM 4043 C CA . ALA A 1 505 ? 31.711 -26.828 -53.447 1.00 96.81 505 ALA A CA 1
ATOM 4044 C C . ALA A 1 505 ? 33.204 -26.754 -53.813 1.00 96.81 505 ALA A C 1
ATOM 4046 O O . ALA A 1 505 ? 33.703 -27.630 -54.526 1.00 96.81 505 ALA A O 1
ATOM 4047 N N . THR A 1 506 ? 33.936 -25.775 -53.271 1.00 97.25 506 THR A N 1
ATOM 4048 C CA . THR A 1 506 ? 35.389 -25.649 -53.470 1.00 97.25 506 THR A CA 1
ATOM 4049 C C . THR A 1 506 ? 36.140 -26.864 -52.924 1.00 97.25 506 THR A C 1
ATOM 4051 O O . THR A 1 506 ? 36.931 -27.466 -53.647 1.00 97.25 506 THR A O 1
ATOM 4054 N N . ARG A 1 507 ? 35.834 -27.309 -51.696 1.00 96.62 507 ARG A N 1
ATOM 4055 C CA . ARG A 1 507 ? 36.479 -28.492 -51.090 1.00 96.62 507 ARG A CA 1
ATOM 4056 C C . ARG A 1 507 ? 36.211 -29.778 -51.874 1.00 96.62 507 ARG A C 1
ATOM 4058 O O . ARG A 1 507 ? 37.105 -30.611 -52.019 1.00 96.62 507 ARG A O 1
ATOM 4065 N N . LEU A 1 508 ? 35.000 -29.946 -52.408 1.00 96.56 508 LEU A N 1
ATOM 4066 C CA . LEU A 1 508 ? 34.666 -31.084 -53.269 1.00 96.56 508 LEU A CA 1
ATOM 4067 C C . LEU A 1 508 ? 35.435 -31.039 -54.596 1.00 96.56 508 LEU A C 1
ATOM 4069 O O . LEU A 1 508 ? 35.868 -32.088 -55.077 1.00 96.56 508 LEU A O 1
ATOM 4073 N N . LYS A 1 509 ? 35.628 -29.849 -55.177 1.00 96.31 509 LYS A N 1
ATOM 4074 C CA . LYS A 1 509 ? 36.424 -29.661 -56.398 1.00 96.31 509 LYS A CA 1
ATOM 4075 C C . LYS A 1 509 ? 37.892 -30.022 -56.165 1.00 96.31 509 LYS A C 1
ATOM 4077 O O . LYS A 1 509 ? 38.404 -30.889 -56.868 1.00 96.31 509 LYS A O 1
ATOM 4082 N N . GLU A 1 510 ? 38.513 -29.467 -55.126 1.00 94.75 510 GLU A N 1
ATOM 4083 C CA . GLU A 1 510 ? 39.895 -29.784 -54.726 1.00 94.75 510 GLU A CA 1
ATOM 4084 C C . GLU A 1 510 ? 40.085 -31.291 -54.488 1.00 94.75 510 GLU A C 1
ATOM 4086 O O . GLU A 1 510 ? 41.089 -31.884 -54.884 1.00 94.75 510 GLU A O 1
ATOM 4091 N N . GLN A 1 511 ? 39.101 -31.953 -53.867 1.00 94.94 511 GLN A N 1
ATOM 4092 C CA . GLN A 1 511 ? 39.154 -33.395 -53.645 1.00 94.94 511 GLN A CA 1
ATOM 4093 C C . GLN A 1 511 ? 39.104 -34.185 -54.963 1.00 94.94 511 GLN A C 1
ATOM 4095 O O . GLN A 1 511 ? 39.818 -35.181 -55.100 1.00 94.94 511 GLN A O 1
ATOM 4100 N N . ARG A 1 512 ? 38.268 -33.774 -55.928 1.00 94.88 512 ARG A N 1
ATOM 4101 C CA . ARG A 1 512 ? 38.200 -34.400 -57.262 1.00 94.88 512 ARG A CA 1
ATOM 4102 C C . ARG A 1 512 ? 39.510 -34.216 -58.023 1.00 94.88 512 ARG A C 1
ATOM 4104 O O . ARG A 1 512 ? 40.020 -35.197 -58.563 1.00 94.88 512 ARG A O 1
ATOM 4111 N N . GLU A 1 513 ? 40.071 -33.010 -58.007 1.00 93.56 513 GLU A N 1
ATOM 4112 C CA . GLU A 1 513 ? 41.363 -32.696 -58.628 1.00 93.56 513 GLU A CA 1
ATOM 4113 C C . GLU A 1 513 ? 42.474 -33.560 -58.018 1.00 93.56 513 GLU A C 1
ATOM 4115 O O . GLU A 1 513 ? 43.117 -34.323 -58.740 1.00 93.56 513 GLU A O 1
ATOM 4120 N N . ARG A 1 514 ? 42.586 -33.611 -56.684 1.00 93.94 514 ARG A N 1
ATOM 4121 C CA . ARG A 1 514 ? 43.555 -34.469 -55.979 1.00 93.94 514 ARG A CA 1
ATOM 4122 C C . ARG A 1 514 ? 43.406 -35.957 -56.324 1.00 93.94 514 ARG A C 1
ATOM 4124 O O . ARG A 1 514 ? 44.405 -36.658 -56.499 1.00 93.94 514 ARG A O 1
ATOM 4131 N N . ARG A 1 515 ? 42.170 -36.468 -56.440 1.00 93.12 515 ARG A N 1
ATOM 4132 C CA . ARG A 1 515 ? 41.927 -37.853 -56.894 1.00 93.12 515 ARG A CA 1
ATOM 4133 C C . ARG A 1 515 ? 42.416 -38.053 -58.329 1.00 93.12 515 ARG A C 1
ATOM 4135 O O . ARG A 1 515 ? 43.099 -39.043 -58.586 1.00 93.12 515 ARG A O 1
ATOM 4142 N N . SER A 1 516 ? 42.112 -37.128 -59.239 1.00 90.12 516 SER A N 1
ATOM 4143 C CA . SER A 1 516 ? 42.546 -37.207 -60.639 1.00 90.12 516 SER A CA 1
ATOM 4144 C C . SER A 1 516 ? 44.071 -37.169 -60.782 1.00 90.12 516 SER A C 1
ATOM 4146 O O . SER A 1 516 ? 44.631 -38.017 -61.473 1.00 90.12 516 SER A O 1
ATOM 4148 N N . GLU A 1 517 ? 44.758 -36.302 -60.033 1.00 91.50 517 GLU A N 1
ATOM 4149 C CA . GLU A 1 517 ? 46.221 -36.247 -59.971 1.00 91.50 517 GLU A CA 1
ATOM 4150 C C . GLU A 1 517 ? 46.817 -37.560 -59.457 1.00 91.50 517 GLU A C 1
ATOM 4152 O O . GLU A 1 517 ? 47.787 -38.073 -60.016 1.00 91.50 517 GLU A O 1
ATOM 4157 N N . SER A 1 518 ? 46.229 -38.143 -58.405 1.00 89.50 518 SER A N 1
ATOM 4158 C CA . SER A 1 518 ? 46.686 -39.428 -57.867 1.00 89.50 518 SER A CA 1
ATOM 4159 C C . SER A 1 518 ? 46.529 -40.568 -58.881 1.00 89.50 518 SER A C 1
ATOM 4161 O O . SER A 1 518 ? 47.422 -41.407 -59.012 1.00 89.50 518 SER A O 1
ATOM 4163 N N . LEU A 1 519 ? 45.432 -40.575 -59.648 1.00 89.38 519 LEU A N 1
ATOM 4164 C CA . LEU A 1 519 ? 45.193 -41.539 -60.722 1.00 89.38 519 LEU A CA 1
ATOM 4165 C C . LEU A 1 519 ? 46.148 -41.321 -61.898 1.00 89.38 519 LEU A C 1
ATOM 4167 O O . LEU A 1 519 ? 46.680 -42.297 -62.420 1.00 89.38 519 LEU A O 1
ATOM 4171 N N . ALA A 1 520 ? 46.416 -40.071 -62.283 1.00 87.69 520 ALA A N 1
ATOM 4172 C CA . ALA A 1 520 ? 47.385 -39.736 -63.323 1.00 87.69 520 ALA A CA 1
ATOM 4173 C C . ALA A 1 520 ? 48.800 -40.196 -62.938 1.00 87.69 520 ALA A C 1
ATOM 4175 O O . ALA A 1 520 ? 49.460 -40.866 -63.731 1.00 87.69 520 ALA A O 1
ATOM 4176 N N . LYS A 1 521 ? 49.225 -39.948 -61.690 1.00 88.50 521 LYS A N 1
ATOM 4177 C CA . LYS A 1 521 ? 50.498 -40.449 -61.138 1.00 88.50 521 LYS A CA 1
ATOM 4178 C C . LYS A 1 521 ? 50.564 -41.981 -61.100 1.00 88.50 521 LYS A C 1
ATOM 4180 O O . LYS A 1 521 ? 51.625 -42.552 -61.330 1.00 88.50 521 LYS A O 1
ATOM 4185 N N . LYS A 1 522 ? 49.452 -42.672 -60.815 1.00 85.31 522 LYS A N 1
ATOM 4186 C CA . LYS A 1 522 ? 49.391 -44.144 -60.898 1.00 85.31 522 LYS A CA 1
ATOM 4187 C C . LYS A 1 522 ? 49.508 -44.637 -62.343 1.00 85.31 522 LYS A C 1
ATOM 4189 O O . LYS A 1 522 ? 50.277 -45.556 -62.600 1.00 85.31 522 LYS A O 1
ATOM 4194 N N . ARG A 1 523 ? 48.787 -44.017 -63.283 1.00 85.19 523 ARG A N 1
ATOM 4195 C CA . ARG A 1 523 ? 48.838 -44.362 -64.713 1.00 85.19 523 ARG A CA 1
ATOM 4196 C C . ARG A 1 523 ? 50.230 -44.151 -65.304 1.00 85.19 523 ARG A C 1
ATOM 4198 O O . ARG A 1 523 ? 50.713 -45.032 -66.005 1.00 85.19 523 ARG A O 1
ATOM 4205 N N . SER A 1 524 ? 50.901 -43.043 -64.981 1.00 82.44 524 SER A N 1
ATOM 4206 C CA . SER A 1 524 ? 52.266 -42.793 -65.459 1.00 82.44 524 SER A CA 1
ATOM 4207 C C . SER A 1 524 ? 53.255 -43.839 -64.938 1.00 82.44 524 SER A C 1
ATOM 4209 O O . SER A 1 524 ? 54.030 -44.380 -65.725 1.00 82.44 524 SER A O 1
ATOM 4211 N N . ARG A 1 525 ? 53.171 -44.212 -63.652 1.00 80.31 525 ARG A N 1
ATOM 4212 C CA . ARG A 1 525 ? 53.977 -45.299 -63.065 1.00 80.31 525 ARG A CA 1
ATOM 4213 C C . ARG A 1 525 ? 53.742 -46.647 -63.749 1.00 80.31 525 ARG A C 1
ATOM 4215 O O . ARG A 1 525 ? 54.708 -47.331 -64.061 1.00 80.31 525 ARG A O 1
ATOM 4222 N N . LEU A 1 526 ? 52.486 -47.008 -64.019 1.00 76.88 526 LEU A N 1
ATOM 4223 C CA . LEU A 1 526 ? 52.152 -48.247 -64.733 1.00 76.88 526 LEU A CA 1
ATOM 4224 C C . LEU A 1 526 ? 52.687 -48.240 -66.175 1.00 76.88 526 LEU A C 1
ATOM 4226 O O . LEU A 1 526 ? 53.247 -49.239 -66.609 1.00 76.88 526 LEU A O 1
ATOM 4230 N N . SER A 1 527 ? 52.598 -47.107 -66.884 1.00 73.38 527 SER A N 1
ATOM 4231 C CA . SER A 1 527 ? 53.146 -46.972 -68.245 1.00 73.38 527 SER A CA 1
ATOM 4232 C C . SER A 1 527 ? 54.677 -47.056 -68.297 1.00 73.38 527 SER A C 1
ATOM 4234 O O . SER A 1 527 ? 55.242 -47.545 -69.272 1.00 73.38 527 SER A O 1
ATOM 4236 N N . ALA A 1 528 ? 55.355 -46.593 -67.242 1.00 69.19 528 ALA A N 1
ATOM 4237 C CA . ALA A 1 528 ? 56.803 -46.706 -67.107 1.00 69.19 528 ALA A CA 1
ATOM 4238 C C . ALA A 1 528 ? 57.231 -48.152 -66.809 1.00 69.19 528 ALA A C 1
ATOM 4240 O O . ALA A 1 528 ? 58.259 -48.587 -67.314 1.00 69.19 528 ALA A O 1
ATOM 4241 N N . ALA A 1 529 ? 56.422 -48.904 -66.055 1.00 65.19 529 ALA A N 1
ATOM 4242 C CA . ALA A 1 529 ? 56.657 -50.319 -65.772 1.00 65.19 529 ALA A CA 1
ATOM 4243 C C . ALA A 1 529 ? 56.383 -51.245 -66.977 1.00 65.19 529 ALA A C 1
ATOM 4245 O O . ALA A 1 529 ? 56.939 -52.334 -67.038 1.00 65.19 529 ALA A O 1
ATOM 4246 N N . SER A 1 530 ? 55.552 -50.827 -67.942 1.00 60.50 530 SER A N 1
ATOM 4247 C CA . SER A 1 530 ? 55.215 -51.612 -69.143 1.00 60.50 530 SER A CA 1
ATOM 4248 C C . SER A 1 530 ? 56.150 -51.402 -70.343 1.00 60.50 530 SER A C 1
ATOM 4250 O O . SER A 1 530 ? 55.909 -51.984 -71.398 1.00 60.50 530 SER A O 1
ATOM 4252 N N . LYS A 1 531 ? 57.182 -50.552 -70.242 1.00 58.38 531 LYS A N 1
ATOM 4253 C CA . LYS A 1 531 ? 58.184 -50.424 -71.313 1.00 58.38 531 LYS A CA 1
ATOM 4254 C C . LYS A 1 531 ? 59.141 -51.623 -71.242 1.00 58.38 531 LYS A C 1
ATOM 4256 O O . LYS A 1 531 ? 59.793 -51.772 -70.209 1.00 58.38 531 LYS A O 1
ATOM 4261 N N . PRO A 1 532 ? 59.261 -52.466 -72.286 1.00 56.47 532 PRO A N 1
ATOM 4262 C CA . PRO A 1 532 ? 60.257 -53.527 -72.280 1.00 56.47 532 PRO A CA 1
ATOM 4263 C C . PRO A 1 532 ? 61.646 -52.885 -72.320 1.00 56.47 532 PRO A C 1
ATOM 4265 O O . PRO A 1 532 ? 61.893 -51.971 -73.111 1.00 56.47 532 PRO A O 1
ATOM 4268 N N . SER A 1 533 ? 62.545 -53.339 -71.449 1.00 58.06 533 SER A N 1
ATOM 4269 C CA . SER A 1 533 ? 63.954 -52.961 -71.490 1.00 58.06 533 SER A CA 1
ATOM 4270 C C . SER A 1 533 ? 64.576 -53.533 -72.763 1.00 58.06 533 SER A C 1
ATOM 4272 O O . SER A 1 533 ? 64.987 -54.692 -72.791 1.00 58.06 533 SER A O 1
ATOM 4274 N N . VAL A 1 534 ? 64.616 -52.744 -73.834 1.00 49.19 534 VAL A N 1
ATOM 4275 C CA . VAL A 1 534 ? 65.449 -53.064 -74.994 1.00 49.19 534 VAL A CA 1
ATOM 4276 C C . VAL A 1 534 ? 66.881 -52.724 -74.597 1.00 49.19 534 VAL A C 1
ATOM 4278 O O . VAL A 1 534 ? 67.280 -51.563 -74.622 1.00 49.19 534 VAL A O 1
ATOM 4281 N N . ALA A 1 535 ? 67.602 -53.740 -74.129 1.00 48.25 535 ALA A N 1
ATOM 4282 C CA . ALA A 1 535 ? 69.048 -53.711 -73.999 1.00 48.25 535 ALA A CA 1
ATOM 4283 C C . ALA A 1 535 ? 69.659 -53.978 -75.381 1.00 48.25 535 ALA A C 1
ATOM 4285 O O . ALA A 1 535 ? 69.342 -54.994 -76.004 1.00 48.25 535 ALA A O 1
ATOM 4286 N N . ALA A 1 536 ? 70.507 -53.060 -75.835 1.00 42.41 536 ALA A N 1
ATOM 4287 C CA . ALA A 1 536 ? 71.503 -53.253 -76.881 1.00 42.41 536 ALA A CA 1
ATOM 4288 C C . ALA A 1 536 ? 72.736 -52.437 -76.492 1.00 42.41 536 ALA A C 1
ATOM 4290 O O . ALA A 1 536 ? 72.537 -51.260 -76.102 1.00 42.41 536 ALA A O 1
#